Protein AF-0000000075730569 (afdb_homodimer)

pLDDT: mean 84.13, std 22.0, range [24.95, 98.69]

Secondary structure (DSSP, 8-state):
-B-TTS-B-EEEETTEEEE-S-BSS--TTS--HHHHHHHSGGGTT--PPPHHHHT-HHHHTTTGGG-TTHHHHHHHHHT-B-GGGGG--HHHHHHHHHHHHHHHHHHHHHHTTSHHHHHHHHHHHHHTTT-B--BGGGTTPBPEEE-S-SSTTS-B-EEE-TTT--EEEPPSSS--BGGGTTTTHHHHHHHHSGGG--GGG-----SGGGT------SS------------------S----------/-B-TTS-B-EEEETTEEEE-S-BSS--TTS--HHHHHHHSGGGTT--PPPHHHHT-HHHHTTTGGG-TTHHHHHHHHHT-B-GGGGG--HHHHHHHHHHHHHHHHHHHHHHTTSHHHHHHHHHHHHHTTT-B--BGGGTTPBPEEE-S-SSTTS-B-EEE-TTT--EEEPPSSS--BGGGTTTTHHHHHHHHSGGG--GGG-----SGGGS------SS------------------S----------

InterPro domains:
  IPR000704 Casein kinase II, regulatory subunit [PF01214] (33-213)
  IPR000704 Casein kinase II, regulatory subunit [PR00472] (32-48)
  IPR000704 Casein kinase II, regulatory subunit [PR00472] (49-63)
  IPR000704 Casein kinase II, regulatory subunit [PR00472] (104-125)
  IPR000704 Casein kinase II, regulatory subunit [PR00472] (129-150)
  IPR000704 Casein kinase II, regulatory subunit [PR00472] (151-172)
  IPR000704 Casein kinase II, regulatory subunit [PR00472] (177-194)
  IPR000704 Casein kinase II, regulatory subunit [PS01101] (133-164)
  IPR000704 Casein kinase II, regulatory subunit [PTHR11740] (31-220)
  IPR000704 Casein kinase II, regulatory subunit [SM01085] (32-213)
  IPR016149 Casein kinase II, regulatory subunit, N-terminal [G3DSA:1.10.1820.10] (28-129)
  IPR035991 Casein kinase II subunit beta-like [SSF57798] (32-219)

Foldseek 3Di:
DAPVVRHFPWDDDPQATFGQAADQADDPVGPQPQVSQCPDPLNVQFDGDDLVQLPDVVLCPPVQVVDDCSVQLNCSNSRGGDRCSHPDDPVNVVVSPVVNVVSLLLSRQVRCLDPVNLVRNVVVQVVLVQFFDPDVQLLGQRWDWAAPALDWPPDWIWTAGLACGDIHDGDVVPTHTRNSNYHCNVVSSCVVVVVSRNNVVGDDDDCVLQVQPVPPPPDDPDDRPNPDRDDDPDDCSPVPPPPPDPDD/DAPVVRHFPWDDDPQATFGQAADQADDPVGPQPQVSQCPDPLNVQFDGDDLVQLPDVVLCPPVQVVDDCSVQLNCSNSRGHDRVSVPDDPVNVVVSPVVNVVSLLLSRQVRCLDPVNLVRNVVVQVVLVQFFDPDVQLLGQRWDWAAPALDWPPDWIWTAGLACGDIHDGDVVPTHTRNSNYHCNVVSSCVVVVVSRNNVVGDDDDCCLQVQPVPPPPDDPDDRPNPDRDDDPRDCSPVPPPPPDPDD

Organism: Trichomonas vaginalis (strain ATCC PRA-98 / G3) (NCBI:txid412133)

Solvent-accessible surface area (backbone atoms only — not comparable to full-atom values): 28308 Å² total; per-residue (Å²): 113,40,37,101,86,65,42,72,38,65,46,79,54,98,91,38,50,40,66,54,37,52,29,78,61,58,54,80,88,23,60,55,44,53,60,50,52,47,66,34,78,89,30,63,86,56,74,86,73,56,58,73,57,68,71,30,66,78,71,39,62,88,52,51,84,79,44,89,52,40,69,61,12,50,19,51,56,58,28,36,32,53,76,68,31,67,74,51,49,73,68,54,51,50,51,32,49,57,49,27,54,53,49,48,30,48,46,40,24,54,42,42,68,35,71,69,34,35,54,58,47,47,56,43,41,74,70,36,75,74,33,54,39,55,41,50,74,51,68,59,37,49,26,34,64,28,6,52,31,70,49,77,80,71,45,60,34,28,28,34,28,46,33,77,53,38,49,26,65,48,68,71,82,65,72,47,56,4,20,34,34,15,60,56,32,52,57,54,46,36,67,75,43,50,87,65,51,41,41,87,72,48,60,78,64,63,57,55,62,54,39,59,67,73,73,77,59,92,82,78,88,76,73,82,71,81,61,74,70,54,68,52,79,67,76,82,60,79,81,58,75,64,75,69,65,78,79,130,106,43,37,100,86,65,42,73,38,65,46,79,54,98,90,37,53,40,66,54,33,51,29,77,62,58,53,81,88,23,58,55,45,54,60,51,52,48,67,34,77,88,28,63,85,55,76,84,72,56,59,73,57,68,70,31,66,76,72,39,61,86,54,51,85,77,44,92,51,41,69,61,12,50,20,49,55,59,30,36,33,54,76,68,31,66,75,52,47,72,67,54,51,52,52,31,47,56,50,28,53,54,50,48,30,48,44,42,23,54,42,41,67,35,71,70,34,35,54,57,48,47,55,44,42,74,70,36,77,74,32,53,39,55,41,50,73,49,68,61,36,50,26,34,63,27,6,53,30,72,49,77,79,73,45,60,36,28,29,32,27,47,34,75,52,38,49,26,65,48,67,72,83,64,72,46,56,4,19,36,34,15,58,56,32,51,57,53,46,35,68,74,42,49,85,64,50,41,43,86,72,49,58,77,65,65,58,57,62,55,43,60,68,75,73,77,60,92,83,77,86,76,72,81,71,79,62,76,71,56,68,52,78,66,75,83,61,80,82,58,73,66,75,69,68,79,79,129

Structure (mmCIF, N/CA/C/O backbone):
data_AF-0000000075730569-model_v1
#
loop_
_entity.id
_entity.type
_entity.pdbx_description
1 polymer 'Casein kinase II subunit beta'
#
loop_
_atom_site.group_PDB
_atom_site.id
_atom_site.type_symbol
_atom_site.label_atom_id
_atom_site.label_alt_id
_atom_site.label_comp_id
_atom_site.label_asym_id
_atom_site.label_entity_id
_atom_site.label_seq_id
_atom_site.pdbx_PDB_ins_code
_atom_site.Cartn_x
_atom_site.Cartn_y
_atom_site.Cartn_z
_atom_site.occupancy
_atom_site.B_iso_or_equiv
_atom_site.auth_seq_id
_atom_site.auth_comp_id
_atom_site.auth_asym_id
_atom_site.auth_atom_id
_atom_site.pdbx_PDB_model_num
ATOM 1 N N . MET A 1 1 ? 17.031 32.469 33.375 1 39.81 1 MET A N 1
ATOM 2 C CA . MET A 1 1 ? 16.203 31.516 34.094 1 39.81 1 MET A CA 1
ATOM 3 C C . MET A 1 1 ? 16.766 30.109 34.031 1 39.81 1 MET A C 1
ATOM 5 O O . MET A 1 1 ? 16.453 29.359 33.094 1 39.81 1 MET A O 1
ATOM 9 N N . THR A 1 2 ? 17.859 29.922 34.375 1 52.69 2 THR A N 1
ATOM 10 C CA . THR A 1 2 ? 18.75 28.75 34.406 1 52.69 2 THR A CA 1
ATOM 11 C C . THR A 1 2 ? 18.375 27.828 35.562 1 52.69 2 THR A C 1
ATOM 13 O O . THR A 1 2 ? 17.719 28.25 36.531 1 52.69 2 THR A O 1
ATOM 16 N N . ASN A 1 3 ? 18.391 26.641 35.281 1 60.38 3 ASN A N 1
ATOM 17 C CA . ASN A 1 3 ? 18.266 25.672 36.375 1 60.38 3 ASN A CA 1
ATOM 18 C C . ASN A 1 3 ? 19.172 26.031 37.531 1 60.38 3 ASN A C 1
ATOM 20 O O . ASN A 1 3 ? 19.984 26.953 37.438 1 60.38 3 ASN A O 1
ATOM 24 N N . LYS A 1 4 ? 18.922 25.328 38.75 1 57.84 4 LYS A N 1
ATOM 25 C CA . LYS A 1 4 ? 19.703 25.547 39.969 1 57.84 4 LYS A CA 1
ATOM 26 C C . LYS A 1 4 ? 21.188 25.656 39.656 1 57.84 4 LYS A C 1
ATOM 28 O O . LYS A 1 4 ? 21.922 26.391 40.344 1 57.84 4 LYS A O 1
ATOM 33 N N . ASP A 1 5 ? 21.609 24.969 38.594 1 54.19 5 ASP A N 1
ATOM 34 C CA . ASP A 1 5 ? 23.047 24.891 38.312 1 54.19 5 ASP A CA 1
ATOM 35 C C . ASP A 1 5 ? 23.453 25.906 37.25 1 54.19 5 ASP A C 1
ATOM 37 O O . ASP A 1 5 ? 24.578 25.891 36.781 1 54.19 5 ASP A O 1
ATOM 41 N N . GLY A 1 6 ? 22.5 26.906 36.844 1 63.5 6 GLY A N 1
ATOM 42 C CA . GLY A 1 6 ? 22.844 27.953 35.906 1 63.5 6 GLY A CA 1
ATOM 43 C C . GLY A 1 6 ? 22.531 27.562 34.469 1 63.5 6 GLY A C 1
ATOM 44 O O . GLY A 1 6 ? 22.672 28.391 33.562 1 63.5 6 GLY A O 1
ATOM 45 N N . ALA A 1 7 ? 22.141 26.312 34.281 1 69.25 7 ALA A N 1
ATOM 46 C CA . ALA A 1 7 ? 21.906 25.812 32.938 1 69.25 7 ALA A CA 1
ATOM 47 C C . ALA A 1 7 ? 20.484 26.125 32.469 1 69.25 7 ALA A C 1
ATOM 49 O O . ALA A 1 7 ? 19.562 26.203 33.281 1 69.25 7 ALA A O 1
ATOM 50 N N . PRO A 1 8 ? 20.406 26.422 31.203 1 78 8 PRO A N 1
ATOM 51 C CA . PRO A 1 8 ? 19.062 26.688 30.672 1 78 8 PRO A CA 1
ATOM 52 C C . PRO A 1 8 ? 18.078 25.562 30.984 1 78 8 PRO A C 1
ATOM 54 O O . PRO A 1 8 ? 18.469 24.391 31 1 78 8 PRO A O 1
ATOM 57 N N . ARG A 1 9 ? 16.875 25.906 31.406 1 88.5 9 ARG A N 1
ATOM 58 C CA . ARG A 1 9 ? 15.805 24.969 31.703 1 88.5 9 ARG A CA 1
ATOM 59 C C . ARG A 1 9 ? 15.305 24.297 30.422 1 88.5 9 ARG A C 1
ATOM 61 O O . ARG A 1 9 ? 14.445 24.844 29.719 1 88.5 9 ARG A O 1
ATOM 68 N N . ILE A 1 10 ? 15.922 23.172 30.094 1 92.75 10 ILE A N 1
ATOM 69 C CA . ILE A 1 10 ? 15.555 22.422 28.891 1 92.75 10 ILE A CA 1
ATOM 70 C C . ILE A 1 10 ? 14.711 21.219 29.281 1 92.75 10 ILE A C 1
ATOM 72 O O . ILE A 1 10 ? 15.086 20.453 30.172 1 92.75 10 ILE A O 1
ATOM 76 N N . ILE A 1 11 ? 13.594 21.109 28.734 1 94 11 ILE A N 1
ATOM 77 C CA . ILE A 1 11 ? 12.68 20 28.969 1 94 11 ILE A CA 1
ATOM 78 C C . ILE A 1 11 ? 12.664 19.078 27.75 1 94 11 ILE A C 1
ATOM 80 O O . ILE A 1 11 ? 12.414 19.516 26.625 1 94 11 ILE A O 1
ATOM 84 N N . GLU A 1 12 ? 13 17.812 27.938 1 94.5 12 GLU A N 1
ATOM 85 C CA . GLU A 1 12 ? 12.922 16.828 26.859 1 94.5 12 GLU A CA 1
ATOM 86 C C . GLU A 1 12 ? 11.555 16.156 26.828 1 94.5 12 GLU A C 1
ATOM 88 O O . GLU A 1 12 ? 11.133 15.555 27.812 1 94.5 12 GLU A O 1
ATOM 93 N N . TYR A 1 13 ? 10.906 16.328 25.719 1 94.94 13 TYR A N 1
ATOM 94 C CA . TYR A 1 13 ? 9.562 15.758 25.594 1 94.94 13 TYR A CA 1
ATOM 95 C C . TYR A 1 13 ? 9.242 15.43 24.141 1 94.94 13 TYR A C 1
ATOM 97 O O . TYR A 1 13 ? 9.398 16.281 23.25 1 94.94 13 TYR A O 1
ATOM 105 N N . ASP A 1 14 ? 8.828 14.141 23.828 1 93.56 14 ASP A N 1
ATOM 106 C CA . ASP A 1 14 ? 8.359 13.703 22.516 1 93.56 14 ASP A CA 1
ATOM 107 C C . ASP A 1 14 ? 9.375 14.031 21.438 1 93.56 14 ASP A C 1
ATOM 109 O O . ASP A 1 14 ? 9.008 14.523 20.359 1 93.56 14 ASP A O 1
ATOM 113 N N . GLY A 1 15 ? 10.648 13.906 21.766 1 92.62 15 GLY A N 1
ATOM 114 C CA . GLY A 1 15 ? 11.711 14.102 20.781 1 92.62 15 GLY A CA 1
ATOM 115 C C . GLY A 1 15 ? 12.164 15.547 20.688 1 92.62 15 GLY A C 1
ATOM 116 O O . GLY A 1 15 ? 13 15.883 19.844 1 92.62 15 GLY A O 1
ATOM 117 N N . PHE A 1 16 ? 11.578 16.375 21.578 1 95.81 16 PHE A N 1
ATOM 118 C CA . PHE A 1 16 ? 11.914 17.797 21.547 1 95.81 16 PHE A CA 1
ATOM 119 C C . PHE A 1 16 ? 12.766 18.172 22.766 1 95.81 16 PHE A C 1
ATOM 121 O O . PHE A 1 16 ? 12.648 17.562 23.828 1 95.81 16 PHE A O 1
ATOM 128 N N . ARG A 1 17 ? 13.586 19.125 22.5 1 95.38 17 ARG A N 1
ATOM 129 C CA . ARG A 1 17 ? 14.227 19.891 23.562 1 95.38 17 ARG A CA 1
ATOM 130 C C . ARG A 1 17 ? 13.617 21.281 23.688 1 95.38 17 ARG A C 1
ATOM 132 O O . ARG A 1 17 ? 13.875 22.156 22.859 1 95.38 17 ARG A O 1
ATOM 139 N N . LEU A 1 18 ? 12.828 21.469 24.734 1 96.12 18 LEU A N 1
ATOM 140 C CA . LEU A 1 18 ? 12.047 22.688 24.906 1 96.12 18 LEU A CA 1
ATOM 141 C C . LEU A 1 18 ? 12.68 23.594 25.953 1 96.12 18 LEU A C 1
ATOM 143 O O . LEU A 1 18 ? 12.992 23.156 27.062 1 96.12 18 LEU A O 1
ATOM 147 N N . PHE A 1 19 ? 12.859 24.828 25.578 1 95.19 19 PHE A N 1
ATOM 148 C CA . PHE A 1 19 ? 13.352 25.797 26.547 1 95.19 19 PHE A CA 1
ATOM 149 C C . PHE A 1 19 ? 12.211 26.328 27.406 1 95.19 19 PHE A C 1
ATOM 151 O O . PHE A 1 19 ? 11.195 26.797 26.875 1 95.19 19 PHE A O 1
ATOM 158 N N . GLY A 1 20 ? 12.297 26.281 28.688 1 93.5 20 GLY A N 1
ATOM 159 C CA . GLY A 1 20 ? 11.211 26.625 29.594 1 93.5 20 GLY A CA 1
ATOM 160 C C . GLY A 1 20 ? 11.352 28.016 30.203 1 93.5 20 GLY A C 1
ATOM 161 O O . GLY A 1 20 ? 10.898 28.25 31.328 1 93.5 20 GLY A O 1
ATOM 162 N N . GLY A 1 21 ? 12.008 28.938 29.531 1 93.19 21 GLY A N 1
ATOM 163 C CA . GLY A 1 21 ? 12.18 30.297 30.031 1 93.19 21 GLY A CA 1
ATOM 164 C C . GLY A 1 21 ? 11.875 31.359 28.984 1 93.19 21 GLY A C 1
ATOM 165 O O . GLY A 1 21 ? 11.578 31.031 27.828 1 93.19 21 GLY A O 1
ATOM 166 N N . PRO A 1 22 ? 11.812 32.594 29.438 1 93.75 22 PRO A N 1
ATOM 167 C CA . PRO A 1 22 ? 11.625 33.656 28.453 1 93.75 22 PRO A CA 1
ATOM 168 C C . PRO A 1 22 ? 12.805 33.812 27.5 1 93.75 22 PRO A C 1
ATOM 170 O O . PRO A 1 22 ? 13.938 33.5 27.859 1 93.75 22 PRO A O 1
ATOM 173 N N . CYS A 1 23 ? 12.461 34.156 26.266 1 92.62 23 CYS A N 1
ATOM 174 C CA . CYS A 1 23 ? 13.531 34.344 25.297 1 92.62 23 CYS A CA 1
ATOM 175 C C . CYS A 1 23 ? 13.031 35.125 24.078 1 92.62 23 CYS A C 1
ATOM 177 O O . CYS A 1 23 ? 11.844 35.094 23.766 1 92.62 23 CYS A O 1
ATOM 179 N N . VAL A 1 24 ? 13.93 35.812 23.438 1 89.5 24 VAL A N 1
ATOM 180 C CA . VAL A 1 24 ? 13.695 36.406 22.125 1 89.5 24 VAL A CA 1
ATOM 181 C C . VAL A 1 24 ? 14.086 35.406 21.047 1 89.5 24 VAL A C 1
ATOM 183 O O . VAL A 1 24 ? 13.383 35.25 20.047 1 89.5 24 VAL A O 1
ATOM 186 N N . LYS A 1 25 ? 15.141 34.719 21.359 1 87.75 25 LYS A N 1
ATOM 187 C CA . LYS A 1 25 ? 15.609 33.562 20.641 1 87.75 25 LYS A CA 1
ATOM 188 C C . LYS A 1 25 ? 16.094 32.469 21.594 1 87.75 25 LYS A C 1
ATOM 190 O O . LYS A 1 25 ? 16.922 32.719 22.469 1 87.75 25 LYS A O 1
ATOM 195 N N . CYS A 1 26 ? 15.547 31.359 21.422 1 86.44 26 CYS A N 1
ATOM 196 C CA . CYS A 1 26 ? 15.867 30.297 22.375 1 86.44 26 CYS A CA 1
ATOM 197 C C . CYS A 1 26 ? 17.359 29.953 22.312 1 86.44 26 CYS A C 1
ATOM 199 O O . CYS A 1 26 ? 18 30.125 21.281 1 86.44 26 CYS A O 1
ATOM 201 N N . PRO A 1 27 ? 17.859 29.531 23.422 1 87.56 27 PRO A N 1
ATOM 202 C CA . PRO A 1 27 ? 19.281 29.156 23.453 1 87.56 27 PRO A CA 1
ATOM 203 C C . PRO A 1 27 ? 19.594 28 22.5 1 87.56 27 PRO A C 1
ATOM 205 O O . PRO A 1 27 ? 18.719 27.203 22.172 1 87.56 27 PRO A O 1
ATOM 208 N N . PRO A 1 28 ? 20.812 27.969 22.078 1 85 28 PRO A N 1
ATOM 209 C CA . PRO A 1 28 ? 21.219 26.938 21.109 1 85 28 PRO A CA 1
ATOM 210 C C . PRO A 1 28 ? 20.984 25.516 21.641 1 85 28 PRO A C 1
ATOM 212 O O . PRO A 1 28 ? 20.844 24.578 20.844 1 85 28 PRO A O 1
ATOM 215 N N . SER A 1 29 ? 20.984 25.469 23 1 85.31 29 SER A N 1
ATOM 216 C CA . SER A 1 29 ? 20.75 24.156 23.578 1 85.31 29 SER A CA 1
ATOM 217 C C . SER A 1 29 ? 19.375 23.625 23.219 1 85.31 29 SER A C 1
ATOM 219 O O . SER A 1 29 ? 19.125 22.422 23.25 1 85.31 29 SER A O 1
ATOM 221 N N . ALA A 1 30 ? 18.609 24.641 22.953 1 85.12 30 ALA A N 1
ATOM 222 C CA . ALA A 1 30 ? 17.281 24.281 22.453 1 85.12 30 ALA A CA 1
ATOM 223 C C . ALA A 1 30 ? 17.172 24.5 20.953 1 85.12 30 ALA A C 1
ATOM 225 O O . ALA A 1 30 ? 17.312 25.625 20.469 1 85.12 30 ALA A O 1
ATOM 226 N N . ASP A 1 31 ? 17.297 23.578 20.047 1 91.25 31 ASP A N 1
ATOM 227 C CA . ASP A 1 31 ? 17.062 23.734 18.609 1 91.25 31 ASP A CA 1
ATOM 228 C C . ASP A 1 31 ? 15.727 24.438 18.344 1 91.25 31 ASP A C 1
ATOM 230 O O . ASP A 1 31 ? 14.82 24.391 19.188 1 91.25 31 ASP A O 1
ATOM 234 N N . PRO A 1 32 ? 15.672 25.312 17.328 1 95.81 32 PRO A N 1
ATOM 235 C CA . PRO A 1 32 ? 14.391 25.938 16.984 1 95.81 32 PRO A CA 1
ATOM 236 C C . PRO A 1 32 ? 13.25 24.938 16.875 1 95.81 32 PRO A C 1
ATOM 238 O O . PRO A 1 32 ? 13.445 23.828 16.375 1 95.81 32 PRO A O 1
ATOM 241 N N . TRP A 1 33 ? 12.148 25.312 17.391 1 97.62 33 TRP A N 1
ATOM 242 C CA . TRP A 1 33 ? 11.016 24.391 17.5 1 97.62 33 TRP A CA 1
ATOM 243 C C . TRP A 1 33 ? 10.625 23.828 16.141 1 97.62 33 TRP A C 1
ATOM 245 O O . TRP A 1 33 ? 10.453 22.625 15.984 1 97.62 33 TRP A O 1
ATOM 255 N N . ILE A 1 34 ? 10.5 24.688 15.102 1 98.25 34 ILE A N 1
ATOM 256 C CA . ILE A 1 34 ? 10.07 24.266 13.773 1 98.25 34 ILE A CA 1
ATOM 257 C C . ILE A 1 34 ? 11.094 23.297 13.195 1 98.25 34 ILE A C 1
ATOM 259 O O . ILE A 1 34 ? 10.727 22.312 12.547 1 98.25 34 ILE A O 1
ATOM 263 N N . PHE A 1 35 ? 12.344 23.625 13.438 1 97 35 PHE A N 1
ATOM 264 C CA . PHE A 1 35 ? 13.406 22.734 12.984 1 97 35 PHE A CA 1
ATOM 265 C C . PHE A 1 35 ? 13.266 21.359 13.609 1 97 35 PHE A C 1
ATOM 267 O O . PHE A 1 35 ? 13.359 20.344 12.906 1 97 35 PHE A O 1
ATOM 274 N N . GLN A 1 36 ? 13.047 21.312 14.867 1 97.38 36 GLN A N 1
ATOM 275 C CA . GLN A 1 36 ? 12.859 20.031 15.539 1 97.38 36 GLN A CA 1
ATOM 276 C C . GLN A 1 36 ? 11.625 19.297 15.016 1 97.38 36 GLN A C 1
ATOM 278 O O . GLN A 1 36 ? 11.68 18.094 14.742 1 97.38 36 GLN A O 1
ATOM 283 N N . PHE A 1 37 ? 10.57 20.016 14.867 1 98 37 PHE A N 1
ATOM 284 C CA . PHE A 1 37 ? 9.32 19.438 14.391 1 98 37 PHE A CA 1
ATOM 285 C C . PHE A 1 37 ? 9.508 18.781 13.023 1 98 37 PHE A C 1
ATOM 287 O O . PHE A 1 37 ? 9.117 17.641 12.82 1 98 37 PHE A O 1
ATOM 294 N N . CYS A 1 38 ? 10.141 19.453 12.109 1 97.44 38 CYS A N 1
ATOM 295 C CA . CYS A 1 38 ? 10.25 19.016 10.719 1 97.44 38 CYS A CA 1
ATOM 296 C C . CYS A 1 38 ? 11.297 17.922 10.578 1 97.44 38 CYS A C 1
ATOM 298 O O . CYS A 1 38 ? 11.336 17.234 9.562 1 97.44 38 CYS A O 1
ATOM 300 N N . ASN A 1 39 ? 12.125 17.75 11.578 1 95.81 39 ASN A N 1
ATOM 301 C CA . ASN A 1 39 ? 13.188 16.75 11.477 1 95.81 39 ASN A CA 1
ATOM 302 C C . ASN A 1 39 ? 12.805 15.453 12.18 1 95.81 39 ASN A C 1
ATOM 304 O O . ASN A 1 39 ? 13.586 14.492 12.188 1 95.81 39 ASN A O 1
ATOM 308 N N . LEU A 1 40 ? 11.641 15.43 12.766 1 95.56 40 LEU A N 1
ATOM 309 C CA . LEU A 1 40 ? 11.125 14.164 13.273 1 95.56 40 LEU A CA 1
ATOM 310 C C . LEU A 1 40 ? 10.734 13.242 12.125 1 95.56 40 LEU A C 1
ATOM 312 O O . LEU A 1 40 ? 10.109 13.68 11.156 1 95.56 40 LEU A O 1
ATOM 316 N N . PRO A 1 41 ? 11.023 12 12.234 1 94.44 41 PRO A N 1
ATOM 317 C CA . PRO A 1 41 ? 10.695 11.07 11.148 1 94.44 41 PRO A CA 1
ATOM 318 C C . PRO A 1 41 ? 9.203 11.023 10.844 1 94.44 41 PRO A C 1
ATOM 320 O O . PRO A 1 41 ? 8.805 10.914 9.68 1 94.44 41 PRO A O 1
ATOM 323 N N . GLN A 1 42 ? 8.406 11.109 11.859 1 94.25 42 GLN A N 1
ATOM 324 C CA . GLN A 1 42 ? 6.961 11.023 11.68 1 94.25 42 GLN A CA 1
ATOM 325 C C . GLN A 1 42 ? 6.41 12.281 11.016 1 94.25 42 GLN A C 1
ATOM 327 O O . GLN A 1 42 ? 5.25 12.312 10.602 1 94.25 42 GLN A O 1
ATOM 332 N N . ASN A 1 43 ? 7.285 13.336 10.945 1 96.69 43 ASN A N 1
ATOM 333 C CA . ASN A 1 43 ? 6.84 14.602 10.375 1 96.69 43 ASN A CA 1
ATOM 334 C C . ASN A 1 43 ? 7.488 14.867 9.023 1 96.69 43 ASN A C 1
ATOM 336 O O . ASN A 1 43 ? 7.645 16.031 8.617 1 96.69 43 ASN A O 1
ATOM 340 N N . ARG A 1 44 ? 7.793 13.812 8.336 1 96.25 44 ARG A N 1
ATOM 341 C CA . ARG A 1 44 ? 8.555 13.93 7.094 1 96.25 44 ARG A CA 1
ATOM 342 C C . ARG A 1 44 ? 7.719 14.578 5.996 1 96.25 44 ARG A C 1
ATOM 344 O O . ARG A 1 44 ? 8.266 15.086 5.012 1 96.25 44 ARG A O 1
ATOM 351 N N . TRP A 1 45 ? 6.402 14.633 6.172 1 97.88 45 TRP A N 1
ATOM 352 C CA . TRP A 1 45 ? 5.531 15.172 5.133 1 97.88 45 TRP A CA 1
ATOM 353 C C . TRP A 1 45 ? 5.375 16.672 5.281 1 97.88 45 TRP A C 1
ATOM 355 O O . TRP A 1 45 ? 4.91 17.359 4.363 1 97.88 45 TRP A O 1
ATOM 365 N N . TYR A 1 46 ? 5.746 17.219 6.406 1 98.38 46 TYR A N 1
ATOM 366 C CA . TYR A 1 46 ? 5.531 18.625 6.695 1 98.38 46 TYR A CA 1
ATOM 367 C C . TYR A 1 46 ? 6.668 19.469 6.137 1 98.38 46 TYR A C 1
ATOM 369 O O . TYR A 1 46 ? 7.773 18.969 5.918 1 98.38 46 TYR A O 1
ATOM 377 N N . VAL A 1 47 ? 6.352 20.672 5.902 1 98.62 47 VAL A N 1
ATOM 378 C CA . VAL A 1 47 ? 7.367 21.641 5.512 1 98.62 47 VAL A CA 1
ATOM 379 C C . VAL A 1 47 ? 7.43 22.766 6.547 1 98.62 47 VAL A C 1
ATOM 381 O O . VAL A 1 47 ? 6.473 22.984 7.297 1 98.62 47 VAL A O 1
ATOM 384 N N . ALA A 1 48 ? 8.523 23.422 6.512 1 98.62 48 ALA A N 1
ATOM 385 C CA . ALA A 1 48 ? 8.742 24.5 7.477 1 98.62 48 ALA A CA 1
ATOM 386 C C . ALA A 1 48 ? 7.992 25.75 7.066 1 98.62 48 ALA A C 1
ATOM 388 O O . ALA A 1 48 ? 7.988 26.125 5.891 1 98.62 48 ALA A O 1
ATOM 389 N N . ILE A 1 49 ? 7.352 26.328 8 1 98.62 49 ILE A N 1
ATOM 390 C CA . ILE A 1 49 ? 6.656 27.594 7.797 1 98.62 49 ILE A CA 1
ATOM 391 C C . ILE A 1 49 ? 7.562 28.75 8.203 1 98.62 49 ILE A C 1
ATOM 393 O O . ILE A 1 49 ? 8.281 28.656 9.203 1 98.62 49 ILE A O 1
ATOM 397 N N . ASP A 1 50 ? 7.48 29.812 7.477 1 98 50 ASP A N 1
ATOM 398 C CA . ASP A 1 50 ? 8.227 31.016 7.863 1 98 50 ASP A CA 1
ATOM 399 C C . ASP A 1 50 ? 7.719 31.578 9.188 1 98 50 ASP A C 1
ATOM 401 O O . ASP A 1 50 ? 6.508 31.719 9.383 1 98 50 ASP A O 1
ATOM 405 N N . ILE A 1 51 ? 8.617 31.969 10.039 1 96.94 51 ILE A N 1
ATOM 406 C CA . ILE A 1 51 ? 8.273 32.438 11.375 1 96.94 51 ILE A CA 1
ATOM 407 C C . ILE A 1 51 ? 7.398 33.688 11.273 1 96.94 51 ILE A C 1
ATOM 409 O O . ILE A 1 51 ? 6.426 33.844 12.016 1 96.94 51 ILE A O 1
ATOM 413 N N . ASP A 1 52 ? 7.742 34.562 10.297 1 96.88 52 ASP A N 1
ATOM 414 C CA . ASP A 1 52 ? 6.969 35.781 10.125 1 96.88 52 ASP A CA 1
ATOM 415 C C . ASP A 1 52 ? 5.527 35.469 9.719 1 96.88 52 ASP A C 1
ATOM 417 O O . ASP A 1 52 ? 4.598 36.188 10.125 1 96.88 52 ASP A O 1
ATOM 421 N N . TRP A 1 53 ? 5.398 34.469 8.992 1 97.88 53 TRP A N 1
ATOM 422 C CA . TRP A 1 53 ? 4.078 34.062 8.523 1 97.88 53 TRP A CA 1
ATOM 423 C C . TRP A 1 53 ? 3.262 33.469 9.656 1 97.88 53 TRP A C 1
ATOM 425 O O . TRP A 1 53 ? 2.074 33.75 9.805 1 97.88 53 TRP A O 1
ATOM 435 N N . VAL A 1 54 ? 3.883 32.688 10.5 1 97.12 54 VAL A N 1
ATOM 436 C CA . VAL A 1 54 ? 3.232 31.984 11.602 1 97.12 54 VAL A CA 1
ATOM 437 C C . VAL A 1 54 ? 2.74 33 12.633 1 97.12 54 VAL A C 1
ATOM 439 O O . VAL A 1 54 ? 1.698 32.812 13.258 1 97.12 54 VAL A O 1
ATOM 442 N N . THR A 1 55 ? 3.461 34.062 12.805 1 96.44 55 THR A N 1
ATOM 443 C CA . THR A 1 55 ? 3.174 35 13.867 1 96.44 55 THR A CA 1
ATOM 444 C C . THR A 1 55 ? 2.193 36.094 13.391 1 96.44 55 THR A C 1
ATOM 446 O O . THR A 1 55 ? 1.724 36.906 14.188 1 96.44 55 THR A O 1
ATOM 449 N N . ASP A 1 56 ? 1.87 36.062 12.102 1 96.5 56 ASP A N 1
ATOM 450 C CA . ASP A 1 56 ? 0.893 37 11.562 1 96.5 56 ASP A CA 1
ATOM 451 C C . ASP A 1 56 ? -0.523 36.625 12 1 96.5 56 ASP A C 1
ATOM 453 O O . ASP A 1 56 ? -1.008 35.531 11.688 1 96.5 56 ASP A O 1
ATOM 457 N N . TRP A 1 57 ? -1.19 37.594 12.641 1 93.5 57 TRP A N 1
ATOM 458 C CA . TRP A 1 57 ? -2.52 37.344 13.195 1 93.5 57 TRP A CA 1
ATOM 459 C C . TRP A 1 57 ? -3.512 37 12.094 1 93.5 57 TRP A C 1
ATOM 461 O O . TRP A 1 57 ? -4.445 36.219 12.328 1 93.5 57 TRP A O 1
ATOM 471 N N . PHE A 1 58 ? -3.318 37.531 10.93 1 94.44 58 PHE A N 1
ATOM 472 C CA . PHE A 1 58 ? -4.219 37.25 9.812 1 94.44 58 PHE A CA 1
ATOM 473 C C . PHE A 1 58 ? -4.246 35.75 9.484 1 94.44 58 PHE A C 1
ATOM 475 O O . PHE A 1 58 ? -5.316 35.188 9.25 1 94.44 58 PHE A O 1
ATOM 482 N N . ASN A 1 59 ? -3.066 35.188 9.523 1 95.31 59 ASN A N 1
ATOM 483 C CA . ASN A 1 59 ? -2.951 33.781 9.156 1 95.31 59 ASN A CA 1
ATOM 484 C C . ASN A 1 59 ? -3.465 32.844 10.258 1 95.31 59 ASN A C 1
ATOM 486 O O . ASN A 1 59 ? -3.701 31.656 10.031 1 95.31 59 ASN A O 1
ATOM 490 N N . GLN A 1 60 ? -3.693 33.406 11.453 1 96.06 60 GLN A N 1
ATOM 491 C CA . GLN A 1 60 ? -4.102 32.625 12.625 1 96.06 60 GLN A CA 1
ATOM 492 C C . GLN A 1 60 ? -5.617 32.656 12.797 1 96.06 60 GLN A C 1
ATOM 494 O O . GLN A 1 60 ? -6.16 31.938 13.641 1 96.06 60 GLN A O 1
ATOM 499 N N . TYR A 1 61 ? -6.215 33.406 11.984 1 92.38 61 TYR A N 1
ATOM 500 C CA . TYR A 1 61 ? -7.648 33.625 12.133 1 92.38 61 TYR A CA 1
ATOM 501 C C . TYR A 1 61 ? -8.406 32.312 12.102 1 92.38 61 TYR A C 1
ATOM 503 O O . TYR A 1 61 ? -8.109 31.422 11.281 1 92.38 61 TYR A O 1
ATOM 511 N N . GLY A 1 62 ? -9.352 32.156 13.062 1 93.5 62 GLY A N 1
ATOM 512 C CA . GLY A 1 62 ? -10.195 30.969 13.102 1 93.5 62 GLY A CA 1
ATOM 513 C C . GLY A 1 62 ? -9.57 29.812 13.859 1 93.5 62 GLY A C 1
ATOM 514 O O . GLY A 1 62 ? -10.25 28.844 14.195 1 93.5 62 GLY A O 1
ATOM 515 N N . ILE A 1 63 ? -8.234 29.812 14.125 1 95.75 63 ILE A N 1
ATOM 516 C CA . ILE A 1 63 ? -7.539 28.734 14.82 1 95.75 63 ILE A CA 1
ATOM 517 C C . ILE A 1 63 ? -7.426 29.078 16.312 1 95.75 63 ILE A C 1
ATOM 519 O O . ILE A 1 63 ? -7.527 28.188 17.156 1 95.75 63 ILE A O 1
ATOM 523 N N . ARG A 1 64 ? -7.34 30.344 16.562 1 93.06 64 ARG A N 1
ATOM 524 C CA . ARG A 1 64 ? -7.086 30.828 17.906 1 93.06 64 ARG A CA 1
ATOM 525 C C . ARG A 1 64 ? -8.156 30.328 18.875 1 93.06 64 ARG A C 1
ATOM 527 O O . ARG A 1 64 ? -7.844 29.891 19.984 1 93.06 64 ARG A O 1
ATOM 534 N N . GLU A 1 65 ? -9.383 30.312 18.422 1 92.31 65 GLU A N 1
ATOM 535 C CA . GLU A 1 65 ? -10.516 30 19.281 1 92.31 65 GLU A CA 1
ATOM 536 C C . GLU A 1 65 ? -10.57 28.5 19.609 1 92.31 65 GLU A C 1
ATOM 538 O O . GLU A 1 65 ? -11.25 28.094 20.547 1 92.31 65 GLU A O 1
ATOM 543 N N . LEU A 1 66 ? -9.789 27.734 18.953 1 94.69 66 LEU A N 1
ATOM 544 C CA . LEU A 1 66 ? -9.859 26.281 19.094 1 94.69 66 LEU A CA 1
ATOM 545 C C . LEU A 1 66 ? -8.961 25.812 20.234 1 94.69 66 LEU A C 1
ATOM 547 O O . LEU A 1 66 ? -9.07 24.656 20.672 1 94.69 66 LEU A O 1
ATOM 551 N N . PHE A 1 67 ? -8.125 26.75 20.812 1 96.06 67 PHE A N 1
ATOM 552 C CA . PHE A 1 67 ? -7.125 26.281 21.766 1 96.06 67 PHE A CA 1
ATOM 553 C C . PHE A 1 67 ? -7.051 27.219 22.969 1 96.06 67 PHE A C 1
ATOM 555 O O . PHE A 1 67 ? -7.203 28.438 22.828 1 96.06 67 PHE A O 1
ATOM 562 N N . GLU A 1 68 ? -6.695 26.594 24.047 1 94.31 68 GLU A N 1
ATOM 563 C CA . GLU A 1 68 ? -6.633 27.344 25.297 1 94.31 68 GLU A CA 1
ATOM 564 C C . GLU A 1 68 ? -5.32 28.109 25.422 1 94.31 68 GLU A C 1
ATOM 566 O O . GLU A 1 68 ? -5.312 29.281 25.828 1 94.31 68 GLU A O 1
ATOM 571 N N . ASN A 1 69 ? -4.23 27.562 25.062 1 95.19 69 ASN A N 1
ATOM 572 C CA . AS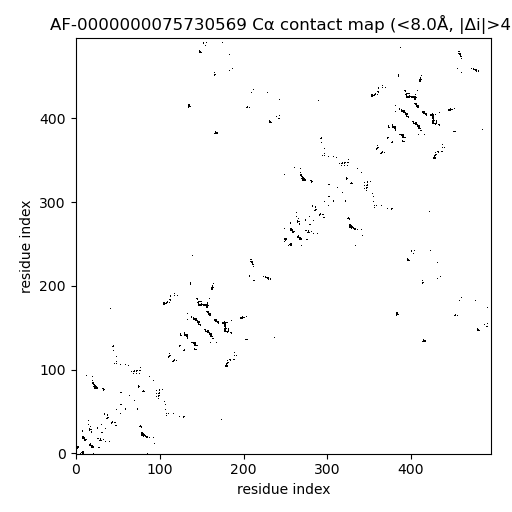N A 1 69 ? -2.904 28.156 25.188 1 95.19 69 ASN A CA 1
ATOM 573 C C . ASN A 1 69 ? -2.352 28.578 23.828 1 95.19 69 ASN A C 1
ATOM 575 O O . ASN A 1 69 ? -1.185 28.328 23.516 1 95.19 69 ASN A O 1
ATOM 579 N N . PHE A 1 70 ? -3.242 29.188 23.062 1 97.75 70 PHE A N 1
ATOM 580 C CA . PHE A 1 70 ? -2.883 29.5 21.688 1 97.75 70 PHE A CA 1
ATOM 581 C C . PHE A 1 70 ? -1.669 30.422 21.641 1 97.75 70 PHE A C 1
ATOM 583 O O . PHE A 1 70 ? -0.697 30.141 20.938 1 97.75 70 PHE A O 1
ATOM 590 N N . ASP A 1 71 ? -1.693 31.516 22.422 1 97.19 71 ASP A N 1
ATOM 591 C CA . ASP A 1 71 ? -0.623 32.5 22.359 1 97.19 71 ASP A CA 1
ATOM 592 C C . ASP A 1 71 ? 0.711 31.906 22.781 1 97.19 71 ASP A C 1
ATOM 594 O O . ASP A 1 71 ? 1.735 32.125 22.141 1 97.19 71 ASP A O 1
ATOM 598 N N . GLU A 1 72 ? 0.656 31.125 23.844 1 97.69 72 GLU A N 1
ATOM 599 C CA . GLU A 1 72 ? 1.873 30.484 24.328 1 97.69 72 GLU A CA 1
ATOM 600 C C . GLU A 1 72 ? 2.398 29.469 23.328 1 97.69 72 GLU A C 1
ATOM 602 O O . GLU A 1 72 ? 3.609 29.297 23.188 1 97.69 72 GLU A O 1
ATOM 607 N N . ALA A 1 73 ? 1.474 28.828 22.656 1 98.31 73 ALA A N 1
ATOM 608 C CA . ALA A 1 73 ? 1.872 27.859 21.625 1 98.31 73 ALA A CA 1
ATOM 609 C C . ALA A 1 73 ? 2.566 28.562 20.469 1 98.31 73 ALA A C 1
ATOM 611 O O . ALA A 1 73 ? 3.576 28.078 19.953 1 98.31 73 ALA A O 1
ATOM 612 N N . ILE A 1 74 ? 2.025 29.672 20.047 1 98.44 74 ILE A N 1
ATOM 613 C CA . ILE A 1 74 ? 2.639 30.453 18.984 1 98.44 74 ILE A CA 1
ATOM 614 C C . ILE A 1 74 ? 4.016 30.938 19.422 1 98.44 74 ILE A C 1
ATOM 616 O O . ILE A 1 74 ? 4.965 30.938 18.641 1 98.44 74 ILE A O 1
ATOM 620 N N . GLU A 1 75 ? 4.141 31.344 20.672 1 97.88 75 GLU A N 1
ATOM 621 C CA . GLU A 1 75 ? 5.43 31.75 21.219 1 97.88 75 GLU A CA 1
ATOM 622 C C . GLU A 1 75 ? 6.445 30.609 21.156 1 97.88 75 GLU A C 1
ATOM 624 O O . GLU A 1 75 ? 7.609 30.828 20.812 1 97.88 75 GLU A O 1
ATOM 629 N N . LEU A 1 76 ? 5.992 29.469 21.484 1 97.81 76 LEU A N 1
ATOM 630 C CA . LEU A 1 76 ? 6.867 28.312 21.438 1 97.81 76 LEU A CA 1
ATOM 631 C C . LEU A 1 76 ? 7.297 28.016 20 1 97.81 76 LEU A C 1
ATOM 633 O O . LEU A 1 76 ? 8.484 27.828 19.734 1 97.81 76 LEU A O 1
ATOM 637 N N . ILE A 1 77 ? 6.324 28.016 19.031 1 98.19 77 ILE A N 1
ATOM 638 C CA . ILE A 1 77 ? 6.582 27.719 17.625 1 98.19 77 ILE A CA 1
ATOM 639 C C . ILE A 1 77 ? 7.578 28.719 17.062 1 98.19 77 ILE A C 1
ATOM 641 O O . ILE A 1 77 ? 8.445 28.344 16.266 1 98.19 77 ILE A O 1
ATOM 645 N N . SER A 1 78 ? 7.469 29.938 17.5 1 97.44 78 SER A N 1
ATOM 646 C CA . SER A 1 78 ? 8.281 31.016 16.938 1 97.44 78 SER A CA 1
ATOM 647 C C . SER A 1 78 ? 9.57 31.219 17.734 1 97.44 78 SER A C 1
ATOM 649 O O . SER A 1 78 ? 10.398 32.062 17.375 1 97.44 78 SER A O 1
ATOM 651 N N . ASP A 1 79 ? 9.734 30.453 18.781 1 96.12 79 ASP A N 1
ATOM 652 C CA . ASP A 1 79 ? 10.898 30.578 19.656 1 96.12 79 ASP A CA 1
ATOM 653 C C . ASP A 1 79 ? 10.992 31.969 20.266 1 96.12 79 ASP A C 1
ATOM 655 O O . ASP A 1 79 ? 12.07 32.562 20.297 1 96.12 79 ASP A O 1
ATOM 659 N N . GLN A 1 80 ? 9.906 32.531 20.562 1 96 80 GLN A N 1
ATOM 660 C CA . GLN A 1 80 ? 9.797 33.812 21.234 1 96 80 GLN A CA 1
ATOM 661 C C . GLN A 1 80 ? 8.898 33.719 22.469 1 96 80 GLN A C 1
ATOM 663 O O . GLN A 1 80 ? 7.688 33.906 22.375 1 96 80 GLN A O 1
ATOM 668 N N . HIS A 1 81 ? 9.555 33.531 23.578 1 96.06 81 HIS A N 1
ATOM 669 C CA . HIS A 1 81 ? 8.828 33.312 24.828 1 96.06 81 HIS A CA 1
ATOM 670 C C . HIS A 1 81 ? 8.688 34.594 25.625 1 96.06 81 HIS A C 1
ATOM 672 O O . HIS A 1 81 ? 9.672 35.281 25.875 1 96.06 81 HIS A O 1
ATOM 678 N N . SER A 1 82 ? 7.516 34.844 26.031 1 95.56 82 SER A N 1
ATOM 679 C CA . SER A 1 82 ? 7.277 36.031 26.859 1 95.56 82 SER A CA 1
ATOM 680 C C . SER A 1 82 ? 7.762 35.812 28.297 1 95.56 82 SER A C 1
ATOM 682 O O . SER A 1 82 ? 8.188 34.719 28.641 1 95.56 82 SER A O 1
ATOM 684 N N . GLU A 1 83 ? 7.648 36.812 29.141 1 94.75 83 GLU A N 1
ATOM 685 C CA . GLU A 1 83 ? 8.102 36.781 30.516 1 94.75 83 GLU A CA 1
ATOM 686 C C . GLU A 1 83 ? 7.266 35.781 31.344 1 94.75 83 GLU A C 1
ATOM 688 O O . GLU A 1 83 ? 7.727 35.281 32.375 1 94.75 83 GLU A O 1
ATOM 693 N N . LYS A 1 84 ? 6.137 35.438 30.875 1 94.44 84 LYS A N 1
ATOM 694 C CA . LYS A 1 84 ? 5.246 34.531 31.578 1 94.44 84 LYS A CA 1
ATOM 695 C C . LYS A 1 84 ? 5.875 33.156 31.703 1 94.44 84 LYS A C 1
ATOM 697 O O . LYS A 1 84 ? 5.523 32.375 32.594 1 94.44 84 LYS A O 1
ATOM 702 N N . TRP A 1 85 ? 6.809 32.812 30.859 1 95.25 85 TRP A N 1
ATOM 703 C CA . TRP A 1 85 ? 7.383 31.469 30.797 1 95.25 85 TRP A CA 1
ATOM 704 C C . TRP A 1 85 ? 8.242 31.172 32.031 1 95.25 85 TRP A C 1
ATOM 706 O O . TRP A 1 85 ? 8.531 30.016 32.312 1 95.25 85 TRP A O 1
ATOM 716 N N . LYS A 1 86 ? 8.625 32.25 32.719 1 92.12 86 LYS A N 1
ATOM 717 C CA . LYS A 1 86 ? 9.406 32.094 33.969 1 92.12 86 LYS A CA 1
ATOM 718 C C . LYS A 1 86 ? 8.641 31.281 35 1 92.12 86 LYS A C 1
ATOM 720 O O . LYS A 1 86 ? 9.25 30.531 35.781 1 92.12 86 LYS A O 1
ATOM 725 N N . ASP A 1 87 ? 7.363 31.375 34.938 1 93.69 87 ASP A N 1
ATOM 726 C CA . ASP A 1 87 ? 6.531 30.781 35.969 1 93.69 87 ASP A CA 1
ATOM 727 C C . ASP A 1 87 ? 5.895 29.484 35.5 1 93.69 87 ASP A C 1
ATOM 729 O O . ASP A 1 87 ? 5.172 28.828 36.25 1 93.69 87 ASP A O 1
ATOM 733 N N . PHE A 1 88 ? 6.129 29.094 34.25 1 95 88 PHE A N 1
ATOM 734 C CA . PHE A 1 88 ? 5.477 27.891 33.75 1 95 88 PHE A CA 1
ATOM 735 C C . PHE A 1 88 ? 6.109 26.641 34.312 1 95 88 PHE A C 1
ATOM 737 O O . PHE A 1 88 ? 7.336 26.547 34.438 1 95 88 PHE A O 1
ATOM 744 N N . THR A 1 89 ? 5.301 25.766 34.719 1 95.38 89 THR A N 1
ATOM 745 C CA . THR A 1 89 ? 5.766 24.453 35.156 1 95.38 89 THR A CA 1
ATOM 746 C C . THR A 1 89 ? 6.098 23.562 33.969 1 95.38 89 THR A C 1
ATOM 748 O O . THR A 1 89 ? 5.73 23.891 32.844 1 95.38 89 THR A O 1
ATOM 751 N N . GLU A 1 90 ? 6.812 22.5 34.25 1 95.25 90 GLU A N 1
ATOM 752 C CA . GLU A 1 90 ? 7.125 21.547 33.188 1 95.25 90 GLU A CA 1
ATOM 753 C C . GLU A 1 90 ? 5.855 20.984 32.531 1 95.25 90 GLU A C 1
ATOM 755 O O . GLU A 1 90 ? 5.785 20.844 31.328 1 95.25 90 GLU A O 1
ATOM 760 N N . ASP A 1 91 ? 4.871 20.734 33.344 1 95.94 91 ASP A N 1
ATOM 761 C CA . ASP A 1 91 ? 3.615 20.172 32.844 1 95.94 91 ASP A CA 1
ATOM 762 C C . ASP A 1 91 ? 2.898 21.172 31.938 1 95.94 91 ASP A C 1
ATOM 764 O O . ASP A 1 91 ? 2.328 20.781 30.922 1 95.94 91 ASP A O 1
ATOM 768 N N . LYS A 1 92 ? 2.932 22.359 32.344 1 95.94 92 LYS A N 1
ATOM 769 C CA . LYS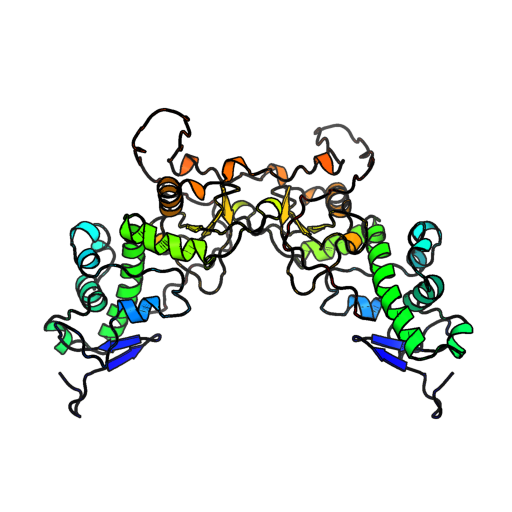 A 1 92 ? 2.305 23.391 31.516 1 95.94 92 LYS A CA 1
ATOM 770 C C . LYS A 1 92 ? 3.006 23.516 30.172 1 95.94 92 LYS A C 1
ATOM 772 O O . LYS A 1 92 ? 2.352 23.625 29.141 1 95.94 92 LYS A O 1
ATOM 777 N N . ILE A 1 93 ? 4.301 23.438 30.203 1 96.56 93 ILE A N 1
ATOM 778 C CA . ILE A 1 93 ? 5.09 23.547 28.969 1 96.56 93 ILE A CA 1
ATOM 779 C C . ILE A 1 93 ? 4.781 22.375 28.047 1 96.56 93 ILE A C 1
ATOM 781 O O . ILE A 1 93 ? 4.652 22.547 26.844 1 96.56 93 ILE A O 1
ATOM 785 N N . LYS A 1 94 ? 4.633 21.25 28.625 1 96.81 94 LYS A N 1
ATOM 786 C CA . LYS A 1 94 ? 4.277 20.062 27.859 1 96.81 94 LYS A CA 1
ATOM 787 C C . LYS A 1 94 ? 2.898 20.219 27.219 1 96.81 94 LYS A C 1
ATOM 789 O O . LYS A 1 94 ? 2.701 19.844 26.062 1 96.81 94 LYS A O 1
ATOM 794 N N . GLN A 1 95 ? 2.029 20.75 27.984 1 96.94 95 GLN A N 1
ATOM 795 C CA . GLN A 1 95 ? 0.691 20.984 27.453 1 96.94 95 GLN A CA 1
ATOM 796 C C . GLN A 1 95 ? 0.728 21.969 26.297 1 96.94 95 GLN A C 1
ATOM 798 O O . GLN A 1 95 ? 0.056 21.781 25.281 1 96.94 95 GLN A O 1
ATOM 803 N N . ILE A 1 96 ? 1.484 23.016 26.484 1 97.56 96 ILE A N 1
ATOM 804 C CA . ILE A 1 96 ? 1.646 24.031 25.438 1 97.56 96 ILE A CA 1
ATOM 805 C C . ILE A 1 96 ? 2.24 23.375 24.188 1 97.56 96 ILE A C 1
ATOM 807 O O . ILE A 1 96 ? 1.813 23.672 23.062 1 97.56 96 ILE A O 1
ATOM 811 N N . HIS A 1 97 ? 3.18 22.469 24.406 1 97.75 97 HIS A N 1
ATOM 812 C CA . HIS A 1 97 ? 3.832 21.781 23.297 1 97.75 97 HIS A CA 1
ATOM 813 C C . HIS A 1 97 ? 2.838 20.938 22.5 1 97.75 97 HIS A C 1
ATOM 815 O O . HIS A 1 97 ? 2.844 20.969 21.266 1 97.75 97 HIS A O 1
ATOM 821 N N . VAL A 1 98 ? 2.002 20.266 23.188 1 96.88 98 VAL A N 1
ATOM 822 C CA . VAL A 1 98 ? 0.993 19.438 22.531 1 96.88 98 VAL A CA 1
ATOM 823 C C . VAL A 1 98 ? 0.084 20.312 21.672 1 96.88 98 VAL A C 1
ATOM 825 O O . VAL A 1 98 ? -0.197 19.984 20.516 1 96.88 98 VAL A O 1
ATOM 828 N N . GLN A 1 99 ? -0.306 21.406 22.188 1 97.44 99 GLN A N 1
ATOM 829 C CA . GLN A 1 99 ? -1.154 22.328 21.438 1 97.44 99 GLN A CA 1
ATOM 830 C C . GLN A 1 99 ? -0.39 22.938 20.266 1 97.44 99 GLN A C 1
ATOM 832 O O . GLN A 1 99 ? -0.948 23.125 19.188 1 97.44 99 GLN A O 1
ATOM 837 N N . ALA A 1 100 ? 0.865 23.234 20.531 1 98.31 100 ALA A N 1
ATOM 838 C CA . ALA A 1 100 ? 1.694 23.812 19.484 1 98.31 100 ALA A CA 1
ATOM 839 C C . ALA A 1 100 ? 1.754 22.906 18.25 1 98.31 100 ALA A C 1
ATOM 841 O O . ALA A 1 100 ? 1.699 23.375 17.109 1 98.31 100 ALA A O 1
ATOM 842 N N . THR A 1 101 ? 1.807 21.656 18.516 1 97.56 101 THR A N 1
ATOM 843 C CA . THR A 1 101 ? 1.879 20.703 17.422 1 97.56 101 THR A CA 1
ATOM 844 C C . THR A 1 101 ? 0.595 20.734 16.594 1 97.56 101 THR A C 1
ATOM 846 O O . THR A 1 101 ? 0.643 20.719 15.359 1 97.56 101 THR A O 1
ATOM 849 N N . ARG A 1 102 ? -0.472 20.828 17.234 1 97.38 102 ARG A N 1
ATOM 850 C CA . ARG A 1 102 ? -1.76 20.859 16.547 1 97.38 102 ARG A CA 1
ATOM 851 C C . ARG A 1 102 ? -1.95 22.188 15.805 1 97.38 102 ARG A C 1
ATOM 853 O O . ARG A 1 102 ? -2.408 22.203 14.664 1 97.38 102 ARG A O 1
ATOM 860 N N . ILE A 1 103 ? -1.575 23.172 16.438 1 98.06 103 ILE A N 1
ATOM 861 C CA . ILE A 1 103 ? -1.684 24.5 15.836 1 98.06 103 ILE A CA 1
ATOM 862 C C . ILE A 1 103 ? -0.794 24.562 14.594 1 98.06 103 ILE A C 1
ATOM 864 O O . ILE A 1 103 ? -1.216 25.062 13.547 1 98.06 103 ILE A O 1
ATOM 868 N N . TYR A 1 104 ? 0.397 24.047 14.781 1 98.5 104 TYR A N 1
ATOM 869 C CA . TYR A 1 104 ? 1.308 24.047 13.641 1 98.5 104 TYR A CA 1
ATOM 870 C C . TYR A 1 104 ? 0.702 23.297 12.461 1 98.5 104 TYR A C 1
ATOM 872 O O . TYR A 1 104 ? 0.814 23.75 11.312 1 98.5 104 TYR A O 1
ATOM 880 N N . GLY A 1 105 ? 0.07 22.219 12.719 1 98.19 105 GLY A N 1
ATOM 881 C CA . GLY A 1 105 ? -0.608 21.469 11.68 1 98.19 105 GLY A CA 1
ATOM 882 C C . GLY A 1 105 ? -1.644 22.281 10.93 1 98.19 105 GLY A C 1
ATOM 883 O O . GLY A 1 105 ? -1.674 22.266 9.695 1 98.19 105 GLY A O 1
ATOM 884 N N . LEU A 1 106 ? -2.42 22.938 11.672 1 98 106 LEU A N 1
ATOM 885 C CA . LEU A 1 106 ? -3.48 23.719 11.062 1 98 106 LEU A CA 1
ATOM 886 C C . LEU A 1 106 ? -2.9 24.891 10.258 1 98 106 LEU A C 1
ATOM 888 O O . LEU A 1 106 ? -3.381 25.188 9.164 1 98 106 LEU A O 1
ATOM 892 N N . LEU A 1 107 ? -1.899 25.453 10.773 1 98.25 107 LEU A N 1
ATOM 893 C CA . LEU A 1 107 ? -1.236 26.531 10.047 1 98.25 107 LEU A CA 1
ATOM 894 C C . LEU A 1 107 ? -0.54 26 8.797 1 98.25 107 LEU A C 1
ATOM 896 O O . LEU A 1 107 ? -0.507 26.672 7.766 1 98.25 107 LEU A O 1
ATOM 900 N N . HIS A 1 108 ? -0.012 24.844 8.992 1 98.5 108 HIS A N 1
ATOM 901 C CA . HIS A 1 108 ? 0.657 24.188 7.867 1 98.5 108 HIS A CA 1
ATOM 902 C C . HIS A 1 108 ? -0.291 24.016 6.688 1 98.5 108 HIS A C 1
ATOM 904 O O . HIS A 1 108 ? 0.089 24.266 5.539 1 98.5 108 HIS A O 1
ATOM 910 N N . ALA A 1 109 ? -1.478 23.625 6.934 1 97.94 109 ALA A N 1
ATOM 911 C CA . ALA A 1 109 ? -2.488 23.438 5.898 1 97.94 109 ALA A CA 1
ATOM 912 C C . ALA A 1 109 ? -2.699 24.703 5.09 1 97.94 109 ALA A C 1
ATOM 914 O O . ALA A 1 109 ? -2.926 24.656 3.879 1 97.94 109 ALA A O 1
ATOM 915 N N . ARG A 1 110 ? -2.629 25.75 5.734 1 97.38 110 ARG A N 1
ATOM 916 C CA . ARG A 1 110 ? -2.781 27.031 5.062 1 97.38 110 ARG A CA 1
ATOM 917 C C . ARG A 1 110 ? -1.505 27.422 4.324 1 97.38 110 ARG A C 1
ATOM 919 O O . ARG A 1 110 ? -1.559 27.922 3.201 1 97.38 110 ARG A O 1
ATOM 926 N N . TRP A 1 111 ? -0.438 27.188 4.961 1 98.25 111 TRP A N 1
ATOM 927 C CA . TRP A 1 111 ? 0.862 27.578 4.43 1 98.25 111 TRP A CA 1
ATOM 928 C C . TRP A 1 111 ? 1.126 26.922 3.084 1 98.25 111 TRP A C 1
ATOM 930 O O . TRP A 1 111 ? 1.629 27.562 2.158 1 98.25 111 TRP A O 1
ATOM 940 N N . ILE A 1 112 ? 0.751 25.688 2.906 1 98.19 112 ILE A N 1
ATOM 941 C CA . ILE A 1 112 ? 1.099 24.922 1.712 1 98.19 112 ILE A CA 1
ATOM 942 C C . ILE A 1 112 ? 0.185 25.328 0.557 1 98.19 112 ILE A C 1
ATOM 944 O O . ILE A 1 112 ? 0.308 24.812 -0.553 1 98.19 112 ILE A O 1
ATOM 948 N N . THR A 1 113 ? -0.676 26.234 0.774 1 96 113 THR A N 1
ATOM 949 C CA . THR A 1 113 ? -1.473 26.812 -0.306 1 96 113 THR A CA 1
ATOM 950 C C . THR A 1 113 ? -0.877 28.141 -0.772 1 96 113 THR A C 1
ATOM 952 O O . THR A 1 113 ? -1.324 28.719 -1.769 1 96 113 THR A O 1
ATOM 955 N N . GLN A 1 114 ? 0.131 28.609 -0.024 1 96.56 114 GLN A N 1
ATOM 956 C CA . GLN A 1 114 ? 0.889 29.797 -0.426 1 96.56 114 GLN A CA 1
ATOM 957 C C . GLN A 1 114 ? 2 29.422 -1.405 1 96.56 114 GLN A C 1
ATOM 959 O O . GLN A 1 114 ? 2.467 28.281 -1.425 1 96.56 114 GLN A O 1
ATOM 964 N N . PRO A 1 115 ? 2.379 30.406 -2.195 1 96.56 115 PRO A N 1
ATOM 965 C CA . PRO A 1 115 ? 3.387 30.109 -3.217 1 96.56 115 PRO A CA 1
ATOM 966 C C . PRO A 1 115 ? 4.641 29.453 -2.635 1 96.56 115 PRO A C 1
ATOM 968 O O . PRO A 1 115 ? 5.09 28.422 -3.137 1 96.56 115 PRO A O 1
ATOM 971 N N . LYS A 1 116 ? 5.176 30.016 -1.612 1 97.94 116 LYS A N 1
ATOM 972 C CA . LYS A 1 116 ? 6.387 29.469 -1.018 1 97.94 116 LYS A CA 1
ATOM 973 C C . LYS A 1 116 ? 6.137 28.062 -0.478 1 97.94 116 LYS A C 1
ATOM 975 O O . LYS A 1 116 ? 6.984 27.172 -0.617 1 97.94 116 LYS A O 1
ATOM 980 N N . GLY A 1 117 ? 5.047 27.859 0.212 1 98.31 117 GLY A N 1
ATOM 981 C CA . GLY A 1 117 ? 4.66 26.547 0.694 1 98.31 117 GLY A CA 1
ATOM 982 C C . GLY A 1 117 ? 4.48 25.531 -0.42 1 98.31 117 GLY A C 1
ATOM 983 O O . GLY A 1 117 ? 4.922 24.375 -0.301 1 98.31 117 GLY A O 1
ATOM 984 N N . LEU A 1 118 ? 3.887 25.938 -1.482 1 97.81 118 LEU A N 1
ATOM 985 C CA . LEU A 1 118 ? 3.684 25.078 -2.646 1 97.81 118 LEU A CA 1
ATOM 986 C C . LEU A 1 118 ? 5.02 24.641 -3.229 1 97.81 118 LEU A C 1
ATOM 988 O O . LEU A 1 118 ? 5.184 23.469 -3.59 1 97.81 118 LEU A O 1
ATOM 992 N N . TYR A 1 119 ? 5.914 25.578 -3.303 1 98.25 119 TYR A N 1
ATOM 993 C CA . TYR A 1 119 ? 7.223 25.25 -3.854 1 98.25 119 TYR A CA 1
ATOM 994 C C . TYR A 1 119 ? 7.953 24.234 -2.969 1 98.25 119 TYR A C 1
ATOM 996 O O . TYR A 1 119 ? 8.594 23.312 -3.467 1 98.25 119 TYR A O 1
ATOM 1004 N N . SER A 1 120 ? 7.867 24.453 -1.696 1 98.38 120 SER A N 1
ATOM 1005 C CA . SER A 1 120 ? 8.469 23.5 -0.774 1 98.38 120 SER A CA 1
ATOM 1006 C C . SER A 1 120 ? 7.84 22.125 -0.92 1 98.38 120 SER A C 1
ATOM 1008 O O . SER A 1 120 ? 8.539 21.109 -0.883 1 98.38 120 SER A O 1
ATOM 1010 N N . MET A 1 121 ? 6.574 22.047 -1.15 1 98.69 121 MET A N 1
ATOM 1011 C CA . MET A 1 121 ? 5.859 20.781 -1.304 1 98.69 121 MET A CA 1
ATOM 1012 C C . MET A 1 121 ? 6.188 20.141 -2.641 1 98.69 121 MET A C 1
ATOM 1014 O O . MET A 1 121 ? 6.172 18.906 -2.758 1 98.69 121 MET A O 1
ATOM 1018 N N . LYS A 1 122 ? 6.473 20.969 -3.607 1 98.69 122 LYS A N 1
ATOM 1019 C CA . LYS A 1 122 ? 6.891 20.453 -4.906 1 98.69 122 LYS A CA 1
ATOM 1020 C C . LYS A 1 122 ? 8.133 19.578 -4.773 1 98.69 122 LYS A C 1
ATOM 1022 O O . LYS A 1 122 ? 8.203 18.484 -5.352 1 98.69 122 LYS A O 1
ATOM 1027 N N . LYS A 1 123 ? 9.039 20.062 -4.016 1 98.31 123 LYS A N 1
ATOM 1028 C CA . LYS A 1 123 ? 10.258 19.297 -3.787 1 98.31 123 LYS A CA 1
ATOM 1029 C C . LYS A 1 123 ? 9.953 17.953 -3.146 1 98.31 123 LYS A C 1
ATOM 1031 O O . LYS A 1 123 ? 10.508 16.922 -3.549 1 98.31 123 LYS A O 1
ATOM 1036 N N . LYS A 1 124 ? 9.102 17.953 -2.193 1 98.38 124 LYS A N 1
ATOM 1037 C CA . LYS A 1 124 ? 8.703 16.719 -1.529 1 98.38 124 LYS A CA 1
ATOM 1038 C C . LYS A 1 124 ? 7.965 15.789 -2.492 1 98.38 124 LYS A C 1
ATOM 1040 O O . LYS A 1 124 ? 8.219 14.578 -2.518 1 98.38 124 LYS A O 1
ATOM 1045 N N . TYR A 1 125 ? 7.121 16.344 -3.266 1 98.56 125 TYR A N 1
ATOM 1046 C CA . TYR A 1 125 ? 6.383 15.578 -4.254 1 98.56 125 TYR A CA 1
ATOM 1047 C C . TYR A 1 125 ? 7.328 14.883 -5.223 1 98.56 125 TYR A C 1
ATOM 1049 O O . TYR A 1 125 ? 7.18 13.688 -5.5 1 98.56 125 TYR A O 1
ATOM 1057 N N . GLU A 1 126 ? 8.266 15.602 -5.68 1 98.44 126 GLU A N 1
ATOM 1058 C CA . GLU A 1 126 ? 9.211 15.086 -6.66 1 98.44 126 GLU A CA 1
ATOM 1059 C C . GLU A 1 126 ? 10.078 13.984 -6.059 1 98.44 126 GLU A C 1
ATOM 1061 O O . GLU A 1 126 ? 10.508 13.07 -6.766 1 98.44 126 GLU A O 1
ATOM 1066 N N . SER A 1 127 ? 10.336 14.086 -4.812 1 97.81 127 SER A N 1
ATOM 1067 C CA . SER A 1 127 ? 11.148 13.078 -4.141 1 97.81 127 SER A CA 1
ATOM 1068 C C . SER A 1 127 ? 10.367 11.789 -3.938 1 97.81 127 SER A C 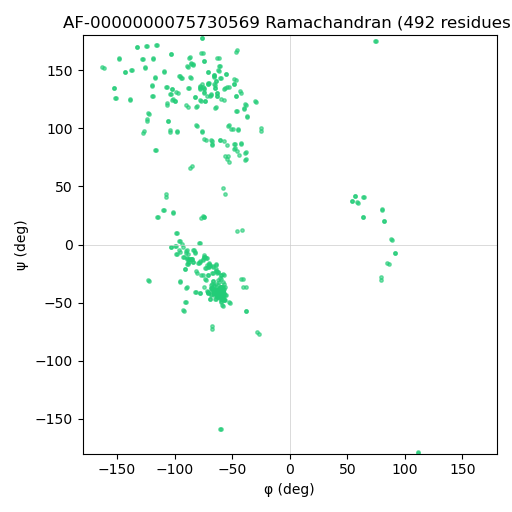1
ATOM 1070 O O . SER A 1 127 ? 10.945 10.742 -3.639 1 97.81 127 SER A O 1
ATOM 1072 N N . GLY A 1 128 ? 9.039 11.836 -3.984 1 98 128 GLY A N 1
ATOM 1073 C CA . GLY A 1 128 ? 8.195 10.664 -3.809 1 98 128 GLY A CA 1
ATOM 1074 C C . GLY A 1 128 ? 7.977 10.305 -2.352 1 98 128 GLY A C 1
ATOM 1075 O O . GLY A 1 128 ? 7.617 9.164 -2.037 1 98 128 GLY A O 1
ATOM 1076 N N . VAL A 1 129 ? 8.18 11.227 -1.511 1 97.44 129 VAL A N 1
ATOM 1077 C CA . VAL A 1 129 ? 8.172 10.945 -0.079 1 97.44 129 VAL A CA 1
ATOM 1078 C C . VAL A 1 129 ? 6.762 10.555 0.363 1 97.44 129 VAL A C 1
ATOM 1080 O O . VAL A 1 129 ? 6.594 9.812 1.334 1 97.44 129 VAL A O 1
ATOM 1083 N N . PHE A 1 130 ? 5.711 10.969 -0.347 1 97.88 130 PHE A N 1
ATOM 1084 C CA . PHE A 1 130 ? 4.336 10.688 0.055 1 97.88 130 PHE A CA 1
ATOM 1085 C C . PHE A 1 130 ? 3.902 9.312 -0.418 1 97.88 130 PHE A C 1
ATOM 1087 O O . PHE A 1 130 ? 2.865 8.797 0.013 1 97.88 130 PHE A O 1
ATOM 1094 N N . GLY A 1 131 ? 4.684 8.766 -1.347 1 97.25 131 GLY A N 1
ATOM 1095 C CA . GLY A 1 131 ? 4.34 7.469 -1.904 1 97.25 131 GLY A CA 1
ATOM 1096 C C . GLY A 1 131 ? 3.916 7.535 -3.359 1 97.25 131 GLY A C 1
ATOM 1097 O O . GLY A 1 131 ? 3.92 8.609 -3.961 1 97.25 131 GLY A O 1
ATOM 1098 N N . GLN A 1 132 ? 3.588 6.312 -3.83 1 97.81 132 GLN A N 1
ATOM 1099 C CA . GLN A 1 132 ? 3.184 6.184 -5.227 1 97.81 132 GLN A CA 1
ATOM 1100 C C . GLN A 1 132 ? 1.823 5.504 -5.344 1 97.81 132 GLN A C 1
ATOM 1102 O O . GLN A 1 132 ? 1.444 4.707 -4.484 1 97.81 132 GLN A O 1
ATOM 1107 N N . CYS A 1 133 ? 1.159 5.844 -6.391 1 97.69 133 CYS A N 1
ATOM 1108 C CA . CYS A 1 133 ? -0.164 5.27 -6.609 1 97.69 133 CYS A CA 1
ATOM 1109 C C . CYS A 1 133 ? -0.081 3.758 -6.785 1 97.69 133 CYS A C 1
ATOM 1111 O O . CYS A 1 133 ? 0.712 3.264 -7.586 1 97.69 133 CYS A O 1
ATOM 1113 N N . PRO A 1 134 ? -0.901 3.053 -6.059 1 96.19 134 PRO A N 1
ATOM 1114 C CA . PRO A 1 134 ? -0.85 1.591 -6.121 1 96.19 134 PRO A CA 1
ATOM 1115 C C . PRO A 1 134 ? -1.56 1.028 -7.352 1 96.19 134 PRO A C 1
ATOM 1117 O O . PRO A 1 134 ? -1.434 -0.162 -7.648 1 96.19 134 PRO A O 1
ATOM 1120 N N . ARG A 1 135 ? -2.338 1.799 -7.977 1 94.56 135 ARG A N 1
ATOM 1121 C CA . ARG A 1 135 ? -2.998 1.351 -9.195 1 94.56 135 ARG A CA 1
ATOM 1122 C C . ARG A 1 135 ? -1.98 1.035 -10.289 1 94.56 135 ARG A C 1
ATOM 1124 O O . ARG A 1 135 ? -1.149 1.879 -10.633 1 94.56 135 ARG A O 1
ATOM 1131 N N . VAL A 1 136 ? -2.059 -0.12 -10.859 1 93.81 136 VAL A N 1
ATOM 1132 C CA . VAL A 1 136 ? -1.061 -0.597 -11.805 1 93.81 136 VAL A CA 1
ATOM 1133 C C . VAL A 1 136 ? -0.967 0.37 -12.984 1 93.81 136 VAL A C 1
ATOM 1135 O O . VAL A 1 136 ? 0.132 0.733 -13.414 1 93.81 136 VAL A O 1
ATOM 1138 N N . LEU A 1 137 ? -2.057 0.88 -13.422 1 91.81 137 LEU A N 1
ATOM 1139 C CA . LEU A 1 137 ? -2.088 1.653 -14.664 1 91.81 137 LEU A CA 1
ATOM 1140 C C . LEU A 1 137 ? -1.684 3.102 -14.406 1 91.81 137 LEU A C 1
ATOM 1142 O O . LEU A 1 137 ? -1.564 3.891 -15.344 1 91.81 137 LEU A O 1
ATOM 1146 N N . CYS A 1 138 ? -1.466 3.477 -13.148 1 94.81 138 CYS A N 1
ATOM 1147 C CA . CYS A 1 138 ? -0.921 4.793 -12.844 1 94.81 138 CYS A CA 1
ATOM 1148 C C . CYS A 1 138 ? 0.602 4.781 -12.906 1 94.81 138 CYS A C 1
ATOM 1150 O O . CYS A 1 138 ? 1.238 5.832 -12.82 1 94.81 138 CYS A O 1
ATOM 1152 N N . ASN A 1 139 ? 1.131 3.578 -12.961 1 91.69 139 ASN A N 1
ATOM 1153 C CA . ASN A 1 139 ? 2.541 3.361 -13.266 1 91.69 139 ASN A CA 1
ATOM 1154 C C . ASN A 1 139 ? 3.445 4.109 -12.289 1 91.69 139 ASN A C 1
ATOM 1156 O O . ASN A 1 139 ? 4.352 4.836 -12.711 1 91.69 139 ASN A O 1
ATOM 1160 N N . GLY A 1 140 ? 3.131 4.105 -11.07 1 94.75 140 GLY A N 1
ATOM 1161 C CA . GLY A 1 140 ? 4.02 4.609 -10.039 1 94.75 140 GLY A CA 1
ATOM 1162 C C . GLY A 1 140 ? 4 6.121 -9.914 1 94.75 140 GLY A C 1
ATOM 1163 O O . GLY A 1 140 ? 5.012 6.734 -9.562 1 94.75 140 GLY A O 1
ATOM 1164 N N . THR A 1 141 ? 2.898 6.738 -10.219 1 97.25 141 THR A N 1
ATOM 1165 C CA . THR A 1 1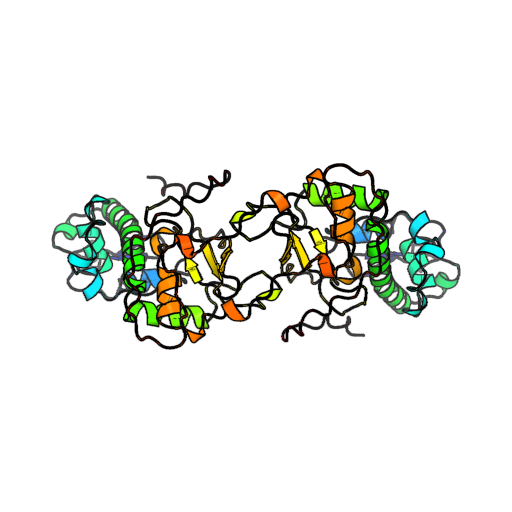41 ? 2.742 8.18 -10.07 1 97.25 141 THR A CA 1
ATOM 1166 C C . THR A 1 141 ? 2.826 8.586 -8.602 1 97.25 141 THR A C 1
ATOM 1168 O O . THR A 1 141 ? 2.23 7.938 -7.738 1 97.25 141 THR A O 1
ATOM 1171 N N . ASN A 1 142 ? 3.609 9.664 -8.367 1 98.38 142 ASN A N 1
ATOM 1172 C CA . ASN A 1 142 ? 3.711 10.164 -7 1 98.38 142 ASN A CA 1
ATOM 1173 C C . ASN A 1 142 ? 2.379 10.719 -6.504 1 98.38 142 ASN A C 1
ATOM 1175 O O . ASN A 1 142 ? 1.628 11.32 -7.273 1 98.38 142 ASN A O 1
ATOM 1179 N N . LEU A 1 143 ? 2.131 10.547 -5.242 1 98.5 143 LEU A N 1
ATOM 1180 C CA . LEU A 1 143 ? 0.854 10.945 -4.66 1 98.5 143 LEU A CA 1
ATOM 1181 C C . LEU A 1 143 ? 0.998 12.25 -3.881 1 98.5 143 LEU A C 1
ATOM 1183 O O . LEU A 1 143 ? 2.113 12.68 -3.578 1 98.5 143 LEU A O 1
ATOM 1187 N N . LEU A 1 144 ? -0.107 12.852 -3.615 1 98.12 144 LEU A N 1
ATOM 1188 C CA . LEU A 1 144 ? -0.199 14.078 -2.824 1 98.12 144 LEU A CA 1
ATOM 1189 C C . LEU A 1 144 ? -1.055 13.852 -1.581 1 98.12 144 LEU A C 1
ATOM 1191 O O . LEU A 1 144 ? -2.121 13.242 -1.658 1 98.12 144 LEU A O 1
ATOM 1195 N N . PRO A 1 145 ? -0.557 14.383 -0.455 1 97.94 145 PRO A N 1
ATOM 1196 C CA . PRO A 1 145 ? -1.412 14.289 0.731 1 97.94 145 PRO A CA 1
ATOM 1197 C C . PRO A 1 145 ? -2.631 15.203 0.652 1 97.94 145 PRO A C 1
ATOM 1199 O O . PRO A 1 145 ? -2.559 16.281 0.059 1 97.94 145 PRO A O 1
ATOM 1202 N N . MET A 1 146 ? -3.738 14.703 1.298 1 95.31 146 MET A N 1
ATOM 1203 C CA . MET A 1 146 ? -4.988 15.453 1.228 1 95.31 146 MET A CA 1
ATOM 1204 C C . MET A 1 146 ? -5.852 15.188 2.455 1 95.31 146 MET A C 1
ATOM 1206 O O . MET A 1 146 ? -5.926 14.055 2.936 1 95.31 146 MET A O 1
ATOM 1210 N N . GLY A 1 147 ? -6.34 16.281 2.943 1 94.06 147 GLY A N 1
ATOM 1211 C CA . GLY A 1 147 ? -7.418 16.125 3.908 1 94.06 147 GLY A CA 1
ATOM 1212 C C . GLY A 1 147 ? -8.797 16.25 3.285 1 94.06 147 GLY A C 1
ATOM 1213 O O . GLY A 1 147 ? -9 17.016 2.35 1 94.06 147 GLY A O 1
ATOM 1214 N N . THR A 1 148 ? -9.703 15.5 3.781 1 87.56 148 THR A N 1
ATOM 1215 C CA . THR A 1 148 ? -11.062 15.578 3.256 1 87.56 148 THR A CA 1
ATOM 1216 C C . THR A 1 148 ? -11.859 16.656 3.984 1 87.56 148 THR A C 1
ATOM 1218 O O . THR A 1 148 ? -12.961 17.016 3.559 1 87.56 148 THR A O 1
ATOM 1221 N N . SER A 1 149 ? -11.297 17.141 5.098 1 87.88 149 SER A N 1
ATOM 1222 C CA . SER A 1 149 ? -11.883 18.219 5.879 1 87.88 149 SER A CA 1
ATOM 1223 C C . SER A 1 149 ? -10.805 19.062 6.551 1 87.88 149 SER A C 1
ATOM 1225 O O . SER A 1 149 ? -9.664 18.625 6.684 1 87.88 149 SER A O 1
ATOM 1227 N N . SER A 1 150 ? -11.227 20.25 6.91 1 89.69 150 SER A N 1
ATOM 1228 C CA . SER A 1 150 ? -10.312 21.141 7.633 1 89.69 150 SER A CA 1
ATOM 1229 C C . SER A 1 150 ? -10.523 21.047 9.141 1 89.69 150 SER A C 1
ATOM 1231 O O . SER A 1 150 ? -9.875 21.75 9.906 1 89.69 150 SER A O 1
ATOM 1233 N N . THR A 1 151 ? -11.398 20.172 9.469 1 91.25 151 THR A N 1
ATOM 1234 C CA . THR A 1 151 ? -11.727 20.016 10.883 1 91.25 151 THR A CA 1
ATOM 1235 C C . THR A 1 151 ? -10.797 19 11.547 1 91.25 151 THR A C 1
ATOM 1237 O O . THR A 1 151 ? -10.602 17.906 11.031 1 91.25 151 THR A O 1
ATOM 1240 N N . LEU A 1 152 ? -10.336 19.406 12.711 1 93.38 152 LEU A N 1
ATOM 1241 C CA . LEU A 1 152 ? -9.406 18.547 13.438 1 93.38 152 LEU A CA 1
ATOM 1242 C C . LEU A 1 152 ? -10.07 17.234 13.844 1 93.38 152 LEU A C 1
ATOM 1244 O O . LEU A 1 152 ? -11.242 17.219 14.227 1 93.38 152 LEU A O 1
ATOM 1248 N N . ARG A 1 153 ? -9.289 16.188 13.734 1 92.5 153 ARG A N 1
ATOM 1249 C CA . ARG A 1 153 ? -9.609 14.867 14.273 1 92.5 153 ARG A CA 1
ATOM 1250 C C . ARG A 1 153 ? -10.844 14.281 13.602 1 92.5 153 ARG A C 1
ATOM 1252 O O . ARG A 1 153 ? -11.578 13.508 14.219 1 92.5 153 ARG A O 1
ATOM 1259 N N . LYS A 1 154 ? -11.141 14.688 12.469 1 91.19 154 LYS A N 1
ATOM 1260 C CA . LYS A 1 154 ? -12.281 14.141 11.742 1 91.19 154 LYS A CA 1
ATOM 1261 C C . LYS A 1 154 ? -11.867 12.953 10.875 1 91.19 154 LYS A C 1
ATOM 1263 O O . LYS A 1 154 ? -12.5 11.898 10.922 1 91.19 154 LYS A O 1
ATOM 1268 N N . HIS A 1 155 ? -10.789 13.172 10.094 1 92 155 HIS A N 1
ATOM 1269 C CA . HIS A 1 155 ? -10.289 12.133 9.195 1 92 155 HIS A CA 1
ATOM 1270 C C . HIS A 1 155 ? -8.766 12.148 9.125 1 92 155 HIS A C 1
ATOM 1272 O O . HIS A 1 155 ? -8.148 13.211 9.227 1 92 155 HIS A O 1
ATOM 1278 N N . ALA A 1 156 ? -8.32 10.93 8.922 1 95.94 156 ALA A N 1
ATOM 1279 C CA . ALA A 1 156 ? -6.883 10.836 8.672 1 95.94 156 ALA A CA 1
ATOM 1280 C C . ALA A 1 156 ? -6.539 11.312 7.262 1 95.94 156 ALA A C 1
ATOM 1282 O O . ALA A 1 156 ? -7.406 11.352 6.387 1 95.94 156 ALA A O 1
ATOM 1283 N N . VAL A 1 157 ? -5.375 11.656 7.137 1 97.31 157 VAL A N 1
ATOM 1284 C CA . VAL A 1 157 ? -4.879 12.117 5.844 1 97.31 157 VAL A CA 1
ATOM 1285 C C . VAL A 1 157 ? -5.039 11.016 4.801 1 97.31 157 VAL A C 1
ATOM 1287 O O . VAL A 1 157 ? -4.922 9.828 5.117 1 97.31 157 VAL A O 1
ATOM 1290 N N . LYS A 1 158 ? -5.367 11.383 3.588 1 96.62 158 LYS A N 1
ATOM 1291 C CA . LYS A 1 158 ? -5.426 10.508 2.418 1 96.62 158 LYS A CA 1
ATOM 1292 C C . LYS A 1 158 ? -4.387 10.922 1.377 1 96.62 158 LYS A C 1
ATOM 1294 O O . LYS A 1 158 ? -3.701 11.93 1.542 1 96.62 158 LYS A O 1
ATOM 1299 N N . LEU A 1 159 ? -4.277 10.094 0.404 1 97.5 159 LEU A N 1
ATOM 1300 C CA . LEU A 1 159 ? -3.334 10.359 -0.676 1 97.5 159 LEU A CA 1
ATOM 1301 C C . LEU A 1 159 ? -4.059 10.484 -2.014 1 97.5 159 LEU A C 1
ATOM 1303 O O . LEU A 1 159 ? -4.848 9.609 -2.377 1 97.5 159 LEU A O 1
ATOM 1307 N N . PHE A 1 160 ? -3.807 11.539 -2.695 1 96.44 160 PHE A N 1
ATOM 1308 C CA . PHE A 1 160 ? -4.438 11.852 -3.973 1 96.44 160 PHE A CA 1
ATOM 1309 C C . PHE A 1 160 ? -3.49 11.555 -5.129 1 96.44 160 PHE A C 1
ATOM 1311 O O . PHE A 1 160 ? -2.314 11.922 -5.086 1 96.44 160 PHE A O 1
ATOM 1318 N N . CYS A 1 161 ? -4.012 10.883 -6.164 1 96.19 161 CYS A N 1
ATOM 1319 C CA . CYS A 1 161 ? -3.219 10.617 -7.363 1 96.19 161 CYS A CA 1
ATOM 1320 C C . CYS A 1 161 ? -3.553 11.609 -8.469 1 96.19 161 CYS A C 1
ATOM 1322 O O . CYS A 1 161 ? -4.695 11.68 -8.922 1 96.19 161 CYS A O 1
ATOM 1324 N N . PRO A 1 162 ? -2.623 12.297 -8.961 1 94.88 162 PRO A N 1
ATOM 1325 C CA . PRO A 1 162 ? -2.875 13.289 -10.016 1 94.88 162 PRO A CA 1
ATOM 1326 C C . PRO A 1 162 ? -3.139 12.648 -11.375 1 94.88 162 PRO A C 1
ATOM 1328 O O . PRO A 1 162 ? -3.557 13.336 -12.312 1 94.88 162 PRO A O 1
ATOM 1331 N N . LYS A 1 163 ? -2.902 11.367 -11.461 1 94.38 163 LYS A N 1
ATOM 1332 C CA . LYS A 1 163 ? -3.111 10.688 -12.742 1 94.38 163 LYS A CA 1
ATOM 1333 C C . LYS A 1 163 ? -4.52 10.109 -12.828 1 94.38 163 LYS A C 1
ATOM 1335 O O . LYS A 1 163 ? -5.277 10.438 -13.742 1 94.38 163 LYS A O 1
ATOM 1340 N N . CYS A 1 164 ? -4.844 9.281 -11.875 1 92.12 164 CYS A N 1
ATOM 1341 C CA . CYS A 1 164 ? -6.168 8.672 -11.938 1 92.12 164 CYS A CA 1
ATOM 1342 C C . CYS A 1 164 ? -7.199 9.531 -11.219 1 92.12 164 CYS A C 1
ATOM 1344 O O . CYS A 1 164 ? -8.398 9.242 -11.266 1 92.12 164 CYS A O 1
ATOM 1346 N N . CYS A 1 165 ? -6.789 10.523 -10.453 1 91.31 165 CYS A N 1
ATOM 1347 C CA . CYS A 1 165 ? -7.641 11.492 -9.766 1 91.31 165 CYS A CA 1
ATOM 1348 C C . CYS A 1 165 ? -8.516 10.805 -8.719 1 91.31 165 CYS A C 1
ATOM 1350 O O . CYS A 1 165 ? -9.703 11.094 -8.609 1 91.31 165 CYS A O 1
ATOM 1352 N N . ASP A 1 166 ? -7.934 9.938 -8.078 1 92.44 166 ASP A N 1
ATOM 1353 C CA . ASP A 1 166 ? -8.609 9.234 -6.984 1 92.44 166 ASP A CA 1
ATOM 1354 C C . ASP A 1 166 ? -7.816 9.344 -5.688 1 92.44 166 ASP A C 1
ATOM 1356 O O . ASP A 1 166 ? -6.711 9.891 -5.676 1 92.44 166 ASP A O 1
ATOM 1360 N N . ILE A 1 167 ? -8.469 8.883 -4.574 1 94.44 167 ILE A N 1
ATOM 1361 C CA . ILE A 1 167 ? -7.84 9.023 -3.266 1 94.44 167 ILE A CA 1
ATOM 1362 C C . ILE A 1 167 ? -7.582 7.637 -2.67 1 94.44 167 ILE A C 1
ATOM 1364 O O . ILE A 1 167 ? -8.406 6.73 -2.811 1 94.44 167 ILE A O 1
ATOM 1368 N N . TYR A 1 168 ? -6.484 7.543 -1.982 1 96.44 168 TYR A N 1
ATOM 1369 C CA . TYR A 1 168 ? -6.016 6.277 -1.433 1 96.44 168 TYR A CA 1
ATOM 1370 C C . TYR A 1 168 ? -5.703 6.41 0.053 1 96.44 168 TYR A C 1
ATOM 1372 O O . TYR A 1 168 ? -5.469 7.512 0.548 1 96.44 168 TYR A O 1
ATOM 1380 N N . LYS A 1 169 ? -5.691 5.301 0.675 1 95.44 169 LYS A N 1
ATOM 1381 C CA . LYS A 1 169 ? -5.359 5.266 2.096 1 95.44 169 LYS A CA 1
ATOM 1382 C C . LYS A 1 169 ? -3.881 5.562 2.324 1 95.44 169 LYS A C 1
ATOM 1384 O O . LYS A 1 169 ? -3.025 5.094 1.572 1 95.44 169 LYS A O 1
ATOM 1389 N N . ALA A 1 170 ? -3.676 6.355 3.332 1 95.5 170 ALA A N 1
ATOM 1390 C CA . ALA A 1 170 ? -2.305 6.617 3.768 1 95.5 170 ALA A CA 1
ATOM 1391 C C . ALA A 1 170 ? -1.833 5.562 4.762 1 95.5 170 ALA A C 1
ATOM 1393 O O . ALA A 1 170 ? -2.646 4.84 5.344 1 95.5 170 ALA A O 1
ATOM 1394 N N . PRO A 1 171 ? -0.528 5.52 4.871 1 91.69 171 PRO A N 1
ATOM 1395 C CA . PRO A 1 171 ? -0.024 4.605 5.895 1 91.69 171 PRO A CA 1
ATOM 1396 C C . PRO A 1 171 ? -0.612 4.883 7.277 1 91.69 171 PRO A C 1
ATOM 1398 O O . PRO A 1 171 ? -0.82 6.039 7.645 1 91.69 171 PRO A O 1
ATOM 1401 N N . LYS A 1 172 ? -0.775 3.816 7.992 1 87.12 172 LYS A N 1
ATOM 1402 C CA . LYS A 1 172 ? -1.427 3.924 9.297 1 87.12 172 LYS A CA 1
ATOM 1403 C C . LYS A 1 172 ? -0.446 4.402 10.359 1 87.12 172 LYS A C 1
ATOM 1405 O O . LYS A 1 172 ? -0.855 4.953 11.383 1 87.12 172 LYS A O 1
ATOM 1410 N N . THR A 1 173 ? 0.816 4.164 10.109 1 85.94 173 THR A N 1
ATOM 1411 C CA . THR A 1 173 ? 1.822 4.57 11.086 1 85.94 173 THR A CA 1
ATOM 1412 C C . THR A 1 173 ? 2.863 5.484 10.438 1 85.94 173 THR A C 1
ATOM 1414 O O . THR A 1 173 ? 3.662 5.035 9.617 1 85.94 173 THR A O 1
ATOM 1417 N N . PRO A 1 174 ? 2.795 6.734 10.797 1 87.5 174 PRO A N 1
ATOM 1418 C CA . PRO A 1 174 ? 1.927 7.391 11.781 1 87.5 174 PRO A CA 1
ATOM 1419 C C . PRO A 1 174 ? 0.599 7.848 11.18 1 87.5 174 PRO A C 1
ATOM 1421 O O . PRO A 1 174 ? 0.526 8.141 9.984 1 87.5 174 PRO A O 1
ATOM 1424 N N . THR A 1 175 ? -0.325 7.891 12.039 1 92.38 175 THR A N 1
ATOM 1425 C CA . THR A 1 175 ? -1.594 8.461 11.602 1 92.38 175 THR A CA 1
ATOM 1426 C C . THR A 1 175 ? -1.541 9.984 11.625 1 92.38 175 THR A C 1
ATOM 1428 O O . THR A 1 175 ? -1.305 10.586 12.672 1 92.38 175 THR A O 1
ATOM 1431 N N . ILE A 1 176 ? -1.702 10.578 10.578 1 96.56 176 ILE A N 1
ATOM 1432 C CA . ILE A 1 176 ? -1.639 12.031 10.438 1 96.56 176 ILE A CA 1
ATOM 1433 C C . ILE A 1 176 ? -3.043 12.594 10.227 1 96.56 176 ILE A C 1
ATOM 1435 O O . ILE A 1 176 ? -3.842 12.023 9.477 1 96.56 176 ILE A O 1
ATOM 1439 N N . ASP A 1 177 ? -3.35 13.656 10.906 1 96.81 177 ASP A N 1
ATOM 1440 C CA . ASP A 1 177 ? -4.641 14.312 10.734 1 96.81 177 ASP A CA 1
ATOM 1441 C C . ASP A 1 177 ? -4.75 14.961 9.359 1 96.81 177 ASP A C 1
ATOM 1443 O O . ASP A 1 177 ? -3.875 15.742 8.969 1 96.81 177 ASP A O 1
ATOM 1447 N N . GLY A 1 178 ? -5.832 14.656 8.68 1 96.88 178 GLY A N 1
ATOM 1448 C CA . GLY A 1 178 ? -6.035 15.219 7.355 1 96.88 178 GLY A CA 1
ATOM 1449 C C . GLY A 1 178 ? -6.152 16.734 7.359 1 96.88 178 GLY A C 1
ATOM 1450 O O . GLY A 1 178 ? -5.824 17.391 6.371 1 96.88 178 GLY A O 1
ATOM 1451 N N . ALA A 1 179 ? -6.539 17.297 8.492 1 96.75 179 ALA A N 1
ATOM 1452 C CA . ALA A 1 179 ? -6.727 18.734 8.625 1 96.75 179 ALA A CA 1
ATOM 1453 C C . ALA A 1 179 ? -5.41 19.484 8.438 1 96.75 179 ALA A C 1
ATOM 1455 O O . ALA A 1 179 ? -5.398 20.688 8.18 1 96.75 179 ALA A O 1
ATOM 1456 N N . TYR A 1 180 ? -4.309 18.812 8.539 1 98.06 180 TYR A N 1
ATOM 1457 C CA . TYR A 1 180 ? -2.998 19.438 8.461 1 98.06 180 TYR A CA 1
ATOM 1458 C C . TYR A 1 180 ? -2.588 19.656 7.012 1 98.06 180 TYR A C 1
ATOM 1460 O O . TYR A 1 180 ? -1.593 20.344 6.734 1 98.06 180 TYR A O 1
ATOM 1468 N N . PHE A 1 181 ? -3.35 19.141 6.078 1 97.44 181 PHE A N 1
ATOM 1469 C CA . PHE A 1 181 ? -3.098 19.328 4.656 1 97.44 181 PHE A CA 1
ATOM 1470 C C . PHE A 1 181 ? -4.305 19.969 3.971 1 97.44 181 PHE A C 1
ATOM 1472 O O . PHE A 1 181 ? -4.156 20.719 3.006 1 97.44 181 PHE A O 1
ATOM 1479 N N . GLY A 1 182 ? -5.449 19.625 4.539 1 93.5 182 GLY A N 1
ATOM 1480 C CA . GLY A 1 182 ? -6.668 20.234 4.027 1 93.5 182 GLY A CA 1
ATOM 1481 C C . GLY A 1 182 ? -7.109 19.656 2.697 1 93.5 182 GLY A C 1
ATOM 1482 O O . GLY A 1 182 ? -6.379 18.891 2.076 1 93.5 182 GLY A O 1
ATOM 1483 N N . PRO A 1 183 ? -8.219 20.047 2.193 1 91.56 183 PRO A N 1
ATOM 1484 C CA . PRO A 1 183 ? -8.789 19.5 0.957 1 91.56 183 PRO A CA 1
ATOM 1485 C C . PRO A 1 183 ? -8.32 20.25 -0.287 1 91.56 183 PRO A C 1
ATOM 1487 O O . PRO A 1 183 ? -8.375 19.719 -1.396 1 91.56 183 PRO A O 1
ATOM 1490 N N . ALA A 1 184 ? -7.793 21.406 -0.14 1 90.44 184 ALA A N 1
ATOM 1491 C CA . ALA A 1 184 ? -7.539 22.266 -1.289 1 90.44 184 ALA A CA 1
ATOM 1492 C C . ALA A 1 184 ? -6.141 22.031 -1.853 1 90.44 184 ALA A C 1
ATOM 1494 O O . ALA A 1 184 ? -5.887 22.281 -3.033 1 90.44 184 ALA A O 1
ATOM 1495 N N . PHE A 1 185 ? -5.324 21.5 -1.058 1 95.06 185 PHE A N 1
ATOM 1496 C CA . PHE A 1 185 ? -3.898 21.5 -1.356 1 95.06 185 PHE A CA 1
ATOM 1497 C C . PHE A 1 185 ? -3.623 20.812 -2.688 1 95.06 185 PHE A C 1
ATOM 1499 O O . PHE A 1 185 ? -2.992 21.391 -3.574 1 95.06 185 PHE A O 1
ATOM 1506 N N . PRO A 1 186 ? -4.094 19.594 -2.9 1 94.88 186 PRO A N 1
ATOM 1507 C CA . PRO A 1 186 ? -3.746 18.922 -4.156 1 94.88 186 PRO A CA 1
ATOM 1508 C C . PRO A 1 186 ? -4.207 19.703 -5.387 1 94.88 186 PRO A C 1
ATOM 1510 O O . PRO A 1 186 ? -3.475 19.797 -6.379 1 94.88 186 PRO A O 1
ATOM 1513 N N . HIS A 1 187 ? -5.27 20.266 -5.266 1 90.38 187 HIS A N 1
ATOM 1514 C CA . HIS A 1 187 ? -5.82 21.016 -6.395 1 90.38 187 HIS A CA 1
ATOM 1515 C C . HIS A 1 187 ? -5 22.266 -6.672 1 90.38 187 HIS A C 1
ATOM 1517 O O . HIS A 1 187 ? -4.656 22.547 -7.824 1 90.38 187 HIS A O 1
ATOM 1523 N N . LEU A 1 188 ? -4.715 22.969 -5.68 1 93.19 188 LEU A N 1
ATOM 1524 C CA . LEU A 1 188 ? -3.908 24.172 -5.836 1 93.19 188 LEU A CA 1
ATOM 1525 C C . LEU A 1 188 ? -2.506 23.828 -6.324 1 93.19 188 LEU A C 1
ATOM 1527 O O . LEU A 1 188 ? -1.936 24.547 -7.148 1 93.19 188 LEU A O 1
ATOM 1531 N N . PHE A 1 189 ? -2.074 22.766 -5.797 1 96.12 189 PHE A N 1
ATOM 1532 C CA . PHE A 1 189 ? -0.763 22.281 -6.211 1 96.12 189 PHE A CA 1
ATOM 1533 C C . PHE A 1 189 ? -0.729 22.016 -7.711 1 96.12 189 PHE A C 1
ATOM 1535 O O . PHE A 1 189 ? 0.183 22.469 -8.406 1 96.12 189 PHE A O 1
ATOM 1542 N N . LEU A 1 190 ? -1.736 21.375 -8.25 1 94.44 190 LEU A N 1
ATOM 1543 C CA . LEU A 1 190 ? -1.772 20.984 -9.656 1 94.44 190 LEU A CA 1
ATOM 1544 C C . LEU A 1 190 ? -2.094 22.188 -10.547 1 94.44 190 LEU A C 1
ATOM 1546 O O . LEU A 1 190 ? -1.716 22.219 -11.719 1 94.44 190 LEU A O 1
ATOM 1550 N N . CYS A 1 191 ? -2.748 23.094 -9.992 1 92.5 191 CYS A N 1
ATOM 1551 C CA . CYS A 1 191 ? -2.967 24.344 -10.727 1 92.5 191 CYS A CA 1
ATOM 1552 C C . CYS A 1 191 ? -1.663 25.109 -10.891 1 92.5 191 CYS A C 1
ATOM 1554 O O . CYS A 1 191 ? -1.421 25.703 -11.945 1 92.5 191 CYS A O 1
ATOM 1556 N N . GLU A 1 192 ? -0.936 25.141 -9.828 1 94.12 192 GLU A N 1
ATOM 1557 C CA . GLU A 1 192 ? 0.336 25.859 -9.852 1 94.12 192 GLU A CA 1
ATOM 1558 C C . GLU A 1 192 ? 1.368 25.109 -10.703 1 94.12 192 GLU A C 1
ATOM 1560 O O . GLU A 1 192 ? 2.115 25.734 -11.461 1 94.12 192 GLU A O 1
ATOM 1565 N N . PHE A 1 193 ? 1.387 23.828 -10.57 1 96.69 193 PHE A N 1
ATOM 1566 C CA . PHE A 1 193 ? 2.328 23 -11.312 1 96.69 193 PHE A CA 1
ATOM 1567 C C . PHE A 1 193 ? 1.59 22.062 -12.266 1 96.69 193 PHE A C 1
ATOM 1569 O O . PHE A 1 193 ? 1.549 20.844 -12.047 1 96.69 193 PHE A O 1
ATOM 1576 N N . VAL A 1 194 ? 1.191 22.469 -13.359 1 93.19 194 VAL A N 1
ATOM 1577 C CA . VAL A 1 194 ? 0.241 21.844 -14.273 1 93.19 194 VAL A CA 1
ATOM 1578 C C . VAL A 1 194 ? 0.869 20.609 -14.914 1 93.19 194 VAL A C 1
ATOM 1580 O O . VAL A 1 194 ? 0.166 19.656 -15.258 1 93.19 194 VAL A O 1
ATOM 1583 N N . HIS A 1 195 ? 2.145 20.578 -15.016 1 94.88 195 HIS A N 1
ATOM 1584 C CA . HIS A 1 195 ? 2.807 19.469 -15.695 1 94.88 195 HIS A CA 1
ATOM 1585 C C . HIS A 1 195 ? 2.686 18.172 -14.891 1 94.88 195 HIS A C 1
ATOM 1587 O O . HIS A 1 195 ? 2.92 17.094 -15.422 1 94.88 195 HIS A O 1
ATOM 1593 N N . PHE A 1 196 ? 2.348 18.312 -13.602 1 95.25 196 PHE A N 1
ATOM 1594 C CA . PHE A 1 196 ? 2.172 17.125 -12.781 1 95.25 196 PHE A CA 1
ATOM 1595 C C . PHE A 1 196 ? 0.765 16.562 -12.938 1 95.25 196 PHE A C 1
ATOM 1597 O O . PHE A 1 196 ? 0.483 15.445 -12.484 1 95.25 196 PHE A O 1
ATOM 1604 N N . ASP A 1 197 ? -0.081 17.297 -13.523 1 92.5 197 ASP A N 1
ATOM 1605 C CA . ASP A 1 197 ? -1.423 16.797 -13.82 1 92.5 197 ASP A CA 1
ATOM 1606 C C . ASP A 1 197 ? -1.427 15.93 -15.078 1 92.5 197 ASP A C 1
ATOM 1608 O O . ASP A 1 197 ? -1.489 16.453 -16.188 1 92.5 197 ASP A O 1
ATOM 1612 N N . THR A 1 198 ? -1.466 14.648 -14.922 1 91.81 198 THR A N 1
ATOM 1613 C CA . THR A 1 198 ? -1.415 13.719 -16.047 1 91.81 198 THR A CA 1
ATOM 1614 C C . THR A 1 198 ? -2.723 12.938 -16.156 1 91.81 198 THR A C 1
ATOM 1616 O O . THR A 1 198 ? -2.736 11.805 -16.641 1 91.81 198 THR A O 1
ATOM 1619 N N . SER A 1 199 ? -3.727 13.445 -15.672 1 89.75 199 SER A N 1
ATOM 1620 C CA . SER A 1 199 ? -5.027 12.781 -15.656 1 89.75 199 SER A CA 1
ATOM 1621 C C . SER A 1 199 ? -5.5 12.461 -17.062 1 89.75 199 SER A C 1
ATOM 1623 O O . SER A 1 199 ? -6.254 11.5 -17.266 1 89.75 199 SER A O 1
ATOM 1625 N N . ASP A 1 200 ? -5.055 13.211 -18.031 1 88.81 200 ASP A N 1
ATOM 1626 C CA . ASP A 1 200 ? -5.457 13 -19.422 1 88.81 200 ASP A CA 1
ATOM 1627 C C . ASP A 1 200 ? -4.859 11.711 -19.984 1 88.81 200 ASP A C 1
ATOM 1629 O O . ASP A 1 200 ? -5.375 11.148 -20.953 1 88.81 200 ASP A O 1
ATOM 1633 N N . GLU A 1 201 ? -3.859 11.25 -19.359 1 88.69 201 GLU A N 1
ATOM 1634 C CA . GLU A 1 201 ? -3.156 10.062 -19.844 1 88.69 201 GLU A CA 1
ATOM 1635 C C . GLU A 1 201 ? -3.713 8.797 -19.203 1 88.69 201 GLU A C 1
ATOM 1637 O O . GLU A 1 201 ? -3.381 7.684 -19.625 1 88.69 201 GLU A O 1
ATOM 1642 N N . PHE A 1 202 ? -4.488 8.984 -18.25 1 88.19 202 PHE A N 1
ATOM 1643 C CA . PHE A 1 202 ? -4.93 7.832 -17.484 1 88.19 202 PHE A CA 1
ATOM 1644 C C . PHE A 1 202 ? -5.953 7.02 -18.266 1 88.19 202 PHE A C 1
ATOM 1646 O O . PHE A 1 202 ? -6.895 7.574 -18.828 1 88.19 202 PHE A O 1
ATOM 1653 N N . LYS A 1 203 ? -5.738 5.648 -18.328 1 83.06 203 LYS A N 1
ATOM 1654 C CA . LYS A 1 203 ? -6.68 4.684 -18.891 1 83.06 203 LYS A CA 1
ATOM 1655 C C . LYS A 1 203 ? -7.051 3.615 -17.859 1 83.06 203 LYS A C 1
ATOM 1657 O O . LYS A 1 203 ? -6.195 2.85 -17.422 1 83.06 203 LYS A O 1
ATOM 1662 N N . PRO A 1 204 ? -8.273 3.668 -17.484 1 80.12 204 PRO A N 1
ATOM 1663 C CA . PRO A 1 204 ? -8.672 2.666 -16.484 1 80.12 204 PRO A CA 1
ATOM 1664 C C . PRO A 1 204 ? -8.555 1.237 -17.016 1 80.12 204 PRO A C 1
ATOM 1666 O O . PRO A 1 204 ? -8.469 1.025 -18.219 1 80.12 204 PRO A O 1
ATOM 1669 N N . PHE A 1 205 ? -8.508 0.404 -16.125 1 82.44 205 PHE A N 1
ATOM 1670 C CA . PHE A 1 205 ? -8.445 -1.018 -16.438 1 82.44 205 PHE A CA 1
ATOM 1671 C C . PHE A 1 205 ? -9.719 -1.472 -17.141 1 82.44 205 PHE A C 1
ATOM 1673 O O . PHE A 1 205 ? -10.82 -1.119 -16.719 1 82.44 205 PHE A O 1
ATOM 1680 N N . ASP A 1 206 ? -9.625 -1.923 -18.312 1 71.88 206 ASP A N 1
ATOM 1681 C CA . ASP A 1 206 ? -10.758 -2.461 -19.062 1 71.88 206 ASP A CA 1
ATOM 1682 C C . ASP A 1 206 ? -10.797 -3.986 -18.969 1 71.88 206 ASP A C 1
ATOM 1684 O O . ASP A 1 206 ? -9.945 -4.664 -19.547 1 71.88 206 ASP A O 1
ATOM 1688 N N . GLN A 1 207 ? -11.656 -4.375 -18 1 60.75 207 GLN A N 1
ATOM 1689 C CA . GLN A 1 207 ? -11.812 -5.809 -17.766 1 60.75 207 GLN A CA 1
ATOM 1690 C C . GLN A 1 207 ? -12.203 -6.531 -19.047 1 60.75 207 GLN A C 1
ATOM 1692 O O . GLN A 1 207 ? -11.93 -7.723 -19.203 1 60.75 207 GLN A O 1
ATOM 1697 N N . LYS A 1 208 ? -13.359 -5.742 -19.906 1 52.97 208 LYS A N 1
ATOM 1698 C CA . LYS A 1 208 ? -13.859 -6.422 -21.094 1 52.97 208 LYS A CA 1
ATOM 1699 C C . LYS A 1 208 ? -12.734 -7.105 -21.859 1 52.97 208 LYS A C 1
ATOM 1701 O O . LYS A 1 208 ? -12.953 -8.117 -22.531 1 52.97 208 LYS A O 1
ATOM 1706 N N . VAL A 1 209 ? -11.773 -6.398 -21.781 1 44.16 209 VAL A N 1
ATOM 1707 C CA . VAL A 1 209 ? -10.727 -7.031 -22.562 1 44.16 209 VAL A CA 1
ATOM 1708 C C . VAL A 1 209 ? -10.461 -8.438 -22.031 1 44.16 209 VAL A C 1
ATOM 1710 O O . VAL A 1 209 ? -9.984 -9.305 -22.766 1 44.16 209 VAL A O 1
ATOM 1713 N N . PHE A 1 210 ? -10.641 -8.555 -20.703 1 43.31 210 PHE A N 1
ATOM 1714 C CA . PHE A 1 210 ? -10.375 -9.93 -20.312 1 43.31 210 PHE A CA 1
ATOM 1715 C C . PHE A 1 210 ? -11.523 -10.844 -20.734 1 43.31 210 PHE A C 1
ATOM 1717 O O . PHE A 1 210 ? -11.539 -12.023 -20.375 1 43.31 210 PHE A O 1
ATOM 1724 N N . GLY A 1 211 ? -12.297 -10.445 -21.734 1 43.38 211 GLY A N 1
ATOM 1725 C CA . GLY A 1 211 ? -13.242 -11.312 -22.406 1 43.38 211 GLY A CA 1
ATOM 1726 C C . GLY A 1 211 ? -14.539 -11.508 -21.641 1 43.38 211 GLY A C 1
ATOM 1727 O O . GLY A 1 211 ? -15.461 -12.172 -22.125 1 43.38 211 GLY A O 1
ATOM 1728 N N . PHE A 1 212 ? -14.594 -11.43 -20.359 1 38.69 212 PHE A N 1
ATOM 1729 C CA . PHE A 1 212 ? -15.875 -11.781 -19.75 1 38.69 212 PHE A CA 1
ATOM 1730 C C . PHE A 1 212 ? -16.812 -10.578 -19.703 1 38.69 212 PHE A C 1
ATOM 1732 O O . PHE A 1 212 ? -16.531 -9.594 -19.016 1 38.69 212 PHE A O 1
ATOM 1739 N N . ARG A 1 213 ? -17.25 -10.055 -20.781 1 40.59 213 ARG A N 1
ATOM 1740 C CA . ARG A 1 213 ? -18.406 -9.188 -20.562 1 40.59 213 ARG A CA 1
ATOM 1741 C C . ARG A 1 213 ? -19.453 -9.883 -19.688 1 40.59 213 ARG A C 1
ATOM 1743 O O . ARG A 1 213 ? -20.062 -10.867 -20.125 1 40.59 213 ARG A O 1
ATOM 1750 N N . VAL A 1 214 ? -19.312 -9.875 -18.344 1 36.62 214 VAL A N 1
ATOM 1751 C CA . VAL A 1 214 ? -20.484 -10.336 -17.609 1 36.62 214 VAL A CA 1
ATOM 1752 C C . VAL A 1 214 ? -21.703 -9.508 -18 1 36.62 214 VAL A C 1
ATOM 1754 O O . VAL A 1 214 ? -21.75 -8.297 -17.766 1 36.62 214 VAL A O 1
ATOM 1757 N N . HIS A 1 215 ? -22.25 -9.734 -19.109 1 33.22 215 HIS A N 1
ATOM 1758 C CA . HIS A 1 215 ? -23.609 -9.211 -19.281 1 33.22 215 HIS A CA 1
ATOM 1759 C C . HIS A 1 215 ? -24.453 -9.469 -18.047 1 33.22 215 HIS A C 1
ATOM 1761 O O . HIS A 1 215 ? -24.844 -10.609 -17.781 1 33.22 215 HIS A O 1
ATOM 1767 N N . MET A 1 216 ? -24.266 -8.727 -17.047 1 33.03 216 MET A N 1
ATOM 1768 C CA . MET A 1 216 ? -25.281 -8.727 -15.984 1 33.03 216 MET A CA 1
ATOM 1769 C C . MET A 1 216 ? -26.641 -8.336 -16.531 1 33.03 216 MET A C 1
ATOM 1771 O O . MET A 1 216 ? -26.938 -7.152 -16.703 1 33.03 216 MET A O 1
ATOM 1775 N N . THR A 1 217 ? -27.188 -8.891 -17.656 1 30.77 217 THR A N 1
ATOM 1776 C CA . THR A 1 217 ? -28.641 -8.711 -17.719 1 30.77 217 THR A CA 1
ATOM 1777 C C . THR A 1 217 ? -29.312 -9.297 -16.484 1 30.77 217 THR A C 1
ATOM 1779 O O . THR A 1 217 ? -28.969 -10.398 -16.047 1 30.77 217 THR A O 1
ATOM 1782 N N . PRO A 1 218 ? -30.172 -8.531 -15.633 1 32.22 218 PRO A N 1
ATOM 1783 C CA . PRO A 1 218 ? -31.031 -9.078 -14.578 1 32.22 218 PRO A CA 1
ATOM 1784 C C . PRO A 1 218 ? -31.438 -10.523 -14.844 1 32.22 218 PRO A C 1
ATOM 1786 O O . PRO A 1 218 ? -31.469 -11.344 -13.922 1 32.22 218 PRO A O 1
ATOM 1789 N N . GLN A 1 219 ? -32.469 -10.805 -15.812 1 29.67 219 GLN A N 1
ATOM 1790 C CA . GLN A 1 219 ? -33.344 -11.969 -15.93 1 29.67 219 GLN A CA 1
ATOM 1791 C C . GLN A 1 219 ? -32.531 -13.211 -16.312 1 29.67 219 GLN A C 1
ATOM 1793 O O . GLN A 1 219 ? -32.875 -14.328 -15.922 1 29.67 219 GLN A O 1
ATOM 1798 N N . SER A 1 220 ? -31.969 -13.422 -17.641 1 29.62 220 SER A N 1
ATOM 1799 C CA . SER A 1 220 ? -31.797 -14.742 -18.234 1 29.62 220 SER A CA 1
ATOM 1800 C C . SER A 1 220 ? -30.578 -15.453 -17.656 1 29.62 220 SER A C 1
ATOM 1802 O O . SER A 1 220 ? -29.578 -14.812 -17.312 1 29.62 220 SER A O 1
ATOM 1804 N N . LYS A 1 221 ? -30.562 -16.828 -17.266 1 33.25 221 LYS A N 1
ATOM 1805 C CA . LYS A 1 221 ? -29.812 -18.016 -16.891 1 33.25 221 LYS A CA 1
ATOM 1806 C C . LYS A 1 221 ? -28.562 -18.188 -17.766 1 33.25 221 LYS A C 1
ATOM 1808 O O . LYS A 1 221 ? -28.047 -19.297 -17.906 1 33.25 221 LYS A O 1
ATOM 1813 N N . TYR A 1 222 ? -28.031 -17.234 -18.609 1 28.48 222 TYR A N 1
ATOM 1814 C CA . TYR A 1 222 ? -27.141 -17.609 -19.703 1 28.48 222 TYR A CA 1
ATOM 1815 C C . TYR A 1 222 ? -25.75 -17.922 -19.172 1 28.48 222 TYR A C 1
ATOM 1817 O O . TYR A 1 222 ? -25.281 -17.312 -18.203 1 28.48 222 TYR A O 1
ATOM 1825 N N . ARG A 1 223 ? -25.125 -19.141 -19.406 1 34.91 223 ARG A N 1
ATOM 1826 C CA . ARG A 1 223 ? -23.844 -19.812 -19.219 1 34.91 223 ARG A CA 1
ATOM 1827 C C . ARG A 1 223 ? -22.703 -18.969 -19.766 1 34.91 223 ARG A C 1
ATOM 1829 O O . ARG A 1 223 ? -22.719 -18.578 -20.938 1 34.91 223 ARG A O 1
ATOM 1836 N N . PRO A 1 224 ? -21.984 -18.25 -18.938 1 36.78 224 PRO A N 1
ATOM 1837 C CA . PRO A 1 224 ? -20.891 -17.438 -19.469 1 36.78 224 PRO A CA 1
ATOM 1838 C C . PRO A 1 224 ? -20.031 -18.188 -20.5 1 36.78 224 PRO A C 1
ATOM 1840 O O . PRO A 1 224 ? -19.75 -19.375 -20.312 1 36.78 224 PRO A O 1
ATOM 1843 N N . HIS A 1 225 ? -20.266 -17.984 -21.703 1 34.62 225 HIS A N 1
ATOM 1844 C CA . HIS A 1 225 ? -19.344 -18.484 -22.703 1 34.62 225 HIS A CA 1
ATOM 1845 C C . HIS A 1 225 ? -17.953 -17.875 -22.531 1 34.62 225 HIS A C 1
ATOM 1847 O O . HIS A 1 225 ? -17.812 -16.656 -22.5 1 34.62 225 HIS A O 1
ATOM 1853 N N . ILE A 1 226 ? -17.078 -18.422 -21.797 1 38.72 226 ILE A N 1
ATOM 1854 C CA . ILE A 1 226 ? -15.672 -18.078 -21.609 1 38.72 226 ILE A CA 1
ATOM 1855 C C . ILE A 1 226 ? -14.961 -18.047 -22.953 1 38.72 226 ILE A C 1
ATOM 1857 O O . ILE A 1 226 ? -14.781 -19.094 -23.594 1 38.72 226 ILE A O 1
ATOM 1861 N N . SER A 1 227 ? -15.172 -17.078 -23.75 1 38.28 227 SER A N 1
ATOM 1862 C CA . SER A 1 227 ? -14.328 -17.031 -24.938 1 38.28 227 SER A CA 1
ATOM 1863 C C . SER A 1 227 ? -12.859 -16.906 -24.578 1 38.28 227 SER A C 1
ATOM 1865 O O . SER A 1 227 ? -12.508 -16.828 -23.391 1 38.28 227 SER A O 1
ATOM 1867 N N . ASN A 1 228 ? -11.828 -16.359 -25.594 1 40.97 228 ASN A N 1
ATOM 1868 C CA . ASN A 1 228 ? -10.375 -16.391 -25.672 1 40.97 228 ASN A CA 1
ATOM 1869 C C . ASN A 1 228 ? -9.742 -15.445 -24.656 1 40.97 228 ASN A C 1
ATOM 1871 O O . ASN A 1 228 ? -9.93 -14.227 -24.75 1 40.97 228 ASN A O 1
ATOM 1875 N N . ILE A 1 229 ? -9.477 -15.906 -23.531 1 46.88 229 ILE A N 1
ATOM 1876 C CA . ILE A 1 229 ? -8.672 -15.156 -22.578 1 46.88 229 ILE A CA 1
ATOM 1877 C C . ILE A 1 229 ? -7.422 -14.609 -23.266 1 46.88 229 ILE A C 1
ATOM 1879 O O . ILE A 1 229 ? -6.551 -15.375 -23.688 1 46.88 229 ILE A O 1
ATOM 1883 N N . GLN A 1 230 ? -7.5 -13.414 -23.906 1 46.5 230 GLN A N 1
ATOM 1884 C CA . GLN A 1 230 ? -6.324 -12.805 -24.516 1 46.5 230 GLN A CA 1
ATOM 1885 C C . GLN A 1 230 ? -5.359 -12.289 -23.453 1 46.5 230 GLN A C 1
ATOM 1887 O O . GLN A 1 230 ? -5.781 -11.766 -22.422 1 46.5 230 GLN A O 1
ATOM 1892 N N . ASP A 1 231 ? -4.059 -12.68 -23.531 1 51.56 231 ASP A N 1
ATOM 1893 C CA . ASP A 1 231 ? -2.943 -12.141 -22.75 1 51.56 231 ASP A CA 1
ATOM 1894 C C . ASP A 1 231 ? -2.967 -10.617 -22.75 1 51.56 231 ASP A C 1
ATOM 1896 O O . ASP A 1 231 ? -3.158 -9.992 -23.797 1 51.56 231 ASP A O 1
ATOM 1900 N N . PHE A 1 232 ? -3.162 -10.016 -21.656 1 49.47 232 PHE A N 1
ATOM 1901 C CA . PHE A 1 232 ? -3.094 -8.562 -21.516 1 49.47 232 PHE A CA 1
ATOM 1902 C C . PHE A 1 232 ? -1.645 -8.086 -21.5 1 49.47 232 PHE A C 1
ATOM 1904 O O . PHE A 1 232 ? -0.867 -8.484 -20.625 1 49.47 232 PHE A O 1
ATOM 1911 N N . ASP A 1 233 ? -1.136 -7.625 -22.641 1 49.5 233 ASP A N 1
ATOM 1912 C CA . ASP A 1 233 ? 0.161 -6.957 -22.594 1 49.5 233 ASP A CA 1
ATOM 1913 C C . ASP A 1 233 ? 0.072 -5.629 -21.844 1 49.5 233 ASP A C 1
ATOM 1915 O O . ASP A 1 233 ? -0.635 -4.715 -22.281 1 49.5 233 ASP A O 1
ATOM 1919 N N . LEU A 1 234 ? 0.203 -5.637 -20.531 1 51.06 234 LEU A N 1
ATOM 1920 C CA . LEU A 1 234 ? 0.343 -4.371 -19.828 1 51.06 234 LEU A CA 1
ATOM 1921 C C . LEU A 1 234 ? 1.367 -3.475 -20.5 1 51.06 234 LEU A C 1
ATOM 1923 O O . LEU A 1 234 ? 2.346 -3.963 -21.078 1 51.06 234 LEU A O 1
ATOM 1927 N N . PRO A 1 235 ? 1.005 -2.264 -20.797 1 43.03 235 PRO A N 1
ATOM 1928 C CA . PRO A 1 235 ? 2.076 -1.412 -21.312 1 43.03 235 PRO A CA 1
ATOM 1929 C C . PRO A 1 235 ? 3.385 -1.571 -20.547 1 43.03 235 PRO A C 1
ATOM 1931 O O . PRO A 1 235 ? 3.369 -1.896 -19.359 1 43.03 235 PRO A O 1
ATOM 1934 N N . GLN A 1 236 ? 4.555 -1.773 -21.188 1 42.78 236 GLN A N 1
ATOM 1935 C CA . GLN A 1 236 ? 5.902 -1.993 -20.672 1 42.78 236 GLN A CA 1
ATOM 1936 C C . GLN A 1 236 ? 6.168 -1.142 -19.438 1 42.78 236 GLN A C 1
ATOM 1938 O O . GLN A 1 236 ? 6.184 0.089 -19.516 1 42.78 236 GLN A O 1
ATOM 1943 N N . ILE A 1 237 ? 5.68 -1.398 -18.406 1 41.81 237 ILE A N 1
ATOM 1944 C CA . ILE A 1 237 ? 6.168 -0.747 -17.203 1 41.81 237 ILE A CA 1
ATOM 1945 C C . ILE A 1 237 ? 7.68 -0.938 -17.094 1 41.81 237 ILE A C 1
ATOM 1947 O O . ILE A 1 237 ? 8.172 -2.066 -17.141 1 41.81 237 ILE A O 1
ATOM 1951 N N . GLU A 1 238 ? 8.523 0.024 -17.406 1 36.09 238 GLU A N 1
ATOM 1952 C CA . GLU A 1 238 ? 9.984 -0.035 -17.344 1 36.09 238 GLU A CA 1
ATOM 1953 C C . GLU A 1 238 ? 10.445 -0.837 -16.125 1 36.09 238 GLU A C 1
ATOM 1955 O O . GLU A 1 238 ? 11.484 -1.5 -16.172 1 36.09 238 GLU A O 1
ATOM 1960 N N . ASP A 1 239 ? 10.031 -0.428 -15.008 1 37.72 239 ASP A N 1
ATOM 1961 C CA . ASP A 1 239 ? 10.883 -0.876 -13.914 1 37.72 239 ASP A CA 1
ATOM 1962 C C . ASP A 1 239 ? 10.617 -2.342 -13.578 1 37.72 239 ASP A C 1
ATOM 1964 O O . ASP A 1 239 ? 10.078 -2.652 -12.508 1 37.72 239 ASP A O 1
ATOM 1968 N N . GLU A 1 240 ? 10.102 -3.07 -14.492 1 37.84 240 GLU A N 1
ATOM 1969 C CA . GLU A 1 240 ? 9.781 -4.449 -14.133 1 37.84 240 GLU A CA 1
ATOM 1970 C C . GLU A 1 240 ? 11.016 -5.184 -13.617 1 37.84 240 GLU A C 1
ATOM 1972 O O . G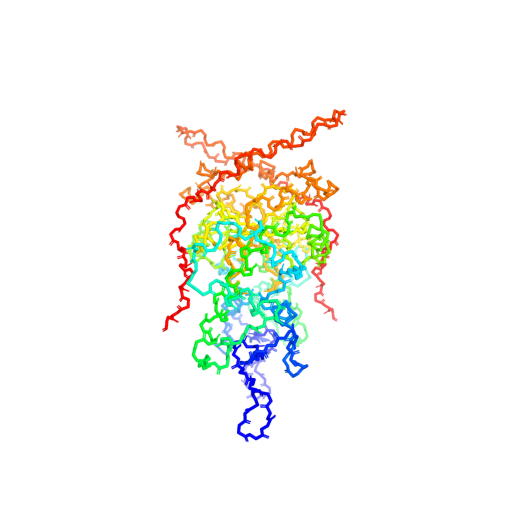LU A 1 240 ? 12.008 -5.332 -14.336 1 37.84 240 GLU A O 1
ATOM 1977 N N . SER A 1 241 ? 11.289 -5.16 -12.43 1 37.66 241 SER A N 1
ATOM 1978 C CA . SER A 1 241 ? 12.242 -6.141 -11.914 1 37.66 241 SER A CA 1
ATOM 1979 C C . SER A 1 241 ? 11.977 -7.523 -12.5 1 37.66 241 SER A C 1
ATOM 1981 O O . SER A 1 241 ? 10.875 -8.055 -12.375 1 37.66 241 SER A O 1
ATOM 1983 N N . GLN A 1 242 ? 12.547 -7.828 -13.656 1 35.25 242 GLN A N 1
ATOM 1984 C CA . GLN A 1 242 ? 12.68 -9.195 -14.148 1 35.25 242 GLN A CA 1
ATOM 1985 C C . GLN A 1 242 ? 12.68 -10.195 -12.992 1 35.25 242 GLN A C 1
ATOM 1987 O O . GLN A 1 242 ? 13.422 -10.023 -12.023 1 35.25 242 GLN A O 1
ATOM 1992 N N . VAL A 1 243 ? 11.617 -10.812 -12.734 1 41.66 243 VAL A N 1
ATOM 1993 C CA . VAL A 1 243 ? 11.758 -12 -11.898 1 41.66 243 VAL A CA 1
ATOM 1994 C C . VAL A 1 243 ? 13.031 -12.758 -12.289 1 41.66 243 VAL A C 1
ATOM 1996 O O . VAL A 1 243 ? 13.164 -13.219 -13.422 1 41.66 243 VAL A O 1
ATOM 1999 N N . GLN A 1 244 ? 14.297 -12.289 -11.812 1 34.88 244 GLN A N 1
ATOM 2000 C CA . GLN A 1 244 ? 15.555 -12.969 -12.117 1 34.88 244 GLN A CA 1
ATOM 2001 C C . GLN A 1 244 ? 15.383 -14.484 -12.07 1 34.88 244 GLN A C 1
ATOM 2003 O O . GLN A 1 244 ? 14.836 -15.023 -11.109 1 34.88 244 GLN A O 1
ATOM 2008 N N . PRO A 1 245 ? 15.562 -15.227 -13.133 1 34.22 245 PRO A N 1
ATOM 2009 C CA . PRO A 1 245 ? 15.703 -16.688 -13.062 1 34.22 245 PRO A CA 1
ATOM 2010 C C . PRO A 1 245 ? 16.516 -17.141 -11.852 1 34.22 245 PRO A C 1
ATOM 2012 O O . PRO A 1 245 ? 17.375 -16.406 -11.367 1 34.22 245 PRO A O 1
ATOM 2015 N N . PRO A 1 246 ? 15.961 -17.969 -10.938 1 29.58 246 PRO A N 1
ATOM 2016 C CA . PRO A 1 246 ? 17.016 -18.438 -10.023 1 29.58 246 PRO A CA 1
ATOM 2017 C C . PRO A 1 246 ? 18.344 -18.688 -10.719 1 29.58 246 PRO A C 1
ATOM 2019 O O . PRO A 1 246 ? 18.375 -19.047 -11.898 1 29.58 246 PRO A O 1
ATOM 2022 N N . GLN A 1 247 ? 19.391 -17.828 -10.438 1 25.69 247 GLN A N 1
ATOM 2023 C CA . GLN A 1 247 ? 20.719 -18.188 -10.883 1 25.69 247 GLN A CA 1
ATOM 2024 C C . GLN A 1 247 ? 20.906 -19.703 -10.93 1 25.69 247 GLN A C 1
ATOM 2026 O O . GLN A 1 247 ? 20.578 -20.391 -9.969 1 25.69 247 GLN A O 1
ATOM 2031 N N . ASP A 1 248 ? 21.281 -20.281 -12.086 1 25.16 248 ASP A N 1
ATOM 2032 C CA . ASP A 1 248 ? 21.938 -21.578 -12.172 1 25.16 248 ASP A CA 1
ATOM 2033 C C . ASP A 1 248 ? 23.078 -21.688 -11.148 1 25.16 248 ASP A C 1
ATOM 2035 O O . ASP A 1 248 ? 23.844 -20.75 -10.977 1 25.16 248 ASP A O 1
ATOM 2039 N N . MET B 1 1 ? 16.219 -46.719 -0.245 1 41.31 1 MET B N 1
ATOM 2040 C CA . MET B 1 1 ? 17.625 -46.375 -0.398 1 41.31 1 MET B CA 1
ATOM 2041 C C . MET B 1 1 ? 18.094 -45.438 0.721 1 41.31 1 MET B C 1
ATOM 2043 O O . MET B 1 1 ? 17.688 -44.281 0.774 1 41.31 1 MET B O 1
ATOM 2047 N N . THR B 1 2 ? 18.375 -46 1.775 1 51.59 2 THR B N 1
ATOM 2048 C CA . THR B 1 2 ? 18.797 -45.406 3.039 1 51.59 2 THR B CA 1
ATOM 2049 C C . THR B 1 2 ? 20.25 -44.938 2.957 1 51.59 2 THR B C 1
ATOM 2051 O O . THR B 1 2 ? 21.016 -45.406 2.113 1 51.59 2 THR B O 1
ATOM 2054 N N . ASN B 1 3 ? 20.469 -43.844 3.43 1 59.66 3 ASN B N 1
ATOM 2055 C CA . ASN B 1 3 ? 21.859 -43.438 3.588 1 59.66 3 ASN B CA 1
ATOM 2056 C C . ASN B 1 3 ? 22.703 -44.531 4.219 1 59.66 3 ASN B C 1
ATOM 2058 O O . ASN B 1 3 ? 22.172 -45.562 4.648 1 59.66 3 ASN B O 1
ATOM 2062 N N . LYS B 1 4 ? 24.109 -44.344 4.121 1 57.22 4 LYS B N 1
ATOM 2063 C CA . LYS B 1 4 ? 25.062 -45.312 4.66 1 57.22 4 LYS B CA 1
ATOM 2064 C C . LYS B 1 4 ? 24.609 -45.844 6.016 1 57.22 4 LYS B C 1
ATOM 2066 O O . LYS B 1 4 ? 24.906 -46.969 6.367 1 57.22 4 LYS B O 1
ATOM 2071 N N . ASP B 1 5 ? 23.875 -44.969 6.719 1 53.84 5 ASP B N 1
ATOM 2072 C CA . ASP B 1 5 ? 23.547 -45.344 8.094 1 53.84 5 ASP B CA 1
ATOM 2073 C C . ASP B 1 5 ? 22.141 -45.938 8.172 1 53.84 5 ASP B C 1
ATOM 2075 O O . ASP B 1 5 ? 21.609 -46.156 9.266 1 53.84 5 ASP B O 1
ATOM 2079 N N . GLY B 1 6 ? 21.453 -46.25 6.973 1 63.09 6 GLY B N 1
ATOM 2080 C CA . GLY B 1 6 ? 20.141 -46.875 6.969 1 63.09 6 GLY B CA 1
ATOM 2081 C C . GLY B 1 6 ? 19 -45.875 6.941 1 63.09 6 GLY B C 1
ATOM 2082 O O . GLY B 1 6 ? 17.828 -46.25 6.852 1 63.09 6 GLY B O 1
ATOM 2083 N N . ALA B 1 7 ? 19.359 -44.594 7.078 1 68.88 7 ALA B N 1
ATOM 2084 C CA . ALA B 1 7 ? 18.328 -43.562 7.16 1 68.88 7 ALA B CA 1
ATOM 2085 C C . ALA B 1 7 ? 17.906 -43.094 5.773 1 68.88 7 ALA B C 1
ATOM 2087 O O . ALA B 1 7 ? 18.703 -43.125 4.832 1 68.88 7 ALA B O 1
ATOM 2088 N N . PRO B 1 8 ? 16.625 -42.812 5.699 1 77.75 8 PRO B N 1
ATOM 2089 C CA . PRO B 1 8 ? 16.156 -42.312 4.41 1 77.75 8 PRO B CA 1
ATOM 2090 C C . PRO B 1 8 ? 16.953 -41.094 3.92 1 77.75 8 PRO B C 1
ATOM 2092 O O . PRO B 1 8 ? 17.391 -40.281 4.727 1 77.75 8 PRO B O 1
ATOM 2095 N N . ARG B 1 9 ? 17.312 -41.094 2.645 1 88.56 9 ARG B N 1
ATOM 2096 C CA . ARG B 1 9 ? 18.031 -40 1.996 1 88.56 9 ARG B CA 1
ATOM 2097 C C . ARG B 1 9 ? 17.156 -38.75 1.897 1 88.56 9 ARG B C 1
ATOM 2099 O O . ARG B 1 9 ? 16.375 -38.594 0.953 1 88.56 9 ARG B O 1
ATOM 2106 N N . ILE B 1 10 ? 17.219 -37.938 2.939 1 92.81 10 ILE B N 1
ATOM 2107 C CA . ILE B 1 10 ? 16.438 -36.688 2.986 1 92.81 10 ILE B CA 1
ATOM 2108 C C . ILE B 1 10 ? 17.344 -35.5 2.652 1 92.81 10 ILE B C 1
ATOM 2110 O O . ILE B 1 10 ? 18.422 -35.375 3.227 1 92.81 10 ILE B O 1
ATOM 2114 N N . ILE B 1 11 ? 16.984 -34.75 1.711 1 94.06 11 ILE B N 1
ATOM 2115 C CA . ILE B 1 11 ? 17.703 -33.562 1.281 1 94.06 11 ILE B CA 1
ATOM 2116 C C . ILE B 1 11 ? 16.938 -32.312 1.727 1 94.06 11 ILE B C 1
ATOM 2118 O O . ILE B 1 11 ? 15.766 -32.156 1.406 1 94.06 11 ILE B O 1
ATOM 2122 N N . GLU B 1 12 ? 17.562 -31.484 2.525 1 94.5 12 GLU B N 1
ATOM 2123 C CA . GLU B 1 12 ? 16.969 -30.203 2.922 1 94.5 12 GLU B CA 1
ATOM 2124 C C . GLU B 1 12 ? 17.312 -29.094 1.936 1 94.5 12 GLU B C 1
ATOM 2126 O O . GLU B 1 12 ? 18.484 -28.812 1.706 1 94.5 12 GLU B O 1
ATOM 2131 N N . TYR B 1 13 ? 16.281 -28.562 1.356 1 94.75 13 TYR B N 1
ATOM 2132 C CA . TYR B 1 13 ? 16.5 -27.516 0.358 1 94.75 13 TYR B CA 1
ATOM 2133 C C . TYR B 1 13 ? 15.328 -26.547 0.307 1 94.75 13 TYR B C 1
ATOM 2135 O O . TYR B 1 13 ? 14.172 -26.969 0.201 1 94.75 13 TYR B O 1
ATOM 2143 N N . ASP B 1 14 ? 15.586 -25.188 0.456 1 93.44 14 ASP B N 1
ATOM 2144 C CA . ASP B 1 14 ? 14.594 -24.125 0.297 1 93.44 14 ASP B CA 1
ATOM 2145 C C . ASP B 1 14 ? 13.383 -24.375 1.189 1 93.44 14 ASP B C 1
ATOM 2147 O O . ASP B 1 14 ? 12.242 -24.234 0.745 1 93.44 14 ASP B O 1
ATOM 2151 N N . GLY B 1 15 ? 13.625 -24.891 2.375 1 92.5 15 GLY B N 1
ATOM 2152 C CA . GLY B 1 15 ? 12.562 -25.094 3.348 1 92.5 15 GLY B CA 1
ATOM 2153 C C . GLY B 1 15 ? 11.867 -26.438 3.211 1 92.5 15 GLY B C 1
ATOM 2154 O O . GLY B 1 15 ? 10.891 -26.703 3.914 1 92.5 15 GLY B O 1
ATOM 2155 N N . PHE B 1 16 ? 12.414 -27.25 2.281 1 95.75 16 PHE B N 1
ATOM 2156 C CA . PHE B 1 16 ? 11.805 -28.547 2.045 1 95.75 16 PHE B CA 1
ATOM 2157 C C . PHE B 1 16 ? 12.695 -29.672 2.576 1 95.75 16 PHE B C 1
ATOM 2159 O O . PHE B 1 16 ? 13.922 -29.531 2.613 1 95.75 16 PHE B O 1
ATOM 2166 N N . ARG B 1 17 ? 12.023 -30.703 2.979 1 95.38 17 ARG B N 1
ATOM 2167 C CA . ARG B 1 17 ? 12.648 -32 3.184 1 95.38 17 ARG B CA 1
ATOM 2168 C C . ARG B 1 17 ? 12.266 -32.969 2.072 1 95.38 17 ARG B C 1
ATOM 2170 O O . ARG B 1 17 ? 11.133 -33.469 2.033 1 95.38 17 ARG B O 1
ATOM 2177 N N . LEU B 1 18 ? 13.219 -33.219 1.194 1 96.19 18 LEU B N 1
ATOM 2178 C CA . LEU B 1 18 ? 12.961 -34 -0.009 1 96.19 18 LEU B CA 1
ATOM 2179 C C . LEU B 1 18 ? 13.5 -35.406 0.136 1 96.19 18 LEU B C 1
ATOM 2181 O O . LEU B 1 18 ? 14.664 -35.594 0.505 1 96.19 18 LEU B O 1
ATOM 2185 N N . PHE B 1 19 ? 12.672 -36.344 -0.155 1 95.12 19 PHE B N 1
ATOM 2186 C CA . PHE B 1 19 ? 13.141 -37.75 -0.162 1 95.12 19 PHE B CA 1
ATOM 2187 C C . PHE B 1 19 ? 13.82 -38.062 -1.484 1 95.12 19 PHE B C 1
ATOM 2189 O O . PHE B 1 19 ? 13.242 -37.875 -2.555 1 95.12 19 PHE B O 1
ATOM 2196 N N . GLY B 1 20 ? 15.008 -38.562 -1.483 1 93.5 20 GLY B N 1
ATOM 2197 C CA . GLY B 1 20 ? 15.797 -38.781 -2.684 1 93.5 20 GLY B CA 1
ATOM 2198 C C . GLY B 1 20 ? 15.805 -40.25 -3.139 1 93.5 20 GLY B C 1
ATOM 2199 O O . GLY B 1 20 ? 16.781 -40.719 -3.729 1 93.5 20 GLY B O 1
ATOM 2200 N N . GLY B 1 21 ? 14.773 -41 -2.838 1 93.25 21 GLY B N 1
ATOM 2201 C CA . GLY B 1 21 ? 14.68 -42.406 -3.248 1 93.25 21 GLY B CA 1
ATOM 2202 C C . GLY B 1 21 ? 13.328 -42.75 -3.854 1 93.25 21 GLY B C 1
ATOM 2203 O O . GLY B 1 21 ? 12.43 -41.906 -3.91 1 93.25 21 GLY B O 1
ATOM 2204 N N . PRO B 1 22 ? 13.273 -43.938 -4.422 1 93.88 22 PRO B N 1
ATOM 2205 C CA . PRO B 1 22 ? 11.977 -44.375 -4.934 1 93.88 22 PRO B CA 1
ATOM 2206 C C . PRO B 1 22 ? 10.945 -44.594 -3.83 1 93.88 22 PRO B C 1
ATOM 2208 O O . PRO B 1 22 ? 11.305 -44.906 -2.695 1 93.88 22 PRO B O 1
ATOM 2211 N N . CYS B 1 23 ? 9.695 -44.25 -4.18 1 92.62 23 CYS B N 1
ATOM 2212 C CA . CYS B 1 23 ? 8.641 -44.438 -3.195 1 92.62 23 CYS B CA 1
ATOM 2213 C C . CYS B 1 23 ? 7.27 -44.438 -3.857 1 92.62 23 CYS B C 1
ATOM 2215 O O . CYS B 1 23 ? 7.09 -43.812 -4.91 1 92.62 23 CYS B O 1
ATOM 2217 N N . VAL B 1 24 ? 6.328 -45.125 -3.252 1 89.56 24 VAL B N 1
ATOM 2218 C CA . VAL B 1 24 ? 4.914 -44.969 -3.588 1 89.56 24 VAL B CA 1
ATOM 2219 C C . VAL B 1 24 ? 4.281 -43.875 -2.746 1 89.56 24 VAL B C 1
ATOM 2221 O O . VAL B 1 24 ? 3.482 -43.094 -3.25 1 89.56 24 VAL B O 1
ATOM 2224 N N . LYS B 1 25 ? 4.75 -43.844 -1.548 1 87.88 25 LYS B N 1
ATOM 2225 C CA . LYS B 1 25 ? 4.5 -42.781 -0.599 1 87.88 25 LYS B CA 1
ATOM 2226 C C . LYS B 1 25 ? 5.766 -42.438 0.187 1 87.88 25 LYS B C 1
ATOM 2228 O O . LYS B 1 25 ? 6.395 -43.312 0.774 1 87.88 25 LYS B O 1
ATOM 2233 N N . CYS B 1 26 ? 6.09 -41.219 0.12 1 86.44 26 CYS B N 1
ATOM 2234 C CA . CYS B 1 26 ? 7.348 -40.812 0.749 1 86.44 26 CYS B CA 1
ATOM 2235 C C . CYS B 1 26 ? 7.309 -41.094 2.25 1 86.44 26 CYS B C 1
ATOM 2237 O O . CYS B 1 26 ? 6.238 -41.062 2.859 1 86.44 26 CYS B O 1
ATOM 2239 N N . PRO B 1 27 ? 8.453 -41.375 2.783 1 87.56 27 PRO B N 1
ATOM 2240 C CA . PRO B 1 27 ? 8.516 -41.625 4.227 1 87.56 27 PRO B CA 1
ATOM 2241 C C . PRO B 1 27 ? 8.062 -40.406 5.047 1 87.56 27 PRO B C 1
ATOM 2243 O O . PRO B 1 27 ? 8.141 -39.281 4.578 1 87.56 27 PRO B O 1
ATOM 2246 N N . PRO B 1 28 ? 7.582 -40.688 6.227 1 85.12 28 PRO B N 1
ATOM 2247 C CA . PRO B 1 28 ? 7.066 -39.625 7.078 1 85.12 28 PRO B CA 1
ATOM 2248 C C . PRO B 1 28 ? 8.109 -38.531 7.367 1 85.12 28 PRO B C 1
ATOM 2250 O O . PRO B 1 28 ? 7.758 -37.406 7.66 1 85.12 28 PRO B O 1
ATOM 2253 N N . SER B 1 29 ? 9.383 -39.031 7.277 1 85.44 29 SER B N 1
ATOM 2254 C CA . SER B 1 29 ? 10.445 -38.062 7.527 1 85.44 29 SER B CA 1
ATOM 2255 C C . SER B 1 29 ? 10.438 -36.969 6.484 1 85.44 29 SER B C 1
ATOM 2257 O O . SER B 1 29 ? 10.945 -35.875 6.73 1 85.44 29 SER B O 1
ATOM 2259 N N . ALA B 1 30 ? 9.859 -37.406 5.418 1 85.25 30 ALA B N 1
ATOM 2260 C CA . ALA B 1 30 ? 9.656 -36.406 4.371 1 85.25 30 ALA B CA 1
ATOM 2261 C C . ALA B 1 30 ? 8.203 -35.938 4.309 1 85.25 30 ALA B C 1
ATOM 2263 O O . ALA B 1 30 ? 7.309 -36.75 4.023 1 85.25 30 ALA B O 1
ATOM 2264 N N . ASP B 1 31 ? 7.719 -34.875 4.859 1 91.19 31 ASP B N 1
ATOM 2265 C CA . ASP B 1 31 ? 6.367 -34.344 4.699 1 91.19 31 ASP B CA 1
ATOM 2266 C C . ASP B 1 31 ? 5.961 -34.312 3.227 1 91.19 31 ASP B C 1
ATOM 2268 O O . ASP B 1 31 ? 6.816 -34.25 2.342 1 91.19 31 ASP B O 1
ATOM 2272 N N . PRO B 1 32 ? 4.688 -34.625 2.922 1 95.81 32 PRO B N 1
ATOM 2273 C CA . PRO B 1 32 ? 4.234 -34.531 1.533 1 95.81 32 PRO B CA 1
ATOM 2274 C C . PRO B 1 32 ? 4.617 -33.219 0.883 1 95.81 32 PRO B C 1
ATOM 2276 O O . PRO B 1 32 ? 4.578 -32.156 1.536 1 95.81 32 PRO B O 1
ATOM 2279 N N . TRP B 1 33 ? 5.043 -33.281 -0.313 1 97.69 33 TRP B N 1
ATOM 2280 C CA . TRP B 1 33 ? 5.598 -32.125 -1.006 1 97.69 33 TRP B CA 1
ATOM 2281 C C . TRP B 1 33 ? 4.598 -30.984 -1.035 1 97.69 33 TRP B C 1
ATOM 2283 O O . TRP B 1 33 ? 4.941 -29.844 -0.715 1 97.69 33 TRP B O 1
ATOM 2293 N N . ILE B 1 34 ? 3.324 -31.25 -1.402 1 98.25 34 ILE B N 1
ATOM 2294 C CA . ILE B 1 34 ? 2.309 -30.219 -1.524 1 98.25 34 ILE B CA 1
ATOM 2295 C C . ILE B 1 34 ? 2.064 -29.562 -0.161 1 98.25 34 ILE B C 1
ATOM 2297 O O . ILE B 1 34 ? 1.881 -28.359 -0.065 1 98.25 34 ILE B O 1
ATOM 2301 N N . PHE B 1 35 ? 2.059 -30.422 0.838 1 97.06 35 PHE B N 1
ATOM 2302 C CA . PHE B 1 35 ? 1.895 -29.922 2.197 1 97.06 35 PHE B CA 1
ATOM 2303 C C . PHE B 1 35 ? 3.016 -28.953 2.557 1 97.06 35 PHE B C 1
ATOM 2305 O O . PHE B 1 35 ? 2.76 -27.859 3.09 1 97.06 35 PHE B O 1
ATOM 2312 N N . GLN B 1 36 ? 4.207 -29.312 2.271 1 97.38 36 GLN B N 1
ATOM 2313 C CA . GLN B 1 36 ? 5.344 -28.438 2.545 1 97.38 36 GLN B CA 1
ATOM 2314 C C . GLN B 1 36 ? 5.246 -27.141 1.743 1 97.38 36 GLN B C 1
ATOM 2316 O O . GLN B 1 36 ? 5.461 -26.062 2.283 1 97.38 36 GLN B O 1
ATOM 2321 N N . PHE B 1 37 ? 4.922 -27.266 0.498 1 98 37 PHE B N 1
ATOM 2322 C CA . PHE B 1 37 ? 4.812 -26.109 -0.387 1 98 37 PHE B CA 1
ATOM 2323 C C . PHE B 1 37 ? 3.793 -25.109 0.149 1 98 37 PHE B C 1
ATOM 2325 O O . PHE B 1 37 ? 4.086 -23.922 0.261 1 98 37 PHE B O 1
ATOM 2332 N N . CYS B 1 38 ? 2.641 -25.562 0.555 1 97.44 38 CYS B N 1
ATOM 2333 C CA . CYS B 1 38 ? 1.528 -24.703 0.939 1 97.44 38 CYS B CA 1
ATOM 2334 C C . CYS B 1 38 ? 1.733 -24.141 2.34 1 97.44 38 CYS B C 1
ATOM 2336 O O . CYS B 1 38 ? 1.068 -23.188 2.729 1 97.44 38 CYS B O 1
ATOM 2338 N N . ASN B 1 39 ? 2.662 -24.703 3.088 1 95.88 39 ASN B N 1
ATOM 2339 C CA . ASN B 1 39 ? 2.865 -24.25 4.457 1 95.88 39 ASN B CA 1
ATOM 2340 C C . ASN B 1 39 ? 4.051 -23.281 4.559 1 95.88 39 ASN B C 1
ATOM 2342 O O . ASN B 1 39 ? 4.359 -22.781 5.641 1 95.88 39 ASN B O 1
ATOM 2346 N N . LEU B 1 40 ? 4.691 -23.047 3.443 1 95.5 40 LEU B N 1
ATOM 2347 C CA . LEU B 1 40 ? 5.691 -21.984 3.426 1 95.5 40 LEU B CA 1
ATOM 2348 C C . LEU B 1 40 ? 5.027 -20.609 3.516 1 95.5 40 LEU B C 1
ATOM 2350 O O . LEU B 1 40 ? 4.023 -20.359 2.85 1 95.5 40 LEU B O 1
ATOM 2354 N N . PRO B 1 41 ? 5.574 -19.734 4.254 1 94.38 41 PRO B N 1
ATOM 2355 C CA . PRO B 1 41 ? 4.977 -18.406 4.402 1 94.38 41 PRO B CA 1
ATOM 2356 C C . PRO B 1 41 ? 4.844 -17.656 3.074 1 94.38 41 PRO B C 1
ATOM 2358 O O . PRO B 1 41 ? 3.852 -16.969 2.85 1 94.38 41 PRO B O 1
ATOM 2361 N N . GLN B 1 42 ? 5.805 -17.828 2.227 1 94.19 42 GLN B N 1
ATOM 2362 C CA . GLN B 1 42 ? 5.797 -17.125 0.948 1 94.19 42 GLN B CA 1
ATOM 2363 C C . GLN B 1 42 ? 4.746 -17.703 0.006 1 94.19 42 GLN B C 1
ATOM 2365 O O . GLN B 1 42 ? 4.449 -17.125 -1.037 1 94.19 42 GLN B O 1
ATOM 2370 N N . ASN B 1 43 ? 4.195 -18.875 0.405 1 96.62 43 ASN B N 1
ATOM 2371 C CA . ASN B 1 43 ? 3.219 -19.547 -0.448 1 96.62 43 ASN B CA 1
ATOM 2372 C C . ASN B 1 43 ? 1.818 -19.5 0.155 1 96.62 43 ASN B C 1
ATOM 2374 O O . ASN B 1 43 ? 0.991 -20.375 -0.11 1 96.62 43 ASN B O 1
ATOM 2378 N N . ARG B 1 44 ? 1.567 -18.469 0.89 1 96.19 44 ARG B N 1
ATOM 2379 C CA . ARG B 1 44 ? 0.322 -18.375 1.646 1 96.19 44 ARG B CA 1
ATOM 2380 C C . ARG B 1 44 ? -0.868 -18.172 0.715 1 96.19 44 ARG B C 1
ATOM 2382 O O . ARG B 1 44 ? -2.014 -18.422 1.098 1 96.19 44 ARG B O 1
ATOM 2389 N N . TRP B 1 45 ? -0.616 -17.766 -0.516 1 97.88 45 TRP B N 1
ATOM 2390 C CA . TRP B 1 45 ? -1.704 -17.469 -1.442 1 97.88 45 TRP B CA 1
ATOM 2391 C C . TRP B 1 45 ? -2.143 -18.719 -2.184 1 97.88 45 TRP B C 1
ATOM 2393 O O . TRP B 1 45 ? -3.209 -18.75 -2.803 1 97.88 45 TRP B O 1
ATOM 2403 N N . TYR B 1 46 ? -1.345 -19.75 -2.146 1 98.38 46 TYR B N 1
ATOM 2404 C CA . TYR B 1 46 ? -1.614 -20.953 -2.92 1 98.38 46 TYR B CA 1
ATOM 2405 C C . TYR B 1 46 ? -2.553 -21.891 -2.162 1 98.38 46 TYR B C 1
ATOM 2407 O O . TYR B 1 46 ? -2.654 -21.812 -0.936 1 98.38 46 TYR B O 1
ATOM 2415 N N . VAL B 1 47 ? -3.205 -22.688 -2.9 1 98.62 47 VAL B N 1
ATOM 2416 C CA . VAL B 1 47 ? -4.027 -23.734 -2.32 1 98.62 47 VAL B CA 1
ATOM 2417 C C . VAL B 1 47 ? -3.514 -25.094 -2.781 1 98.62 47 VAL B C 1
ATOM 2419 O O . VAL B 1 47 ? -2.83 -25.203 -3.803 1 98.62 47 VAL B O 1
ATOM 2422 N N . ALA B 1 48 ? -3.891 -26.062 -2.021 1 98.62 48 ALA B N 1
ATOM 2423 C CA . ALA B 1 48 ? -3.441 -27.422 -2.318 1 98.62 48 ALA B CA 1
ATOM 2424 C C . ALA B 1 48 ? -4.25 -28.031 -3.465 1 98.62 48 ALA B C 1
ATOM 2426 O O . ALA B 1 48 ? -5.473 -27.891 -3.51 1 98.62 48 ALA B O 1
ATOM 2427 N N . ILE B 1 49 ? -3.561 -28.609 -4.355 1 98.56 49 ILE B N 1
ATOM 2428 C CA . ILE B 1 49 ? -4.18 -29.312 -5.469 1 98.56 49 ILE B CA 1
ATOM 2429 C C . ILE B 1 49 ? -4.332 -30.797 -5.117 1 98.56 49 ILE B C 1
ATOM 2431 O O . ILE B 1 49 ? -3.447 -31.391 -4.496 1 98.56 49 ILE B O 1
ATOM 2435 N N . ASP B 1 50 ? -5.402 -31.375 -5.547 1 98 50 ASP B N 1
ATOM 2436 C CA . ASP B 1 50 ? -5.578 -32.812 -5.355 1 98 50 ASP B CA 1
ATOM 2437 C C . ASP B 1 50 ? -4.543 -33.594 -6.152 1 98 50 ASP B C 1
ATOM 2439 O O . ASP B 1 50 ? -4.324 -33.344 -7.332 1 98 50 ASP B O 1
ATOM 2443 N N . ILE B 1 51 ? -4.004 -34.625 -5.551 1 97 51 ILE B N 1
ATOM 2444 C CA . ILE B 1 51 ? -2.936 -35.406 -6.16 1 97 51 ILE B CA 1
ATOM 2445 C C . ILE B 1 51 ? -3.447 -36.062 -7.438 1 97 51 ILE B C 1
ATOM 2447 O O . ILE B 1 51 ? -2.742 -36.094 -8.445 1 97 51 ILE B O 1
ATOM 2451 N N . ASP B 1 52 ? -4.707 -36.562 -7.379 1 96.94 52 ASP B N 1
ATOM 2452 C CA . ASP B 1 52 ? -5.281 -37.188 -8.547 1 96.94 52 ASP B CA 1
ATOM 2453 C C . ASP B 1 52 ? -5.406 -36.219 -9.719 1 96.94 52 ASP B C 1
ATOM 2455 O O . ASP B 1 52 ? -5.223 -36.594 -10.875 1 96.94 52 ASP B O 1
ATOM 2459 N N . TRP B 1 53 ? -5.668 -35.031 -9.383 1 97.88 53 TRP B N 1
ATOM 2460 C CA . TRP B 1 53 ? -5.828 -34.031 -10.406 1 97.88 53 TRP B CA 1
ATOM 2461 C C . TRP B 1 53 ? -4.48 -33.625 -11.008 1 97.88 53 TRP B C 1
ATOM 2463 O O . TRP B 1 53 ? -4.363 -33.5 -12.227 1 97.88 53 TRP B O 1
ATOM 2473 N N . VAL B 1 54 ? -3.467 -33.562 -10.203 1 97.12 54 VAL B N 1
ATOM 2474 C CA . VAL B 1 54 ? -2.129 -33.156 -10.625 1 97.12 54 VAL B CA 1
ATOM 2475 C C . VAL B 1 54 ? -1.539 -34.219 -11.555 1 97.12 54 VAL B C 1
ATOM 2477 O O . VAL B 1 54 ? -0.795 -33.875 -12.484 1 97.12 54 VAL B O 1
ATOM 2480 N N . THR B 1 55 ? -1.85 -35.438 -11.312 1 96.44 55 THR B N 1
ATOM 2481 C CA . THR B 1 55 ? -1.216 -36.531 -12.031 1 96.44 55 THR B CA 1
ATOM 2482 C C . THR B 1 55 ? -1.987 -36.875 -13.305 1 96.44 55 THR B C 1
ATOM 2484 O O . THR B 1 55 ? -1.536 -37.688 -14.125 1 96.44 55 THR B O 1
ATOM 2487 N N . ASP B 1 56 ? -3.123 -36.219 -13.492 1 96.5 56 ASP B N 1
ATOM 2488 C CA . ASP B 1 56 ? -3.904 -36.406 -14.711 1 96.5 56 ASP B CA 1
ATOM 2489 C C . ASP B 1 56 ? -3.244 -35.719 -15.898 1 96.5 56 ASP B C 1
ATOM 2491 O O . ASP B 1 56 ? -3.059 -34.5 -15.898 1 96.5 56 ASP B O 1
ATOM 2495 N N . TRP B 1 57 ? -2.979 -36.531 -16.953 1 93.44 57 TRP B N 1
ATOM 2496 C CA . TRP B 1 57 ? -2.266 -36.031 -18.125 1 93.44 57 TRP B CA 1
ATOM 2497 C C . TRP B 1 57 ? -3.051 -34.906 -18.797 1 93.44 57 TRP B C 1
ATOM 2499 O O . TRP B 1 57 ? -2.463 -34 -19.375 1 93.44 57 TRP B O 1
ATOM 2509 N N . PHE B 1 58 ? -4.344 -34.969 -18.734 1 94.5 58 PHE B N 1
ATOM 2510 C CA . PHE B 1 58 ? -5.184 -33.969 -19.359 1 94.5 58 PHE B CA 1
ATOM 2511 C C . PHE B 1 58 ? -4.902 -32.594 -18.781 1 94.5 58 PHE B C 1
ATOM 2513 O O . PHE B 1 58 ? -4.805 -31.594 -19.516 1 94.5 58 PHE B O 1
ATOM 2520 N N . ASN B 1 59 ? -4.742 -32.562 -17.484 1 95.38 59 ASN B N 1
ATOM 2521 C CA . ASN B 1 59 ? -4.547 -31.297 -16.797 1 95.38 59 ASN B CA 1
ATOM 2522 C C . ASN B 1 59 ? -3.131 -30.75 -17 1 95.38 59 ASN B C 1
ATOM 2524 O O . ASN B 1 59 ? -2.863 -29.578 -16.75 1 95.38 59 ASN B O 1
ATOM 2528 N N . GLN B 1 60 ? -2.223 -31.594 -17.516 1 96 60 GLN B N 1
ATOM 2529 C CA . GLN B 1 60 ? -0.815 -31.25 -17.688 1 96 60 GLN B CA 1
ATOM 2530 C C . GLN B 1 60 ? -0.542 -30.734 -19.109 1 96 60 GLN B C 1
ATOM 2532 O O . GLN B 1 60 ? 0.554 -30.25 -19.391 1 96 60 GLN B O 1
ATOM 2537 N N . TYR B 1 61 ? -1.535 -30.828 -19.875 1 92.38 61 TYR B N 1
ATOM 2538 C CA . TYR B 1 61 ? -1.362 -30.5 -21.281 1 92.38 61 TYR B CA 1
ATOM 2539 C C . TYR B 1 61 ? -0.811 -29.094 -21.453 1 92.38 61 TYR B C 1
ATOM 2541 O O . TYR B 1 61 ? -1.25 -28.156 -20.781 1 92.38 61 TYR B O 1
ATOM 2549 N N . GLY B 1 62 ? 0.202 -28.969 -22.359 1 93.69 62 GLY B N 1
ATOM 2550 C CA . GLY B 1 62 ? 0.771 -27.672 -22.672 1 93.69 62 GLY B CA 1
ATOM 2551 C C . GLY B 1 62 ? 1.862 -27.234 -21.703 1 93.69 62 GLY B C 1
ATOM 2552 O O . GLY B 1 62 ? 2.609 -26.297 -21.984 1 93.69 62 GLY B O 1
ATOM 2553 N N . ILE B 1 63 ? 1.995 -27.859 -20.516 1 95.81 63 ILE B N 1
ATOM 2554 C CA . ILE B 1 63 ? 2.992 -27.516 -19.5 1 95.81 63 ILE B CA 1
ATOM 2555 C C . ILE B 1 63 ? 4.215 -28.406 -19.656 1 95.81 63 ILE B C 1
ATOM 2557 O O . ILE B 1 63 ? 5.352 -27.969 -19.469 1 95.81 63 ILE B O 1
ATOM 2561 N N . ARG B 1 64 ? 3.955 -29.594 -20.094 1 93.25 64 ARG B N 1
ATOM 2562 C CA . ARG B 1 64 ? 4.992 -30.625 -20.156 1 93.25 64 ARG B CA 1
ATOM 2563 C C . ARG B 1 64 ? 6.156 -30.172 -21.031 1 93.25 64 ARG B C 1
ATOM 2565 O O . ARG B 1 64 ? 7.32 -30.359 -20.672 1 93.25 64 ARG B O 1
ATOM 2572 N N . GLU B 1 65 ? 5.844 -29.5 -22.109 1 92.5 65 GLU B N 1
ATOM 2573 C CA . GLU B 1 65 ? 6.844 -29.141 -23.094 1 92.5 65 GLU B CA 1
ATOM 2574 C C . GLU B 1 65 ? 7.727 -28 -22.594 1 92.5 65 GLU B C 1
ATOM 2576 O O . GLU B 1 65 ? 8.805 -27.75 -23.141 1 92.5 65 GLU B O 1
ATOM 2581 N N . LEU B 1 66 ? 7.371 -27.422 -21.531 1 94.75 66 LEU B N 1
ATOM 2582 C CA . LEU B 1 66 ? 8.078 -26.234 -21.047 1 94.75 66 LEU B CA 1
ATOM 2583 C C . LEU B 1 66 ? 9.227 -26.625 -20.125 1 94.75 66 LEU B C 1
ATOM 2585 O O . LEU B 1 66 ? 10.094 -25.797 -19.828 1 94.75 66 LEU B O 1
ATOM 2589 N N . PHE B 1 67 ? 9.32 -27.969 -19.766 1 96.12 67 PHE B N 1
ATOM 2590 C CA . PHE B 1 67 ? 10.289 -28.344 -18.75 1 96.12 67 PHE B CA 1
ATOM 2591 C C . PHE B 1 67 ? 11.023 -29.625 -19.141 1 96.12 67 PHE B C 1
ATOM 2593 O O . PHE B 1 67 ? 10.438 -30.516 -19.734 1 96.12 67 PHE B O 1
ATOM 2600 N N . GLU B 1 68 ? 12.227 -29.656 -18.656 1 94.31 68 GLU B N 1
ATOM 2601 C CA . GLU B 1 68 ? 13.078 -30.797 -18.984 1 94.31 68 GLU B CA 1
ATOM 2602 C C . GLU B 1 68 ? 12.781 -32 -18.094 1 94.31 68 GLU B C 1
ATOM 2604 O O . GLU B 1 68 ? 12.695 -33.125 -18.578 1 94.31 68 GLU B O 1
ATOM 2609 N N . ASN B 1 69 ? 12.562 -31.828 -16.859 1 95.25 69 ASN B N 1
ATOM 2610 C CA . ASN B 1 69 ? 12.336 -32.875 -15.883 1 95.25 69 ASN B CA 1
ATOM 2611 C C . ASN B 1 69 ? 10.883 -32.938 -15.43 1 95.25 69 ASN B C 1
ATOM 2613 O O . ASN B 1 69 ? 10.602 -33.031 -14.234 1 95.25 69 ASN B O 1
ATOM 2617 N N . PHE B 1 70 ? 10.031 -32.781 -16.406 1 97.81 70 PHE B N 1
ATOM 2618 C CA . PHE B 1 70 ? 8.609 -32.625 -16.078 1 97.81 70 PHE B CA 1
ATOM 2619 C C . PHE B 1 70 ? 8.109 -33.844 -15.328 1 97.81 70 PHE B C 1
ATOM 2621 O O . PHE B 1 70 ? 7.492 -33.719 -14.266 1 97.81 70 PHE B O 1
ATOM 2628 N N . ASP B 1 71 ? 8.398 -35.062 -15.828 1 97.25 71 ASP B N 1
ATOM 2629 C CA . ASP B 1 71 ? 7.871 -36.281 -15.227 1 97.25 71 ASP B CA 1
ATOM 2630 C C . ASP B 1 71 ? 8.383 -36.469 -13.805 1 97.25 71 ASP B C 1
ATOM 2632 O O . ASP B 1 71 ? 7.617 -36.781 -12.898 1 97.25 71 ASP B O 1
ATOM 2636 N N . GLU B 1 72 ? 9.648 -36.219 -13.648 1 97.69 72 GLU B N 1
ATOM 2637 C CA . GLU B 1 72 ? 10.242 -36.344 -12.32 1 97.69 72 GLU B CA 1
ATOM 2638 C C . GLU B 1 72 ? 9.672 -35.312 -11.359 1 97.69 72 GLU B C 1
ATOM 2640 O O . GLU B 1 72 ? 9.516 -35.562 -10.164 1 97.69 72 GLU B O 1
ATOM 2645 N N . ALA B 1 73 ? 9.398 -34.125 -11.898 1 98.31 73 ALA B N 1
ATOM 2646 C CA . ALA B 1 73 ? 8.805 -33.094 -11.078 1 98.31 73 ALA B CA 1
ATOM 2647 C C . ALA B 1 73 ?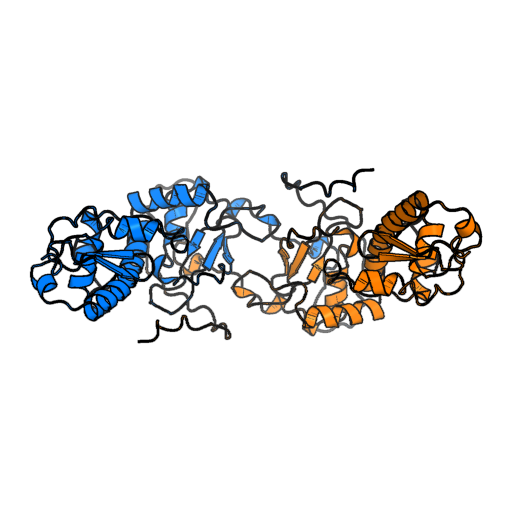 7.402 -33.5 -10.617 1 98.31 73 ALA B C 1
ATOM 2649 O O . ALA B 1 73 ? 7.035 -33.281 -9.453 1 98.31 73 ALA B O 1
ATOM 2650 N N . ILE B 1 74 ? 6.625 -34.062 -11.516 1 98.44 74 ILE B N 1
ATOM 2651 C CA . ILE B 1 74 ? 5.289 -34.531 -11.164 1 98.44 74 ILE B CA 1
ATOM 2652 C C . ILE B 1 74 ? 5.387 -35.625 -10.125 1 98.44 74 ILE B C 1
ATOM 2654 O O . ILE B 1 74 ? 4.586 -35.688 -9.188 1 98.44 74 ILE B O 1
ATOM 2658 N N . GLU B 1 75 ? 6.375 -36.5 -10.266 1 97.88 75 GLU B N 1
ATOM 2659 C CA . GLU B 1 75 ? 6.609 -37.562 -9.289 1 97.88 75 GLU B CA 1
ATOM 2660 C C . GLU B 1 75 ? 6.906 -36.969 -7.906 1 97.88 75 GLU B C 1
ATOM 2662 O O . GLU B 1 75 ? 6.406 -37.469 -6.898 1 97.88 75 GLU B O 1
ATOM 2667 N N . LEU B 1 76 ? 7.691 -35.969 -7.91 1 97.81 76 LEU B N 1
ATOM 2668 C CA . LEU B 1 76 ? 8.023 -35.312 -6.648 1 97.81 76 LEU B CA 1
ATOM 2669 C C . LEU B 1 76 ? 6.793 -34.688 -6.023 1 97.81 76 LEU B C 1
ATOM 2671 O O . LEU B 1 76 ? 6.52 -34.875 -4.836 1 97.81 76 LEU B O 1
ATOM 2675 N N . ILE B 1 77 ? 5.98 -33.938 -6.844 1 98.19 77 ILE B N 1
ATOM 2676 C CA . ILE B 1 77 ? 4.789 -33.25 -6.379 1 98.19 77 ILE B CA 1
ATOM 2677 C C . ILE B 1 77 ? 3.789 -34.25 -5.805 1 98.19 77 ILE B C 1
ATOM 2679 O O . ILE B 1 77 ? 3.127 -33.969 -4.805 1 98.19 77 ILE B O 1
ATOM 2683 N N . SER B 1 78 ? 3.729 -35.406 -6.422 1 97.44 78 SER B N 1
ATOM 2684 C CA . SER B 1 78 ? 2.723 -36.375 -6.051 1 97.44 78 SER B CA 1
ATOM 2685 C C . SER B 1 78 ? 3.266 -37.375 -5.012 1 97.44 78 SER B C 1
ATOM 2687 O O . SER B 1 78 ? 2.549 -38.25 -4.559 1 97.44 78 SER B O 1
ATOM 2689 N N . ASP B 1 79 ? 4.5 -37.188 -4.637 1 96.06 79 ASP B N 1
ATOM 2690 C CA . ASP B 1 79 ? 5.16 -38.094 -3.682 1 96.06 79 ASP B CA 1
ATOM 2691 C C . ASP B 1 79 ? 5.164 -39.531 -4.184 1 96.06 79 ASP B C 1
ATOM 2693 O O . ASP B 1 79 ? 4.883 -40.438 -3.424 1 96.06 79 ASP B O 1
ATOM 2697 N N . GLN B 1 80 ? 5.316 -39.688 -5.43 1 96 80 GLN B N 1
ATOM 2698 C CA . GLN B 1 80 ? 5.457 -40.969 -6.082 1 96 80 GLN B CA 1
ATOM 2699 C C . GLN B 1 80 ? 6.703 -41.031 -6.965 1 96 80 GLN B C 1
ATOM 2701 O O . GLN B 1 80 ? 6.652 -40.625 -8.133 1 96 80 GLN B O 1
ATOM 2706 N N . HIS B 1 81 ? 7.727 -41.594 -6.387 1 96.06 81 HIS B N 1
ATOM 2707 C CA . HIS B 1 81 ? 9.016 -41.594 -7.066 1 96.06 81 HIS B CA 1
ATOM 2708 C C . HIS B 1 81 ? 9.258 -42.938 -7.77 1 96.06 81 HIS B C 1
ATOM 2710 O O . HIS B 1 81 ? 9.141 -44 -7.148 1 96.06 81 HIS B O 1
ATOM 2716 N N . SER B 1 82 ? 9.633 -42.844 -8.977 1 95.62 82 SER B N 1
ATOM 2717 C CA . SER B 1 82 ? 9.953 -44.062 -9.719 1 95.62 82 SER B CA 1
ATOM 2718 C C . SER B 1 82 ? 11.32 -44.625 -9.305 1 95.62 82 SER B C 1
ATOM 2720 O O . SER B 1 82 ? 12.039 -44 -8.523 1 95.62 82 SER B O 1
ATOM 2722 N N . GLU B 1 83 ? 11.719 -45.75 -9.859 1 94.88 83 GLU B N 1
ATOM 2723 C CA . GLU B 1 83 ? 12.969 -46.406 -9.539 1 94.88 83 GLU B CA 1
ATOM 2724 C C . GLU B 1 83 ? 14.172 -45.594 -9.992 1 94.88 83 GLU B C 1
ATOM 2726 O O . GLU B 1 83 ? 15.266 -45.75 -9.453 1 94.88 83 GLU B O 1
ATOM 2731 N N . LYS B 1 84 ? 13.961 -44.688 -10.867 1 94.56 84 LYS B N 1
ATOM 2732 C CA . LYS B 1 84 ? 15.031 -43.844 -11.383 1 94.56 84 LYS B CA 1
ATOM 2733 C C . LYS B 1 84 ? 15.633 -42.969 -10.273 1 94.56 84 LYS B C 1
ATOM 2735 O O . LYS B 1 84 ? 16.781 -42.562 -10.375 1 94.56 84 LYS B O 1
ATOM 2740 N N . TRP B 1 85 ? 14.93 -42.75 -9.219 1 95.25 85 TRP B N 1
ATOM 2741 C CA . TRP B 1 85 ? 15.336 -41.812 -8.172 1 95.25 85 TRP B CA 1
ATOM 2742 C C . TRP B 1 85 ? 16.516 -42.375 -7.371 1 95.25 85 TRP B C 1
ATOM 2744 O O . TRP B 1 85 ? 17.219 -41.656 -6.684 1 95.25 85 TRP B O 1
ATOM 2754 N N . LYS B 1 86 ? 16.719 -43.719 -7.5 1 92.19 86 LYS B N 1
ATOM 2755 C CA . LYS B 1 86 ? 17.844 -44.344 -6.824 1 92.19 86 LYS B CA 1
ATOM 2756 C C . LYS B 1 86 ? 19.172 -43.781 -7.293 1 92.19 86 LYS B C 1
ATOM 2758 O O . LYS B 1 86 ? 20.125 -43.688 -6.516 1 92.19 86 LYS B O 1
ATOM 2763 N N . ASP B 1 87 ? 19.188 -43.344 -8.5 1 93.75 87 ASP B N 1
ATOM 2764 C CA . ASP B 1 87 ? 20.453 -42.938 -9.125 1 93.75 87 ASP B CA 1
ATOM 2765 C C . ASP B 1 87 ? 20.562 -41.406 -9.164 1 93.75 87 ASP B C 1
ATOM 2767 O O . ASP B 1 87 ? 21.578 -40.875 -9.641 1 93.75 87 ASP B O 1
ATOM 2771 N N . PHE B 1 88 ? 19.547 -40.688 -8.695 1 95.06 88 PHE B N 1
ATOM 2772 C CA . PHE B 1 88 ? 19.594 -39.25 -8.789 1 95.06 88 PHE B CA 1
ATOM 2773 C C . PHE B 1 88 ? 20.562 -38.656 -7.762 1 95.06 88 PHE B C 1
ATOM 2775 O O . PHE B 1 88 ? 20.594 -39.125 -6.609 1 95.06 88 PHE B O 1
ATOM 2782 N N . THR B 1 89 ? 21.359 -37.781 -8.195 1 95.31 89 THR B N 1
ATOM 2783 C CA . THR B 1 89 ? 22.219 -37.031 -7.297 1 95.31 89 THR B CA 1
ATOM 2784 C C . THR B 1 89 ? 21.438 -35.969 -6.551 1 95.31 89 THR B C 1
ATOM 2786 O O . THR B 1 89 ? 20.297 -35.625 -6.918 1 95.31 89 THR B O 1
ATOM 2789 N N . GLU B 1 90 ? 22.031 -35.438 -5.504 1 95.25 90 GLU B N 1
ATOM 2790 C CA . GLU B 1 90 ? 21.422 -34.375 -4.758 1 95.25 90 GLU B CA 1
ATOM 2791 C C . GLU B 1 90 ? 21.156 -33.156 -5.656 1 95.25 90 GLU B C 1
ATOM 2793 O O . GLU B 1 90 ? 20.094 -32.531 -5.562 1 95.25 90 GLU B O 1
ATOM 2798 N N . ASP B 1 91 ? 22.078 -32.875 -6.52 1 95.94 91 ASP B N 1
ATOM 2799 C CA . ASP B 1 91 ? 21.938 -31.734 -7.418 1 95.94 91 ASP B CA 1
ATOM 2800 C C . ASP B 1 91 ? 20.781 -31.938 -8.383 1 95.94 91 ASP B C 1
ATOM 2802 O O . ASP B 1 91 ? 20.047 -30.984 -8.672 1 95.94 91 ASP B O 1
ATOM 2806 N N . LYS B 1 92 ? 20.688 -33.094 -8.859 1 96 92 LYS B N 1
ATOM 2807 C CA . LYS B 1 92 ? 19.578 -33.406 -9.758 1 96 92 LYS B CA 1
ATOM 2808 C C . LYS B 1 92 ? 18.234 -33.25 -9.055 1 96 92 LYS B C 1
ATOM 2810 O O . LYS B 1 92 ? 17.281 -32.688 -9.617 1 96 92 LYS B O 1
ATOM 2815 N N . ILE B 1 93 ? 18.172 -33.688 -7.84 1 96.62 93 ILE B N 1
ATOM 2816 C CA . ILE B 1 93 ? 16.938 -33.594 -7.059 1 96.62 93 ILE B CA 1
ATOM 2817 C C . ILE B 1 93 ? 16.578 -32.156 -6.809 1 96.62 93 ILE B C 1
ATOM 2819 O O . ILE B 1 93 ? 15.406 -31.766 -6.895 1 96.62 93 ILE B O 1
ATOM 2823 N N . LYS B 1 94 ? 17.562 -31.375 -6.555 1 96.81 94 LYS B N 1
ATOM 2824 C CA . LYS B 1 94 ? 17.344 -29.938 -6.363 1 96.81 94 LYS B CA 1
ATOM 2825 C C . LYS B 1 94 ? 16.812 -29.281 -7.633 1 96.81 94 LYS B C 1
ATOM 2827 O O . LYS B 1 94 ? 15.906 -28.453 -7.574 1 96.81 94 LYS B O 1
ATOM 2832 N N . GLN B 1 95 ? 17.375 -29.688 -8.703 1 96.94 95 GLN B N 1
ATOM 2833 C CA . GLN B 1 95 ? 16.906 -29.172 -9.984 1 96.94 95 GLN B CA 1
ATOM 2834 C C . GLN B 1 95 ? 15.453 -29.562 -10.242 1 96.94 95 GLN B C 1
ATOM 2836 O O . GLN B 1 95 ? 14.648 -28.734 -10.688 1 96.94 95 GLN B O 1
ATOM 2841 N N . ILE B 1 96 ? 15.164 -30.797 -9.953 1 97.56 96 ILE B N 1
ATOM 2842 C CA . ILE B 1 96 ? 13.797 -31.297 -10.109 1 97.56 96 ILE B CA 1
ATOM 2843 C C . ILE B 1 96 ? 12.859 -30.484 -9.211 1 97.56 96 ILE B C 1
ATOM 2845 O O . ILE B 1 96 ? 11.75 -30.125 -9.617 1 97.56 96 ILE B O 1
ATOM 2849 N N . HIS B 1 97 ? 13.328 -30.172 -8.016 1 97.75 97 HIS B N 1
ATOM 2850 C CA . HIS B 1 97 ? 12.523 -29.422 -7.059 1 97.75 97 HIS B CA 1
ATOM 2851 C C . HIS B 1 97 ? 12.203 -28.031 -7.582 1 97.75 97 HIS B C 1
ATOM 2853 O O . HIS B 1 97 ? 11.062 -27.562 -7.484 1 97.75 97 HIS B O 1
ATOM 2859 N N . VAL B 1 98 ? 13.164 -27.422 -8.148 1 96.88 98 VAL B N 1
ATOM 2860 C CA . VAL B 1 98 ? 12.977 -26.078 -8.695 1 96.88 98 VAL B CA 1
ATOM 2861 C C . VAL B 1 98 ? 11.922 -26.125 -9.805 1 96.88 98 VAL B C 1
ATOM 2863 O O . VAL B 1 98 ? 11.016 -25.281 -9.836 1 96.88 98 VAL B O 1
ATOM 2866 N N . GLN B 1 99 ? 12.008 -27.078 -10.625 1 97.44 99 GLN B N 1
ATOM 2867 C CA . GLN B 1 99 ? 11.023 -27.219 -11.695 1 97.44 99 GLN B CA 1
ATOM 2868 C C . GLN B 1 99 ? 9.648 -27.578 -11.141 1 97.44 99 GLN B C 1
ATOM 2870 O O . GLN B 1 99 ? 8.633 -27.094 -11.641 1 97.44 99 GLN B O 1
ATOM 2875 N N . ALA B 1 100 ? 9.672 -28.406 -10.117 1 98.31 100 ALA B N 1
ATOM 2876 C CA . ALA B 1 100 ? 8.406 -28.797 -9.5 1 98.31 100 ALA B CA 1
ATOM 2877 C C . ALA B 1 100 ? 7.633 -27.594 -8.992 1 98.31 100 ALA B C 1
ATOM 2879 O O . ALA B 1 100 ? 6.41 -27.516 -9.141 1 98.31 100 ALA B O 1
ATOM 2880 N N . THR B 1 101 ? 8.352 -26.672 -8.484 1 97.56 101 THR B N 1
ATOM 2881 C CA . THR B 1 101 ? 7.711 -25.469 -7.961 1 97.56 101 THR B CA 1
ATOM 2882 C C . THR B 1 101 ? 7.047 -24.672 -9.078 1 97.56 101 THR B C 1
ATOM 2884 O O . THR B 1 101 ? 5.918 -24.203 -8.93 1 97.56 101 THR B O 1
ATOM 2887 N N . ARG B 1 102 ? 7.695 -24.594 -10.156 1 97.38 102 ARG B N 1
ATOM 2888 C CA . ARG B 1 102 ? 7.16 -23.859 -11.289 1 97.38 102 ARG B CA 1
ATOM 2889 C C . ARG B 1 102 ? 5.977 -24.594 -11.914 1 97.38 102 ARG B C 1
ATOM 2891 O O . ARG B 1 102 ? 4.961 -23.984 -12.25 1 97.38 102 ARG B O 1
ATOM 2898 N N . ILE B 1 103 ? 6.148 -25.812 -12.008 1 98.06 103 ILE B N 1
ATOM 2899 C CA . ILE B 1 103 ? 5.086 -26.625 -12.57 1 98.06 103 ILE B CA 1
ATOM 2900 C C . ILE B 1 103 ? 3.846 -26.547 -11.68 1 98.06 103 ILE B C 1
ATOM 2902 O O . ILE B 1 103 ? 2.729 -26.406 -12.18 1 98.06 103 ILE B O 1
ATOM 2906 N N . TYR B 1 104 ? 4.121 -26.656 -10.406 1 98.5 104 TYR B N 1
ATOM 2907 C CA . TYR B 1 104 ? 2.998 -26.562 -9.477 1 98.5 104 TYR B CA 1
ATOM 2908 C C . TYR B 1 104 ? 2.256 -25.25 -9.648 1 98.5 104 TYR B C 1
ATOM 2910 O O . TYR B 1 104 ? 1.022 -25.219 -9.625 1 98.5 104 TYR B O 1
ATOM 2918 N N . GLY B 1 105 ? 2.965 -24.203 -9.82 1 98.19 105 GLY B N 1
ATOM 2919 C CA . GLY B 1 105 ? 2.359 -22.906 -10.07 1 98.19 105 GLY B CA 1
ATOM 2920 C C . GLY B 1 105 ? 1.442 -22.891 -11.273 1 98.19 105 GLY B C 1
ATOM 2921 O O . GLY B 1 105 ? 0.319 -22.391 -11.203 1 98.19 105 GLY B O 1
ATOM 2922 N N . LEU B 1 106 ? 1.938 -23.422 -12.305 1 98 106 LEU B N 1
ATOM 2923 C CA . LEU B 1 106 ? 1.161 -23.438 -13.539 1 98 106 LEU B CA 1
ATOM 2924 C C . LEU B 1 106 ? -0.074 -24.328 -13.391 1 98 106 LEU B C 1
ATOM 2926 O O . LEU B 1 106 ? -1.156 -23.969 -13.867 1 98 106 LEU B O 1
ATOM 2930 N N . LEU B 1 107 ? 0.089 -25.375 -12.727 1 98.25 107 LEU B N 1
ATOM 2931 C CA . LEU B 1 107 ? -1.05 -26.25 -12.477 1 98.25 107 LEU B CA 1
ATOM 2932 C C . LEU B 1 107 ? -2.049 -25.594 -11.539 1 98.25 107 LEU B C 1
ATOM 2934 O O . LEU B 1 107 ? -3.26 -25.766 -11.688 1 98.25 107 LEU B O 1
ATOM 2938 N N . HIS B 1 108 ? -1.465 -24.906 -10.617 1 98.5 108 HIS B N 1
ATOM 2939 C CA . HIS B 1 108 ? -2.295 -24.188 -9.656 1 98.5 108 HIS B CA 1
ATOM 2940 C C . HIS B 1 108 ? -3.23 -23.203 -10.367 1 98.5 108 HIS B C 1
ATOM 2942 O O . HIS B 1 108 ? -4.41 -23.109 -10.023 1 98.5 108 HIS B O 1
ATOM 2948 N N . ALA B 1 109 ? -2.752 -22.531 -11.328 1 97.94 109 ALA B N 1
ATOM 2949 C CA . ALA B 1 109 ? -3.541 -21.562 -12.094 1 97.94 109 ALA B CA 1
ATOM 2950 C C . ALA B 1 109 ? -4.762 -22.234 -12.719 1 97.94 109 ALA B C 1
ATOM 2952 O O . ALA B 1 109 ? -5.832 -21.625 -12.812 1 97.94 109 ALA B O 1
ATOM 2953 N N . ARG B 1 110 ? -4.586 -23.375 -13.109 1 97.38 110 ARG B N 1
ATOM 2954 C CA . ARG B 1 110 ? -5.688 -24.141 -13.695 1 97.38 110 ARG B CA 1
ATOM 2955 C C . ARG B 1 110 ? -6.621 -24.672 -12.617 1 97.38 110 ARG B C 1
ATOM 2957 O O . ARG B 1 110 ? -7.844 -24.641 -12.773 1 97.38 110 ARG B O 1
ATOM 2964 N N . TRP B 1 111 ? -6.039 -25.125 -11.594 1 98.25 111 TRP B N 1
ATOM 2965 C CA . TRP B 1 111 ? -6.789 -25.766 -10.516 1 98.25 111 TRP B CA 1
ATOM 2966 C C . TRP B 1 111 ? -7.793 -24.781 -9.906 1 98.25 111 TRP B C 1
ATOM 2968 O O . TRP B 1 111 ? -8.93 -25.156 -9.625 1 98.25 111 TRP B O 1
ATOM 2978 N N . ILE B 1 112 ? -7.445 -23.547 -9.75 1 98.19 112 ILE B N 1
ATOM 2979 C CA . ILE B 1 112 ? -8.273 -22.578 -9.039 1 98.19 112 ILE B CA 1
ATOM 2980 C C . ILE B 1 112 ? -9.414 -22.109 -9.945 1 98.19 112 ILE B C 1
ATOM 2982 O O . ILE B 1 112 ? -10.234 -21.281 -9.539 1 98.19 112 ILE B O 1
ATOM 2986 N N . THR B 1 113 ? -9.492 -22.625 -11.117 1 95.94 113 THR B N 1
ATOM 2987 C CA . THR B 1 113 ? -10.633 -22.375 -11.984 1 95.94 113 THR B CA 1
ATOM 2988 C C . THR B 1 113 ? -11.633 -23.531 -11.914 1 95.94 113 THR B C 1
ATOM 2990 O O . THR B 1 113 ? -12.727 -23.438 -12.469 1 95.94 113 THR B O 1
ATOM 2993 N N . GLN B 1 114 ? -11.211 -24.594 -11.227 1 96.62 114 GLN B N 1
ATOM 2994 C CA . GLN B 1 114 ? -12.102 -25.719 -10.953 1 96.62 114 GLN B CA 1
ATOM 2995 C C . GLN B 1 114 ? -12.953 -25.453 -9.711 1 96.62 114 GLN B C 1
ATOM 2997 O O . GLN B 1 114 ? -12.562 -24.688 -8.836 1 96.62 114 GLN B O 1
ATOM 3002 N N . PRO B 1 115 ? -14.094 -26.109 -9.688 1 96.56 115 PRO B N 1
ATOM 3003 C CA . PRO B 1 115 ? -14.992 -25.859 -8.562 1 96.56 115 PRO B CA 1
ATOM 3004 C C . PRO B 1 115 ? -14.312 -26.016 -7.207 1 96.56 115 PRO B C 1
ATOM 3006 O O . PRO B 1 115 ? -14.406 -25.141 -6.352 1 96.56 115 PRO B O 1
ATOM 3009 N N . LYS B 1 116 ? -13.648 -27.109 -7.016 1 97.94 116 LYS B N 1
ATOM 3010 C CA . LYS B 1 116 ? -12.992 -27.344 -5.734 1 97.94 116 LYS B CA 1
ATOM 3011 C C . LYS B 1 116 ? -11.922 -26.281 -5.461 1 97.94 116 LYS B C 1
ATOM 3013 O O . LYS B 1 116 ? -11.781 -25.828 -4.328 1 97.94 116 LYS B O 1
ATOM 3018 N N . GLY B 1 117 ? -11.125 -25.969 -6.438 1 98.31 117 GLY B N 1
ATOM 3019 C CA . GLY B 1 117 ? -10.133 -24.906 -6.32 1 98.31 117 GLY B CA 1
ATOM 3020 C C . GLY B 1 117 ? -10.742 -23.547 -6 1 98.31 117 GLY B C 1
ATOM 3021 O O . GLY B 1 117 ? -10.227 -22.812 -5.156 1 98.31 117 GLY B O 1
ATOM 3022 N N . LEU B 1 118 ? -11.828 -23.25 -6.621 1 97.81 118 LEU B N 1
ATOM 3023 C CA . LEU B 1 118 ? -12.547 -22 -6.379 1 97.81 118 LEU B CA 1
ATOM 3024 C C . LEU B 1 118 ? -13.016 -21.922 -4.934 1 97.81 118 LEU B C 1
ATOM 3026 O O . LEU B 1 118 ? -12.906 -20.875 -4.297 1 97.81 118 LEU B O 1
ATOM 3030 N N . TYR B 1 119 ? -13.523 -23.016 -4.469 1 98.25 119 TYR B N 1
ATOM 3031 C CA . TYR B 1 119 ? -14.016 -23.031 -3.096 1 98.25 119 TYR B CA 1
ATOM 3032 C C . TYR B 1 119 ? -12.867 -22.828 -2.109 1 98.25 119 TYR B C 1
ATOM 3034 O O . TYR B 1 119 ? -13.016 -22.109 -1.115 1 98.25 119 TYR B O 1
ATOM 3042 N N . SER B 1 120 ? -11.781 -23.469 -2.375 1 98.38 120 SER B N 1
ATOM 3043 C CA . SER B 1 120 ? -10.609 -23.266 -1.522 1 98.38 120 SER B CA 1
ATOM 3044 C C . SER B 1 120 ? -10.156 -21.812 -1.548 1 98.38 120 SER B C 1
ATOM 3046 O O . SER B 1 120 ? -9.781 -21.266 -0.513 1 98.38 120 SER B O 1
ATOM 3048 N N . MET B 1 121 ? -10.227 -21.172 -2.664 1 98.62 121 MET B N 1
ATOM 3049 C CA . MET B 1 121 ? -9.82 -19.781 -2.816 1 98.62 121 MET B CA 1
ATOM 3050 C C . MET B 1 121 ? -10.812 -18.844 -2.148 1 98.62 121 MET B C 1
ATOM 3052 O O . MET B 1 121 ? -10.445 -17.766 -1.678 1 98.62 121 MET B O 1
ATOM 3056 N N . LYS B 1 122 ? -12.055 -19.281 -2.137 1 98.69 122 LYS B N 1
ATOM 3057 C CA . LYS B 1 122 ? -13.078 -18.5 -1.446 1 98.69 122 LYS B CA 1
ATOM 3058 C C . LYS B 1 122 ? -12.719 -18.312 0.025 1 98.69 122 LYS B C 1
ATOM 3060 O O . LYS B 1 122 ? -12.836 -17.203 0.557 1 98.69 122 LYS B O 1
ATOM 3065 N N . LYS B 1 123 ? -12.289 -19.359 0.599 1 98.31 123 LYS B N 1
ATOM 3066 C CA . LYS B 1 123 ? -11.891 -19.281 2 1 98.31 123 LYS B CA 1
ATOM 3067 C C . LYS B 1 123 ? -10.75 -18.281 2.193 1 98.31 123 LYS B C 1
ATOM 3069 O O . LYS B 1 123 ? -10.773 -17.484 3.133 1 98.31 123 LYS B O 1
ATOM 3074 N N . LYS B 1 124 ? -9.797 -18.328 1.332 1 98.38 124 LYS B N 1
ATOM 3075 C CA . LYS B 1 124 ? -8.68 -17.391 1.394 1 98.38 124 LYS B CA 1
ATOM 3076 C C . LYS B 1 124 ? -9.133 -15.961 1.155 1 98.38 124 LYS B C 1
ATOM 3078 O O . LYS B 1 124 ? -8.711 -15.039 1.857 1 98.38 124 LYS B O 1
ATOM 3083 N N . TYR B 1 125 ? -10 -15.797 0.224 1 98.56 125 TYR B N 1
ATOM 3084 C CA . TYR B 1 125 ? -10.539 -14.477 -0.076 1 98.56 125 TYR B CA 1
ATOM 3085 C C . TYR B 1 125 ? -11.242 -13.883 1.143 1 98.56 125 TYR B C 1
ATOM 3087 O O . TYR B 1 125 ? -11.023 -12.727 1.492 1 98.56 125 TYR B O 1
ATOM 3095 N N . GLU B 1 126 ? -12.016 -14.68 1.757 1 98.44 126 GLU B N 1
ATOM 3096 C CA . GLU B 1 126 ? -12.797 -14.227 2.908 1 98.44 126 GLU B CA 1
ATOM 3097 C C . GLU B 1 126 ? -11.891 -13.883 4.086 1 98.44 126 GLU B C 1
ATOM 3099 O O . GLU B 1 126 ? -12.211 -13.008 4.887 1 98.44 126 GLU B O 1
ATOM 3104 N N . SER B 1 127 ? -10.812 -14.562 4.188 1 97.81 127 SER B N 1
ATOM 3105 C CA . SER B 1 127 ? -9.867 -14.289 5.27 1 97.81 127 SER B CA 1
ATOM 3106 C C . SER B 1 127 ? -9.117 -12.984 5.035 1 97.81 127 SER B C 1
ATOM 3108 O O . SER B 1 127 ? -8.484 -12.453 5.949 1 97.81 127 SER B O 1
ATOM 3110 N N . GLY B 1 128 ? -9.062 -12.492 3.799 1 98 128 GLY B N 1
ATOM 3111 C CA . GLY B 1 128 ? -8.375 -11.258 3.461 1 98 128 GLY B CA 1
ATOM 3112 C C . GLY B 1 128 ? -6.883 -11.445 3.279 1 98 128 GLY B C 1
ATOM 3113 O O . GLY B 1 128 ? -6.117 -10.477 3.371 1 98 128 GLY B O 1
ATOM 3114 N N . VAL B 1 129 ? -6.492 -12.617 3.039 1 97.44 129 VAL B N 1
ATOM 3115 C CA . VAL B 1 129 ? -5.066 -12.938 3.027 1 97.44 129 VAL B CA 1
ATOM 3116 C C . VAL B 1 129 ? -4.391 -12.234 1.855 1 97.44 129 VAL B C 1
ATOM 3118 O O . VAL B 1 129 ? -3.197 -11.922 1.916 1 97.44 129 VAL B O 1
ATOM 3121 N N . PHE B 1 130 ? -5.117 -11.898 0.787 1 97.81 130 PHE B N 1
ATOM 3122 C CA . PHE B 1 130 ? -4.523 -11.289 -0.398 1 97.81 130 PHE B CA 1
ATOM 3123 C C . PHE B 1 130 ? -4.387 -9.781 -0.222 1 97.81 130 PHE B C 1
ATOM 3125 O O . PHE B 1 130 ? -3.709 -9.117 -1.01 1 97.81 130 PHE B O 1
ATOM 3132 N N . GLY B 1 131 ? -5.09 -9.273 0.787 1 97.25 131 GLY B N 1
ATOM 3133 C CA . GLY B 1 131 ? -5.066 -7.84 1.022 1 97.25 131 GLY B CA 1
ATOM 3134 C C . GLY B 1 131 ? -6.395 -7.168 0.725 1 97.25 131 GLY B C 1
ATOM 3135 O O . GLY B 1 131 ? -7.363 -7.832 0.356 1 97.25 131 GLY B O 1
ATOM 3136 N N . GLN B 1 132 ? -6.32 -5.828 0.927 1 97.81 132 GLN B N 1
ATOM 3137 C CA . GLN B 1 132 ? -7.516 -5.02 0.716 1 97.81 132 GLN B CA 1
ATOM 3138 C C . GLN B 1 132 ? -7.246 -3.877 -0.256 1 97.81 132 GLN B C 1
ATOM 3140 O O . GLN B 1 132 ? -6.109 -3.404 -0.366 1 97.81 132 GLN B O 1
ATOM 3145 N N . CYS B 1 133 ? -8.281 -3.484 -0.911 1 97.69 133 CYS B N 1
ATOM 3146 C CA . CYS B 1 133 ? -8.148 -2.408 -1.887 1 97.69 133 CYS B CA 1
ATOM 3147 C C . CYS B 1 133 ? -7.727 -1.109 -1.212 1 97.69 133 CYS B C 1
ATOM 3149 O O . CYS B 1 133 ? -8.328 -0.691 -0.224 1 97.69 133 CYS B O 1
ATOM 3151 N N . PRO B 1 134 ? -6.719 -0.49 -1.747 1 96.19 134 PRO B N 1
ATOM 3152 C CA . PRO B 1 134 ? -6.211 0.736 -1.129 1 96.19 134 PRO B CA 1
ATOM 3153 C C . PRO B 1 134 ? -7.059 1.961 -1.46 1 96.19 134 PRO B C 1
ATOM 3155 O O . PRO B 1 134 ? -6.883 3.021 -0.857 1 96.19 134 PRO B O 1
ATOM 3158 N N . ARG B 1 135 ? -7.863 1.859 -2.42 1 94.62 135 ARG B N 1
ATOM 3159 C CA . ARG B 1 135 ? -8.75 2.967 -2.754 1 94.62 135 ARG B CA 1
ATOM 3160 C C . ARG B 1 135 ? -9.719 3.258 -1.607 1 94.62 135 ARG B C 1
ATOM 3162 O O . ARG B 1 135 ? -10.43 2.365 -1.146 1 94.62 135 ARG B O 1
ATOM 3169 N N . VAL B 1 136 ? -9.781 4.48 -1.184 1 93.88 136 VAL B N 1
ATOM 3170 C CA . VAL B 1 136 ? -10.555 4.859 -0.004 1 93.88 136 VAL B CA 1
ATOM 3171 C C . VAL B 1 136 ? -12.016 4.473 -0.196 1 93.88 136 VAL B C 1
ATOM 3173 O O . VAL B 1 136 ? -12.641 3.904 0.705 1 93.88 136 VAL B O 1
ATOM 3176 N N . LEU B 1 137 ? -12.531 4.648 -1.36 1 91.88 137 LEU B N 1
ATOM 3177 C CA . LEU B 1 137 ? -13.961 4.496 -1.587 1 91.88 137 LEU B CA 1
ATOM 3178 C C . LEU B 1 137 ? -14.328 3.029 -1.804 1 91.88 137 LEU B C 1
ATOM 3180 O O . LEU B 1 137 ? -15.5 2.689 -1.93 1 91.88 137 LEU B O 1
ATOM 3184 N N . CYS B 1 138 ? -13.344 2.137 -1.855 1 94.94 138 CYS B N 1
ATOM 3185 C CA . CYS B 1 138 ? -13.617 0.704 -1.898 1 94.94 138 CYS B CA 1
ATOM 3186 C C . CYS B 1 138 ? -13.797 0.141 -0.494 1 94.94 138 CYS B C 1
ATOM 3188 O O . CYS B 1 138 ? -14.18 -1.02 -0.331 1 94.94 138 CYS B O 1
ATOM 3190 N N . ASN B 1 139 ? -13.422 0.975 0.474 1 91.81 139 ASN B N 1
ATOM 3191 C CA . ASN B 1 139 ? -13.742 0.722 1.875 1 91.81 139 ASN B CA 1
ATOM 3192 C C . ASN B 1 139 ? -13.219 -0.634 2.336 1 91.81 139 ASN B C 1
ATOM 3194 O O . ASN B 1 139 ? -13.961 -1.432 2.91 1 91.81 139 ASN B O 1
ATOM 3198 N N . GLY B 1 140 ? -12.07 -0.982 1.952 1 94.88 140 GLY B N 1
ATOM 3199 C CA . GLY B 1 140 ? -11.391 -2.148 2.49 1 94.88 140 GLY B CA 1
ATOM 3200 C C . GLY B 1 140 ? -11.867 -3.453 1.873 1 94.88 140 GLY B C 1
ATOM 3201 O O . GLY B 1 140 ? -11.859 -4.492 2.533 1 94.88 140 GLY B O 1
ATOM 3202 N N . THR B 1 141 ? -12.289 -3.414 0.644 1 97.38 141 THR B N 1
ATOM 3203 C CA . THR B 1 141 ? -12.703 -4.617 -0.072 1 97.38 141 THR B CA 1
ATOM 3204 C C . THR B 1 141 ? -11.516 -5.559 -0.269 1 97.38 141 THR B C 1
ATOM 3206 O O . THR B 1 141 ? -10.422 -5.125 -0.631 1 97.38 141 THR B O 1
ATOM 3209 N N . ASN B 1 142 ? -11.789 -6.855 0.008 1 98.38 142 ASN B N 1
ATOM 3210 C CA . ASN B 1 142 ? -10.734 -7.848 -0.201 1 98.38 142 ASN B CA 1
ATOM 3211 C C . ASN B 1 142 ? -10.383 -7.988 -1.679 1 98.38 142 ASN B C 1
ATOM 3213 O O . ASN B 1 142 ? -11.258 -7.906 -2.541 1 98.38 142 ASN B O 1
ATOM 3217 N N . LEU B 1 143 ? -9.133 -8.242 -1.945 1 98.5 143 LEU B N 1
ATOM 3218 C CA . LEU B 1 143 ? -8.648 -8.312 -3.32 1 98.5 143 LEU B CA 1
ATOM 3219 C C . LEU B 1 143 ? -8.453 -9.758 -3.758 1 98.5 143 LEU B C 1
ATOM 3221 O O . LEU B 1 143 ? -8.438 -10.664 -2.924 1 98.5 143 LEU B O 1
ATOM 3225 N N . LEU B 1 144 ? -8.352 -9.93 -5.023 1 98.12 144 LEU B N 1
ATOM 3226 C CA . LEU B 1 144 ? -8.094 -11.227 -5.648 1 98.12 144 LEU B CA 1
ATOM 3227 C C . LEU B 1 144 ? -6.793 -11.195 -6.445 1 98.12 14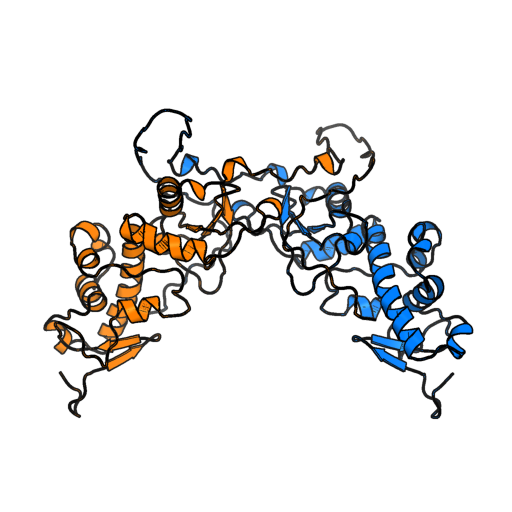4 LEU B C 1
ATOM 3229 O O . LEU B 1 144 ? -6.531 -10.234 -7.176 1 98.12 144 LEU B O 1
ATOM 3233 N N . PRO B 1 145 ? -6.008 -12.273 -6.297 1 97.94 145 PRO B N 1
ATOM 3234 C CA . PRO B 1 145 ? -4.812 -12.328 -7.141 1 97.94 145 PRO B CA 1
ATOM 3235 C C . PRO B 1 145 ? -5.141 -12.586 -8.609 1 97.94 145 PRO B C 1
ATOM 3237 O O . PRO B 1 145 ? -6.113 -13.281 -8.914 1 97.94 145 PRO B O 1
ATOM 3240 N N . MET B 1 146 ? -4.254 -11.984 -9.477 1 95.31 146 MET B N 1
ATOM 3241 C CA . MET B 1 146 ? -4.504 -12.102 -10.906 1 95.31 146 MET B CA 1
ATOM 3242 C C . MET B 1 146 ? -3.199 -12.016 -11.695 1 95.31 146 MET B C 1
ATOM 3244 O O . MET B 1 146 ? -2.314 -11.227 -11.359 1 95.31 146 MET B O 1
ATOM 3248 N N . GLY B 1 147 ? -3.137 -12.938 -12.609 1 94.06 147 GLY B N 1
ATOM 3249 C CA . GLY B 1 147 ? -2.104 -12.758 -13.617 1 94.06 147 GLY B CA 1
ATOM 3250 C C . GLY B 1 147 ? -2.605 -12.078 -14.875 1 94.06 147 GLY B C 1
ATOM 3251 O O . GLY B 1 147 ? -3.752 -12.273 -15.281 1 94.06 147 GLY B O 1
ATOM 3252 N N . THR B 1 148 ? -1.781 -11.297 -15.453 1 87.62 148 THR B N 1
ATOM 3253 C CA . THR B 1 148 ? -2.184 -10.633 -16.688 1 87.62 148 THR B CA 1
ATOM 3254 C C . THR B 1 148 ? -1.872 -11.508 -17.906 1 87.62 148 THR B C 1
ATOM 3256 O O . THR B 1 148 ? -2.314 -11.219 -19.016 1 87.62 148 THR B O 1
ATOM 3259 N N . SER B 1 149 ? -1.075 -12.547 -17.656 1 87.88 149 SER B N 1
ATOM 3260 C CA . SER B 1 149 ? -0.736 -13.531 -18.688 1 87.88 149 SER B CA 1
ATOM 3261 C C . SER B 1 149 ? -0.531 -14.914 -18.078 1 87.88 149 SER B C 1
ATOM 3263 O O . SER B 1 149 ? -0.328 -15.047 -16.875 1 87.88 149 SER B O 1
ATOM 3265 N N . SER B 1 150 ? -0.639 -15.898 -18.953 1 89.81 150 SER B N 1
ATOM 3266 C CA . SER B 1 150 ? -0.396 -17.266 -18.516 1 89.81 150 SER B CA 1
ATOM 3267 C C . SER B 1 150 ? 1.043 -17.688 -18.797 1 89.81 150 SER B C 1
ATOM 3269 O O . SER B 1 150 ? 1.422 -18.844 -18.531 1 89.81 150 SER B O 1
ATOM 3271 N N . THR B 1 151 ? 1.759 -16.75 -19.297 1 91.38 151 THR B N 1
ATOM 3272 C CA . THR B 1 151 ? 3.145 -17.047 -19.656 1 91.38 151 THR B CA 1
ATOM 3273 C C . THR B 1 151 ? 4.062 -16.828 -18.453 1 91.38 151 THR B C 1
ATOM 3275 O O . THR B 1 151 ? 4.008 -15.773 -17.797 1 91.38 151 THR B O 1
ATOM 3278 N N . LEU B 1 152 ? 4.934 -17.797 -18.281 1 93.5 152 LEU B N 1
ATOM 3279 C CA . LEU B 1 152 ? 5.859 -17.734 -17.156 1 93.5 152 LEU B CA 1
ATOM 3280 C C . LEU B 1 152 ? 6.793 -16.531 -17.281 1 93.5 152 LEU B C 1
ATOM 3282 O O . LEU B 1 152 ? 7.246 -16.219 -18.375 1 93.5 152 LEU B O 1
ATOM 3286 N N . ARG B 1 153 ? 7.027 -15.922 -16.141 1 92.62 153 ARG B N 1
ATOM 3287 C CA . ARG B 1 153 ? 8.062 -14.914 -15.961 1 92.62 153 ARG B CA 1
ATOM 3288 C C . ARG B 1 153 ? 7.785 -13.68 -16.812 1 92.62 153 ARG B C 1
ATOM 3290 O O . ARG B 1 153 ? 8.711 -12.977 -17.219 1 92.62 153 ARG B O 1
ATOM 3297 N N . LYS B 1 154 ? 6.609 -13.453 -17.172 1 91.19 154 LYS B N 1
ATOM 3298 C CA . LYS B 1 154 ? 6.25 -12.273 -17.953 1 91.19 154 LYS B CA 1
ATOM 3299 C C . LYS B 1 154 ? 5.887 -11.102 -17.031 1 91.19 154 LYS B C 1
ATOM 3301 O O . LYS B 1 154 ? 6.391 -9.992 -17.219 1 91.19 154 LYS B O 1
ATOM 3306 N N . HIS B 1 155 ? 5 -11.406 -16.062 1 92 155 HIS B N 1
ATOM 3307 C CA . HIS B 1 155 ? 4.539 -10.383 -15.125 1 92 155 HIS B CA 1
ATOM 3308 C C . HIS B 1 155 ? 4.344 -10.961 -13.727 1 92 155 HIS B C 1
ATOM 3310 O O . HIS B 1 155 ? 3.979 -12.125 -13.578 1 92 155 HIS B O 1
ATOM 3316 N N . ALA B 1 156 ? 4.59 -10.039 -12.828 1 95.94 156 ALA B N 1
ATOM 3317 C CA . ALA B 1 156 ? 4.277 -10.414 -11.453 1 95.94 156 ALA B CA 1
ATOM 3318 C C . ALA B 1 156 ? 2.771 -10.398 -11.211 1 95.94 156 ALA B C 1
ATOM 3320 O O . ALA B 1 156 ? 2.023 -9.758 -11.953 1 95.94 156 ALA B O 1
ATOM 3321 N N . VAL B 1 157 ? 2.43 -11.078 -10.266 1 97.25 157 VAL B N 1
ATOM 3322 C CA . VAL B 1 157 ? 1.022 -11.156 -9.883 1 97.25 157 VAL B CA 1
ATOM 3323 C C . VAL B 1 157 ? 0.506 -9.773 -9.523 1 97.25 157 VAL B C 1
ATOM 3325 O O . VAL B 1 157 ? 1.249 -8.945 -8.984 1 97.25 157 VAL B O 1
ATOM 3328 N N . LYS B 1 158 ? -0.728 -9.477 -9.859 1 96.56 158 LYS B N 1
ATOM 3329 C CA . LYS B 1 158 ? -1.455 -8.273 -9.484 1 96.56 158 LYS B CA 1
ATOM 3330 C C . LYS B 1 158 ? -2.658 -8.609 -8.602 1 96.56 158 LYS B C 1
ATOM 3332 O O . LYS B 1 158 ? -2.953 -9.781 -8.375 1 96.56 158 LYS B O 1
ATOM 3337 N N . LEU B 1 159 ? -3.24 -7.586 -8.109 1 97.5 159 LEU B N 1
ATOM 3338 C CA . LEU B 1 159 ? -4.418 -7.754 -7.258 1 97.5 159 LEU B CA 1
ATOM 3339 C C . LEU B 1 159 ? -5.629 -7.051 -7.867 1 97.5 159 LEU B C 1
ATOM 3341 O O . LEU B 1 159 ? -5.551 -5.879 -8.234 1 97.5 159 LEU B O 1
ATOM 3345 N N . PHE B 1 160 ? -6.68 -7.766 -7.988 1 96.44 160 PHE B N 1
ATOM 3346 C CA . PHE B 1 160 ? -7.918 -7.281 -8.586 1 96.44 160 PHE B CA 1
ATOM 3347 C C . PHE B 1 160 ? -8.945 -6.949 -7.508 1 96.44 160 PHE B C 1
ATOM 3349 O O . PHE B 1 160 ? -9.141 -7.73 -6.574 1 96.44 160 PHE B O 1
ATOM 3356 N N . CYS B 1 161 ? -9.586 -5.785 -7.633 1 96.19 161 CYS B N 1
ATOM 3357 C CA . CYS B 1 161 ? -10.648 -5.406 -6.711 1 96.19 161 CYS B CA 1
ATOM 3358 C C . CYS B 1 161 ? -12.023 -5.676 -7.316 1 96.19 161 CYS B C 1
ATOM 3360 O O . CYS B 1 161 ? -12.367 -5.105 -8.352 1 96.19 161 CYS B O 1
ATOM 3362 N N . PRO B 1 162 ? -12.82 -6.414 -6.688 1 94.88 162 PRO B N 1
ATOM 3363 C CA . PRO B 1 162 ? -14.148 -6.73 -7.223 1 94.88 162 PRO B CA 1
ATOM 3364 C C . PRO B 1 162 ? -15.117 -5.562 -7.109 1 94.88 162 PRO B C 1
ATOM 3366 O O . PRO B 1 162 ? -16.203 -5.602 -7.688 1 94.88 162 PRO B O 1
ATOM 3369 N N . LYS B 1 163 ? -14.727 -4.547 -6.383 1 94.38 163 LYS B N 1
ATOM 337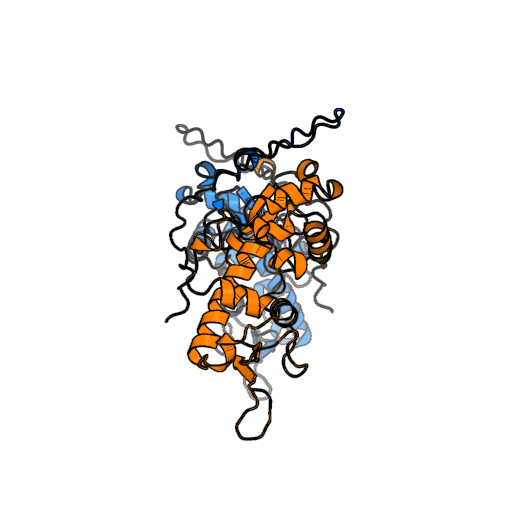0 C CA . LYS B 1 163 ? -15.617 -3.398 -6.211 1 94.38 163 LYS B CA 1
ATOM 3371 C C . LYS B 1 163 ? -15.352 -2.334 -7.273 1 94.38 163 LYS B C 1
ATOM 3373 O O . LYS B 1 163 ? -16.25 -1.963 -8.023 1 94.38 163 LYS B O 1
ATOM 3378 N N . CYS B 1 164 ? -14.133 -1.887 -7.324 1 92.06 164 CYS B N 1
ATOM 3379 C CA . CYS B 1 164 ? -13.836 -0.841 -8.297 1 92.06 164 CYS B CA 1
ATOM 3380 C C . CYS B 1 164 ? -13.422 -1.443 -9.633 1 92.06 164 CYS B C 1
ATOM 3382 O O . CYS B 1 164 ? -13.25 -0.721 -10.617 1 92.06 164 CYS B O 1
ATOM 3384 N N . CYS B 1 165 ? -13.148 -2.74 -9.703 1 91.31 165 CYS B N 1
ATOM 3385 C CA . CYS B 1 165 ? -12.82 -3.486 -10.914 1 91.31 165 CYS B CA 1
ATOM 3386 C C . CYS B 1 165 ? -11.523 -2.98 -11.531 1 91.31 165 CYS B C 1
ATOM 3388 O O . CYS B 1 165 ? -11.438 -2.803 -12.75 1 91.31 165 CYS B O 1
ATOM 3390 N N . ASP B 1 166 ? -10.641 -2.725 -10.719 1 92.44 166 ASP B N 1
ATOM 3391 C CA . ASP B 1 166 ? -9.312 -2.305 -11.156 1 92.44 166 ASP B CA 1
ATOM 3392 C C . ASP B 1 166 ? -8.234 -3.211 -10.578 1 92.44 166 ASP B C 1
ATOM 3394 O O . ASP B 1 166 ? -8.523 -4.102 -9.781 1 92.44 166 ASP B O 1
ATOM 3398 N N . ILE B 1 167 ? -6.973 -3 -11.094 1 94.44 167 ILE B N 1
ATOM 3399 C CA . ILE B 1 167 ? -5.879 -3.869 -10.68 1 94.44 167 ILE B CA 1
ATOM 3400 C C . ILE B 1 167 ? -4.816 -3.051 -9.953 1 94.44 167 ILE B C 1
ATOM 3402 O O . ILE B 1 167 ? -4.523 -1.917 -10.344 1 94.44 167 ILE B O 1
ATOM 3406 N N . TYR B 1 168 ? -4.25 -3.666 -8.953 1 96.44 168 TYR B N 1
ATOM 3407 C CA . TYR B 1 168 ? -3.291 -3.002 -8.078 1 96.44 168 TYR B CA 1
ATOM 3408 C C . TYR B 1 168 ? -2.006 -3.812 -7.961 1 96.44 168 TYR B C 1
ATOM 3410 O O . TYR B 1 168 ? -2 -5.02 -8.211 1 96.44 168 TYR B O 1
ATOM 3418 N N . LYS B 1 169 ? -1.002 -3.131 -7.57 1 95.38 169 LYS B N 1
ATOM 3419 C CA . LYS B 1 169 ? 0.286 -3.787 -7.367 1 95.38 169 LYS B CA 1
ATOM 3420 C C . LYS B 1 169 ? 0.256 -4.695 -6.145 1 95.38 169 LYS B C 1
ATOM 3422 O O . LYS B 1 169 ? -0.323 -4.34 -5.113 1 95.38 169 LYS B O 1
ATOM 3427 N N . ALA B 1 170 ? 0.86 -5.84 -6.34 1 95.44 170 ALA B N 1
ATOM 3428 C CA . ALA B 1 170 ? 1.041 -6.758 -5.219 1 95.44 170 ALA B CA 1
ATOM 3429 C C . ALA B 1 170 ? 2.326 -6.449 -4.457 1 95.44 170 ALA B C 1
ATOM 3431 O O . ALA B 1 170 ? 3.211 -5.762 -4.973 1 95.44 170 ALA B O 1
ATOM 3432 N N . PRO B 1 171 ? 2.326 -6.949 -3.256 1 91.5 171 PRO B N 1
ATOM 3433 C CA . PRO B 1 171 ? 3.58 -6.777 -2.518 1 91.5 171 PRO B CA 1
ATOM 3434 C C . PRO B 1 171 ? 4.789 -7.328 -3.271 1 91.5 171 PRO B C 1
ATOM 3436 O O . PRO B 1 171 ? 4.688 -8.359 -3.943 1 91.5 171 PRO B O 1
ATOM 3439 N N . LYS B 1 172 ? 5.871 -6.656 -3.055 1 87 172 LYS B N 1
ATOM 3440 C CA . LYS B 1 172 ? 7.078 -7.008 -3.797 1 87 172 LYS B CA 1
ATOM 3441 C C . LYS B 1 172 ? 7.789 -8.195 -3.156 1 87 172 LYS B C 1
ATOM 3443 O O . LYS B 1 172 ? 8.562 -8.898 -3.816 1 87 172 LYS B O 1
ATOM 3448 N N . THR B 1 173 ? 7.539 -8.391 -1.899 1 86.12 173 THR B N 1
ATOM 3449 C CA . THR B 1 173 ? 8.188 -9.484 -1.2 1 86.12 173 THR B CA 1
ATOM 3450 C C . THR B 1 173 ? 7.16 -10.406 -0.551 1 86.12 173 THR B C 1
ATOM 3452 O O . THR B 1 173 ? 6.512 -10.023 0.428 1 86.12 173 THR B O 1
ATOM 3455 N N . PRO B 1 174 ? 6.992 -11.562 -1.141 1 87.25 174 PRO B N 1
ATOM 3456 C CA . PRO B 1 174 ? 7.715 -12.148 -2.273 1 87.25 174 PRO B CA 1
ATOM 3457 C C . PRO B 1 174 ? 7.098 -11.781 -3.621 1 87.25 174 PRO B C 1
ATOM 3459 O O . PRO B 1 174 ? 5.895 -11.523 -3.703 1 87.25 174 PRO B O 1
ATOM 3462 N N . THR B 1 175 ? 7.945 -11.797 -4.562 1 92.19 175 THR B N 1
ATOM 3463 C CA . THR B 1 175 ? 7.426 -11.609 -5.914 1 92.19 175 THR B CA 1
ATOM 3464 C C . THR B 1 175 ? 6.859 -12.914 -6.465 1 92.19 175 THR B C 1
ATOM 3466 O O . THR B 1 175 ? 7.574 -13.906 -6.574 1 92.19 175 THR B O 1
ATOM 3469 N N . ILE B 1 176 ? 5.68 -12.953 -6.75 1 96.56 176 ILE B N 1
ATOM 3470 C CA . ILE B 1 176 ? 4.984 -14.133 -7.246 1 96.56 176 ILE B CA 1
ATOM 3471 C C . ILE B 1 176 ? 4.691 -13.977 -8.734 1 96.56 176 ILE B C 1
ATOM 3473 O O . ILE B 1 176 ? 4.297 -12.898 -9.188 1 96.56 176 ILE B O 1
ATOM 3477 N N . ASP B 1 177 ? 4.934 -15.016 -9.492 1 96.81 177 ASP B N 1
ATOM 3478 C CA . ASP B 1 177 ? 4.625 -15 -10.914 1 96.81 177 ASP B CA 1
ATOM 3479 C C . ASP B 1 177 ? 3.119 -14.969 -11.156 1 96.81 177 ASP B C 1
ATOM 3481 O O . ASP B 1 177 ? 2.381 -15.797 -10.625 1 96.81 177 ASP B O 1
ATOM 3485 N N . GLY B 1 178 ? 2.709 -14.016 -11.969 1 96.88 178 GLY B N 1
ATOM 3486 C CA . GLY B 1 178 ? 1.292 -13.898 -12.266 1 96.88 178 GLY B CA 1
ATOM 3487 C C . GLY B 1 178 ? 0.719 -15.117 -12.961 1 96.88 178 GLY B C 1
ATOM 3488 O O . GLY B 1 178 ? -0.473 -15.406 -12.836 1 96.88 178 GLY B O 1
ATOM 3489 N N . ALA B 1 179 ? 1.577 -15.867 -13.633 1 96.75 179 ALA B N 1
ATOM 3490 C CA . ALA B 1 179 ? 1.149 -17.047 -14.375 1 96.75 179 ALA B CA 1
ATOM 3491 C C . ALA B 1 179 ? 0.581 -18.109 -13.438 1 96.75 179 ALA B C 1
ATOM 3493 O O . ALA B 1 179 ? -0.13 -19.016 -13.883 1 96.75 179 ALA B O 1
ATOM 3494 N N . TYR B 1 180 ? 0.845 -18.016 -12.18 1 98.06 180 TYR B N 1
ATOM 3495 C CA . TYR B 1 180 ? 0.413 -19.031 -11.219 1 98.06 180 TYR B CA 1
ATOM 3496 C C . TYR B 1 180 ? -1.039 -18.797 -10.812 1 98.06 180 TYR B C 1
ATOM 3498 O O . TYR B 1 180 ? -1.636 -19.641 -10.133 1 98.06 180 TYR B O 1
ATOM 3506 N N . PHE B 1 181 ? -1.634 -17.719 -11.234 1 97.44 181 PHE B N 1
ATOM 3507 C CA . PHE B 1 181 ? -3.035 -17.422 -10.961 1 97.44 181 PHE B CA 1
ATOM 3508 C C . PHE B 1 181 ? -3.807 -17.219 -12.258 1 97.44 181 PHE B C 1
ATOM 3510 O O . PHE B 1 181 ? -4.996 -17.516 -12.336 1 97.44 181 PHE B O 1
ATOM 3517 N N . GLY B 1 182 ? -3.055 -16.719 -13.227 1 93.5 182 GLY B N 1
ATOM 3518 C CA . GLY B 1 182 ? -3.658 -16.547 -14.539 1 93.5 182 GLY B CA 1
ATOM 3519 C C . GLY B 1 182 ? -4.617 -15.375 -14.617 1 93.5 182 GLY B C 1
ATOM 3520 O O . GLY B 1 182 ? -4.949 -14.773 -13.594 1 93.5 182 GLY B O 1
ATOM 3521 N N . PRO B 1 183 ? -5.129 -15.07 -15.742 1 91.5 183 PRO B N 1
ATOM 3522 C CA . PRO B 1 183 ? -6.004 -13.914 -15.953 1 91.5 183 PRO B CA 1
ATOM 3523 C C . PRO B 1 183 ? -7.477 -14.234 -15.711 1 91.5 183 PRO B C 1
ATOM 3525 O O . PRO B 1 183 ? -8.281 -13.336 -15.469 1 91.5 183 PRO B O 1
ATOM 3528 N N . ALA B 1 184 ? -7.832 -15.453 -15.688 1 90.5 184 ALA B N 1
ATOM 3529 C CA . ALA B 1 184 ? -9.242 -15.828 -15.695 1 90.5 184 ALA B CA 1
ATOM 3530 C C . ALA B 1 184 ? -9.789 -15.953 -14.281 1 90.5 184 ALA B C 1
ATOM 3532 O O . ALA B 1 184 ? -10.992 -15.805 -14.055 1 90.5 184 ALA B O 1
ATOM 3533 N N . PHE B 1 185 ? -8.93 -16.141 -13.383 1 95.06 185 PHE B N 1
ATOM 3534 C CA . PHE B 1 185 ? -9.328 -16.578 -12.055 1 95.06 185 PHE B CA 1
ATOM 3535 C C . PHE B 1 185 ? -10.297 -15.586 -11.422 1 95.06 185 PHE B C 1
ATOM 3537 O O . PHE B 1 185 ? -11.391 -15.969 -11 1 95.06 185 PHE B O 1
ATOM 3544 N N . PRO B 1 186 ? -9.984 -14.297 -11.367 1 94.94 186 PRO B N 1
ATOM 3545 C CA . PRO B 1 186 ? -10.906 -13.383 -10.68 1 94.94 186 PRO B CA 1
ATOM 3546 C C . PRO B 1 186 ? -12.297 -13.375 -11.312 1 94.94 186 PRO B C 1
ATOM 3548 O O . PRO B 1 186 ? -13.305 -13.344 -10.594 1 94.94 186 PRO B O 1
ATOM 3551 N N . HIS B 1 187 ? -12.312 -13.477 -12.516 1 90.44 187 HIS B N 1
ATOM 3552 C CA . HIS B 1 187 ? -13.586 -13.445 -13.219 1 90.44 187 HIS B CA 1
ATOM 3553 C C . HIS B 1 187 ? -14.406 -14.703 -12.93 1 90.44 187 HIS B C 1
ATOM 3555 O O . HIS B 1 187 ? -15.594 -14.625 -12.633 1 90.44 187 HIS B O 1
ATOM 3561 N N . LEU B 1 188 ? -13.789 -15.797 -13.023 1 93.12 188 LEU B N 1
ATOM 3562 C CA . LEU B 1 188 ? -14.469 -17.062 -12.734 1 93.12 188 LEU B CA 1
ATOM 3563 C C . LEU B 1 188 ? -14.898 -17.125 -11.273 1 93.12 188 LEU B C 1
ATOM 3565 O O . LEU B 1 188 ? -15.984 -17.625 -10.969 1 93.12 188 LEU B O 1
ATOM 3569 N N . PHE B 1 189 ? -14.039 -16.609 -10.516 1 96.12 189 PHE B N 1
ATOM 3570 C CA . PHE B 1 189 ? -14.336 -16.547 -9.086 1 96.12 189 PHE B CA 1
ATOM 3571 C C . PHE B 1 189 ? -15.617 -15.766 -8.836 1 96.12 189 PHE B C 1
ATOM 3573 O O . PHE B 1 189 ? -16.516 -16.219 -8.117 1 96.12 189 PHE B O 1
ATOM 3580 N N . LEU B 1 190 ? -15.781 -14.609 -9.453 1 94.44 190 LEU B N 1
ATOM 3581 C CA . LEU B 1 190 ? -16.922 -13.727 -9.227 1 94.44 190 LEU B CA 1
ATOM 3582 C C . LEU B 1 190 ? -18.172 -14.258 -9.914 1 94.44 190 LEU B C 1
ATOM 3584 O O . LEU B 1 190 ? -19.281 -13.977 -9.484 1 94.44 190 LEU B O 1
ATOM 3588 N N . CYS B 1 191 ? -17.969 -14.984 -10.922 1 92.44 191 CYS B N 1
ATOM 3589 C CA . CYS B 1 191 ? -19.094 -15.648 -11.547 1 92.44 191 CYS B CA 1
ATOM 3590 C C . CYS B 1 191 ? -19.672 -16.734 -10.641 1 92.44 191 CYS B C 1
ATOM 3592 O O . CYS B 1 191 ? -20.891 -16.922 -10.562 1 92.44 191 CYS B O 1
ATOM 3594 N N . GLU B 1 192 ? -18.75 -17.453 -10.062 1 94.06 192 GLU B N 1
ATOM 3595 C CA . GLU B 1 192 ? -19.156 -18.531 -9.172 1 94.06 192 GLU B CA 1
ATOM 3596 C C . GLU B 1 192 ? -19.734 -17.984 -7.867 1 94.06 192 GLU B C 1
ATOM 3598 O O . GLU B 1 192 ? -20.734 -18.5 -7.363 1 94.06 192 GLU B O 1
ATOM 3603 N N . PHE B 1 193 ? -19.125 -16.969 -7.367 1 96.69 193 PHE B N 1
ATOM 3604 C CA . PHE B 1 193 ? -19.562 -16.344 -6.121 1 96.69 193 PHE B CA 1
ATOM 3605 C C . PHE B 1 193 ? -20 -14.906 -6.359 1 96.69 193 PHE B C 1
ATOM 3607 O O . PHE B 1 193 ? -19.328 -13.969 -5.953 1 96.69 193 PHE B O 1
ATOM 3614 N N . VAL B 1 194 ? -21.141 -14.664 -6.797 1 93.06 194 VAL B N 1
ATOM 3615 C CA . VAL B 1 194 ? -21.656 -13.422 -7.352 1 93.06 194 VAL B CA 1
ATOM 3616 C C . VAL B 1 194 ? -21.812 -12.383 -6.242 1 93.06 194 VAL B C 1
ATOM 3618 O O . VAL B 1 194 ? -21.703 -11.18 -6.488 1 93.06 194 VAL B O 1
ATOM 3621 N N . HIS B 1 195 ? -22 -12.812 -5.035 1 94.88 195 HIS B N 1
ATOM 3622 C CA . HIS B 1 195 ? -22.25 -11.875 -3.943 1 94.88 195 HIS B CA 1
ATOM 3623 C C . HIS B 1 195 ? -21 -11.07 -3.617 1 94.88 195 HIS B C 1
ATOM 3625 O O . HIS B 1 195 ? -21.078 -10.047 -2.934 1 94.88 195 HIS B O 1
ATOM 3631 N N . PHE B 1 196 ? -19.844 -11.555 -4.09 1 95.25 196 PHE B N 1
ATOM 3632 C CA . PHE B 1 196 ? -18.609 -10.82 -3.857 1 95.25 196 PHE B CA 1
ATOM 3633 C C . PHE B 1 196 ? -18.422 -9.742 -4.922 1 95.25 196 PHE B C 1
ATOM 3635 O O . PHE B 1 196 ? -17.547 -8.883 -4.785 1 95.25 196 PHE B O 1
ATOM 3642 N N . ASP B 1 197 ? -19.172 -9.797 -5.93 1 92.44 197 ASP B N 1
ATOM 3643 C CA . ASP B 1 197 ? -19.125 -8.75 -6.945 1 92.44 197 ASP B CA 1
ATOM 3644 C C . ASP B 1 197 ? -19.953 -7.535 -6.516 1 92.44 197 ASP B C 1
ATOM 3646 O O . ASP B 1 197 ? -21.172 -7.512 -6.68 1 92.44 197 ASP B O 1
ATOM 3650 N N . THR B 1 198 ? -19.297 -6.5 -6.062 1 91.94 198 THR B N 1
ATOM 3651 C CA . THR B 1 198 ? -19.969 -5.305 -5.562 1 91.94 198 THR B CA 1
ATOM 3652 C C . THR B 1 198 ? -19.672 -4.102 -6.453 1 91.94 198 THR B C 1
ATOM 3654 O O . THR B 1 198 ? -19.672 -2.961 -5.984 1 91.94 198 THR B O 1
ATOM 3657 N N . SER B 1 199 ? -19.344 -4.328 -7.609 1 89.69 199 SER B N 1
ATOM 3658 C CA . SER B 1 199 ? -18.953 -3.279 -8.547 1 89.69 199 SER B CA 1
ATOM 3659 C C . SER B 1 199 ? -20.078 -2.271 -8.742 1 89.69 199 SER B C 1
ATOM 3661 O O . SER B 1 199 ? -19.828 -1.104 -9.039 1 89.69 199 SER B O 1
ATOM 3663 N N . ASP B 1 200 ? -21.297 -2.691 -8.539 1 88.88 200 ASP B N 1
ATOM 3664 C CA . ASP B 1 200 ? -22.453 -1.816 -8.719 1 88.88 200 ASP B CA 1
ATOM 3665 C C . ASP B 1 200 ? -22.516 -0.754 -7.621 1 88.88 200 ASP B C 1
ATOM 3667 O O . ASP B 1 200 ? -23.141 0.291 -7.793 1 88.88 200 ASP B O 1
ATOM 3671 N N . GLU B 1 201 ? -21.859 -1.004 -6.582 1 88.75 201 GLU B N 1
ATOM 3672 C CA . GLU B 1 201 ? -21.891 -0.099 -5.438 1 88.75 201 GLU B CA 1
ATOM 3673 C C . GLU B 1 201 ? -20.766 0.929 -5.504 1 88.75 201 GLU B C 1
ATOM 3675 O O . GLU B 1 201 ? -20.75 1.896 -4.742 1 88.75 201 GLU B O 1
ATOM 3680 N N . PHE B 1 202 ? -19.906 0.699 -6.367 1 88.19 202 PHE B N 1
ATOM 3681 C CA . PHE B 1 202 ? -18.703 1.533 -6.383 1 88.19 202 PHE B CA 1
ATOM 3682 C C . PHE B 1 202 ? -19.016 2.914 -6.949 1 88.19 202 PHE B C 1
ATOM 3684 O O . PHE B 1 202 ? -19.672 3.033 -7.988 1 88.19 202 PHE B O 1
ATOM 3691 N N . LYS B 1 203 ? -18.578 4.008 -6.211 1 83.06 203 LYS B N 1
ATOM 3692 C CA . LYS B 1 203 ? -18.625 5.395 -6.66 1 83.06 203 LYS B CA 1
ATOM 3693 C C . LYS B 1 203 ? -17.25 6.031 -6.656 1 83.06 203 LYS B C 1
ATOM 3695 O O . LYS B 1 203 ? -16.625 6.164 -5.602 1 83.06 203 LYS B O 1
ATOM 3700 N N . PRO B 1 204 ? -16.781 6.305 -7.84 1 80.31 204 PRO B N 1
ATOM 3701 C CA . PRO B 1 204 ? -15.453 6.91 -7.887 1 80.31 204 PRO B CA 1
ATOM 3702 C C . PRO B 1 204 ? -15.391 8.266 -7.184 1 80.31 204 PRO B C 1
ATOM 3704 O O . PRO B 1 204 ? -16.438 8.883 -6.938 1 80.31 204 PRO B O 1
ATOM 3707 N N . PHE B 1 205 ? -14.258 8.594 -6.879 1 82.56 205 PHE B N 1
ATOM 3708 C CA . PHE B 1 205 ? -14.008 9.883 -6.246 1 82.56 205 PHE B CA 1
ATOM 3709 C C . PHE B 1 205 ? -14.359 11.031 -7.188 1 82.56 205 PHE B C 1
ATOM 3711 O O . PHE B 1 205 ? -14.008 11 -8.367 1 82.56 205 PHE B O 1
ATOM 3718 N N . ASP B 1 206 ? -15.266 11.828 -6.848 1 71.94 206 ASP B N 1
ATOM 3719 C CA . ASP B 1 206 ? -15.648 13 -7.625 1 71.94 206 ASP B CA 1
ATOM 3720 C C . ASP B 1 206 ? -14.984 14.266 -7.07 1 71.94 206 ASP B C 1
ATOM 3722 O O . ASP B 1 206 ? -15.32 14.719 -5.977 1 71.94 206 ASP B O 1
ATOM 3726 N N . GLN B 1 207 ? -13.859 14.555 -7.789 1 60.69 207 GLN B N 1
ATOM 3727 C CA . GLN B 1 207 ? -13.086 15.727 -7.391 1 60.69 207 GLN B CA 1
ATOM 3728 C C . GLN B 1 207 ? -13.953 16.984 -7.383 1 60.69 207 GLN B C 1
ATOM 3730 O O . GLN B 1 207 ? -13.664 17.938 -6.664 1 60.69 207 GLN B O 1
ATOM 3735 N N . LYS B 1 208 ? -14.953 17.109 -8.695 1 52.75 208 LYS B N 1
ATOM 3736 C CA . LYS B 1 208 ? -15.734 18.328 -8.805 1 52.75 208 LYS B CA 1
ATOM 3737 C C . LYS B 1 208 ? -16.234 18.797 -7.434 1 52.75 208 LYS B C 1
ATOM 3739 O O . LYS B 1 208 ? -16.453 19.984 -7.215 1 52.75 208 LYS B O 1
ATOM 3744 N N . VAL B 1 209 ? -16.5 17.797 -6.812 1 43.97 209 VAL B N 1
ATOM 3745 C CA . VAL B 1 209 ? -17.031 18.25 -5.539 1 43.97 209 VAL B CA 1
ATOM 3746 C C . VAL B 1 209 ? -16.016 19.156 -4.84 1 43.97 209 VAL B C 1
ATOM 3748 O O . VAL B 1 209 ? -16.391 20 -4.02 1 43.97 209 VAL B O 1
ATOM 3751 N N . PHE B 1 210 ? -14.742 18.797 -5.066 1 42.47 210 PHE B N 1
ATOM 3752 C CA . PHE B 1 210 ? -13.883 19.75 -4.375 1 42.47 210 PHE B CA 1
ATOM 3753 C C . PHE B 1 210 ? -13.844 21.078 -5.113 1 42.47 210 PHE B C 1
ATOM 3755 O O . PHE B 1 210 ? -13.102 21.984 -4.727 1 42.47 210 PHE B O 1
ATOM 3762 N N . GLY B 1 211 ? -14.859 21.391 -5.906 1 42.56 211 GLY B N 1
ATOM 3763 C CA . GLY B 1 211 ? -15.109 22.734 -6.43 1 42.56 211 GLY B CA 1
ATOM 3764 C C . GLY B 1 211 ? -14.234 23.078 -7.621 1 42.56 211 GLY B C 1
ATOM 3765 O O . GLY B 1 211 ? -14.359 24.156 -8.203 1 42.56 211 GLY B O 1
ATOM 3766 N N . PHE B 1 212 ? -13.023 22.609 -7.797 1 38.12 212 PHE B N 1
ATOM 3767 C CA . PHE B 1 212 ? -12.242 23.188 -8.883 1 38.12 212 PHE B CA 1
ATOM 3768 C C . PHE B 1 212 ? -12.562 22.5 -10.203 1 38.12 212 PHE B C 1
ATOM 3770 O O . PHE B 1 212 ? -12.305 21.297 -10.367 1 38.12 212 PHE B O 1
ATOM 3777 N N . ARG B 1 213 ? -13.695 22.625 -10.75 1 40.25 213 ARG B N 1
ATOM 3778 C CA . ARG B 1 213 ? -13.688 22.266 -12.164 1 40.25 213 ARG B CA 1
ATOM 3779 C C . ARG B 1 213 ? -12.523 22.922 -12.891 1 40.25 213 ARG B C 1
ATOM 3781 O O . ARG B 1 213 ? -12.492 24.156 -13.031 1 40.25 213 ARG B O 1
ATOM 3788 N N . VAL B 1 214 ? -11.297 22.359 -12.859 1 36.56 214 VAL B N 1
ATOM 3789 C CA . VAL B 1 214 ? -10.32 22.906 -13.789 1 36.56 214 VAL B CA 1
ATOM 3790 C C . VAL B 1 214 ? -10.883 22.875 -15.211 1 36.56 214 VAL B C 1
ATOM 3792 O O . VAL B 1 214 ? -11.117 21.797 -15.766 1 36.56 214 VAL B O 1
ATOM 3795 N N . HIS B 1 215 ? -11.742 23.734 -15.531 1 32.94 215 HIS B N 1
ATOM 3796 C CA . HIS B 1 215 ? -11.977 23.906 -16.953 1 32.94 215 HIS B CA 1
ATOM 3797 C C . HIS B 1 215 ? -10.656 23.984 -17.719 1 32.94 215 HIS B C 1
ATOM 3799 O O . HIS B 1 215 ? -9.93 24.969 -17.625 1 32.94 215 HIS B O 1
ATOM 3805 N N . MET B 1 216 ? -10.055 22.906 -17.984 1 33.03 216 MET B N 1
ATOM 3806 C CA . MET B 1 216 ? -9.008 22.875 -19 1 33.03 216 MET B CA 1
ATOM 3807 C C . MET B 1 216 ? -9.531 23.391 -20.344 1 33.03 216 MET B C 1
ATOM 3809 O O . MET B 1 216 ? -10.141 22.641 -21.094 1 33.03 216 MET B O 1
ATOM 3813 N N . THR B 1 217 ? -10.32 24.5 -20.484 1 30.64 217 THR B N 1
ATOM 3814 C CA . THR B 1 217 ? -10.305 24.984 -21.859 1 30.64 217 THR B CA 1
ATOM 3815 C C . THR B 1 217 ? -8.891 25.344 -22.297 1 30.64 217 THR B C 1
ATOM 3817 O O . THR B 1 217 ? -8.148 25.984 -21.547 1 30.64 217 THR B O 1
ATOM 3820 N N . PRO B 1 218 ? -8.266 24.797 -23.469 1 32.38 218 PRO B N 1
ATOM 3821 C CA . PRO B 1 218 ? -7.012 25.266 -24.062 1 32.38 218 PRO B CA 1
ATOM 3822 C C . PRO B 1 218 ? -6.746 26.75 -23.797 1 32.38 218 PRO B C 1
ATOM 3824 O O . PRO B 1 218 ? -5.602 27.125 -23.531 1 32.38 218 PRO B O 1
ATOM 3827 N N . GLN B 1 219 ? -7.477 27.75 -24.531 1 29.72 219 GLN B N 1
ATOM 3828 C CA . GLN B 1 219 ? -7.113 29.141 -24.812 1 29.72 219 GLN B CA 1
ATOM 3829 C C . GLN B 1 219 ? -7.113 29.984 -23.547 1 29.72 219 GLN B C 1
ATOM 3831 O O . GLN B 1 219 ? -6.348 30.938 -23.422 1 29.72 219 GLN B O 1
ATOM 3836 N N . SER B 1 220 ? -8.312 30.359 -22.828 1 29.2 220 SER B N 1
ATOM 3837 C CA . SER B 1 220 ? -8.445 31.594 -22.078 1 29.2 220 SER B CA 1
ATOM 3838 C C . SER B 1 220 ? -7.746 31.5 -20.734 1 29.2 220 SER B C 1
ATOM 3840 O O . SER B 1 220 ? -7.719 30.438 -20.109 1 29.2 220 SER B O 1
ATOM 3842 N N . LYS B 1 221 ? -6.918 32.531 -20.188 1 33.09 221 LYS B N 1
ATOM 3843 C CA . LYS B 1 221 ? -6.188 33.094 -19.062 1 33.09 221 LYS B CA 1
ATOM 3844 C C . LYS B 1 221 ? -7.02 33.062 -17.781 1 33.09 221 LYS B C 1
ATOM 3846 O O . LYS B 1 221 ? -6.777 33.812 -16.844 1 33.09 221 LYS B O 1
ATOM 3851 N N . TYR B 1 222 ? -8.203 32.375 -17.625 1 28.38 222 TYR B N 1
ATOM 3852 C CA . TYR B 1 222 ? -9.109 32.75 -16.531 1 28.38 222 TYR B CA 1
ATOM 3853 C C . TYR B 1 222 ? -8.625 32.188 -15.203 1 28.38 222 TYR B C 1
ATOM 3855 O O . TYR B 1 222 ? -8.055 31.094 -15.148 1 28.38 222 TYR B O 1
ATOM 3863 N N . ARG B 1 223 ? -8.391 33 -14.109 1 34.72 223 ARG B N 1
ATOM 3864 C CA . ARG B 1 223 ? -8.062 32.938 -12.688 1 34.72 223 ARG B CA 1
ATOM 3865 C C . ARG B 1 223 ? -8.984 31.953 -11.961 1 34.72 223 ARG B C 1
ATOM 3867 O O . ARG B 1 223 ? -10.211 32.094 -12.016 1 34.72 223 ARG B O 1
ATOM 3874 N N . PRO B 1 224 ? -8.562 30.734 -11.695 1 36.44 224 PRO B N 1
ATOM 3875 C CA . PRO B 1 224 ? -9.461 29.812 -11 1 36.44 224 PRO B CA 1
ATOM 3876 C C . PRO B 1 224 ? -10.164 30.469 -9.812 1 36.44 224 PRO B C 1
ATOM 3878 O O . PRO B 1 224 ? -9.555 31.25 -9.086 1 36.44 224 PRO B O 1
ATOM 3881 N N . HIS B 1 225 ? -11.344 30.875 -9.961 1 34.03 225 HIS B N 1
ATOM 3882 C CA . HIS B 1 225 ? -12.133 31.297 -8.812 1 34.03 225 HIS B CA 1
ATOM 3883 C C . HIS B 1 225 ? -12.32 30.156 -7.809 1 34.03 225 HIS B C 1
ATOM 3885 O O . HIS B 1 225 ? -12.75 29.062 -8.18 1 34.03 225 HIS B O 1
ATOM 3891 N N . ILE B 1 226 ? -11.484 29.969 -6.855 1 38.44 226 ILE B N 1
ATOM 3892 C CA . ILE B 1 226 ? -11.547 29.062 -5.723 1 38.44 226 ILE B CA 1
ATOM 3893 C C . ILE B 1 226 ? -12.867 29.25 -4.977 1 38.44 226 ILE B C 1
ATOM 3895 O O . ILE B 1 226 ? -13.07 30.281 -4.328 1 38.44 226 ILE B O 1
ATOM 3899 N N . SER B 1 227 ? -13.961 28.875 -5.484 1 37.72 227 SER B N 1
ATOM 3900 C CA . SER B 1 227 ? -15.141 28.938 -4.629 1 37.72 227 SER B CA 1
ATOM 3901 C C . SER B 1 227 ? -14.969 28.078 -3.385 1 37.72 227 SER B C 1
ATOM 3903 O O . SER B 1 227 ? -13.945 27.422 -3.217 1 37.72 227 SER B O 1
ATOM 3905 N N . ASN B 1 228 ? -16.203 27.578 -2.58 1 40.81 228 ASN B N 1
ATOM 3906 C CA . ASN B 1 228 ? -16.375 27.047 -1.239 1 40.81 228 ASN B CA 1
ATOM 3907 C C . ASN B 1 228 ? -15.875 25.609 -1.14 1 40.81 228 ASN B C 1
ATOM 3909 O O . ASN B 1 228 ? -16.391 24.703 -1.8 1 40.81 228 ASN B O 1
ATOM 3913 N N . ILE B 1 229 ? -14.695 25.453 -0.808 1 46.44 229 ILE B N 1
ATOM 3914 C CA . ILE B 1 229 ? -14.172 24.125 -0.464 1 46.44 229 ILE B CA 1
ATOM 3915 C C . ILE B 1 229 ? -15.117 23.438 0.524 1 46.44 229 ILE B C 1
ATOM 3917 O O . ILE B 1 229 ? -15.273 23.906 1.657 1 46.44 229 ILE B O 1
ATOM 3921 N N . GLN B 1 230 ? -16.172 22.719 0.024 1 47.03 230 GLN B N 1
ATOM 3922 C CA . GLN B 1 230 ? -17.062 21.984 0.913 1 47.03 230 GLN B CA 1
ATOM 3923 C C . GLN B 1 230 ? -16.344 20.781 1.531 1 47.03 230 GLN B C 1
ATOM 3925 O O . GLN B 1 230 ? -15.562 20.109 0.864 1 47.03 230 GLN B O 1
ATOM 3930 N N . ASP B 1 231 ? -16.375 20.656 2.879 1 51.56 231 ASP B N 1
ATOM 3931 C CA . ASP B 1 231 ? -15.969 19.484 3.641 1 51.56 231 ASP B CA 1
ATOM 3932 C C . ASP B 1 231 ? -16.531 18.203 3.025 1 51.56 231 ASP B C 1
ATOM 3934 O O . ASP B 1 231 ? -17.719 18.141 2.684 1 51.56 231 ASP B O 1
ATOM 3938 N N . PHE B 1 232 ? -15.734 17.328 2.525 1 49.44 232 PHE B N 1
ATOM 3939 C CA . PHE B 1 232 ? -16.156 16.031 2.004 1 49.44 232 PHE B CA 1
ATOM 3940 C C . PHE B 1 232 ? -16.453 15.062 3.143 1 49.44 232 PHE B C 1
ATOM 3942 O O . PHE B 1 232 ? -15.578 14.742 3.941 1 49.44 232 PHE B O 1
ATOM 3949 N N . ASP B 1 233 ? -17.719 14.945 3.508 1 50.66 233 ASP B N 1
ATOM 3950 C CA . ASP B 1 233 ? -18.062 13.867 4.43 1 50.66 233 ASP B CA 1
ATOM 3951 C C . ASP B 1 233 ? -17.891 12.5 3.766 1 50.66 233 ASP B C 1
ATOM 3953 O O . ASP B 1 233 ? -18.578 12.188 2.787 1 50.66 233 ASP B O 1
ATOM 3957 N N . LEU B 1 234 ? -16.688 11.938 3.777 1 51.03 234 LEU B N 1
ATOM 3958 C CA . LEU B 1 234 ? -16.547 10.555 3.354 1 51.03 234 LEU B CA 1
ATOM 3959 C C . LEU B 1 234 ? -17.609 9.672 3.992 1 51.03 234 LEU B C 1
ATOM 3961 O O . LEU B 1 234 ? -18.016 9.914 5.129 1 51.03 234 LEU B O 1
ATOM 3965 N N . PRO B 1 235 ? -18.312 8.922 3.225 1 42.56 235 PRO B N 1
ATOM 3966 C CA . PRO B 1 235 ? -19.219 8.008 3.916 1 42.56 235 PRO B CA 1
ATOM 3967 C C . PRO B 1 235 ? -18.562 7.324 5.117 1 42.56 235 PRO B C 1
ATOM 3969 O O . PRO B 1 235 ? -17.344 7.129 5.133 1 42.56 235 PRO B O 1
ATOM 3972 N N . GLN B 1 236 ? -19.188 7.273 6.312 1 43.16 236 GLN B N 1
ATOM 3973 C CA . GLN B 1 236 ? -18.75 6.734 7.598 1 43.16 236 GLN B CA 1
ATOM 3974 C C . GLN B 1 236 ? -17.969 5.441 7.41 1 43.16 236 GLN B C 1
ATOM 3976 O O . GLN B 1 236 ? -18.516 4.434 6.957 1 43.16 236 GLN B O 1
ATOM 3981 N N . ILE B 1 237 ? -16.891 5.449 6.98 1 41.62 237 ILE B N 1
ATOM 3982 C CA . ILE B 1 237 ? -16.062 4.246 7.086 1 41.62 237 ILE B CA 1
ATOM 3983 C C . ILE B 1 237 ? -16.016 3.777 8.539 1 41.62 237 ILE B C 1
ATOM 3985 O O . ILE B 1 237 ? -15.695 4.555 9.438 1 41.62 237 ILE B O 1
ATOM 3989 N N . GLU B 1 238 ? -16.734 2.752 8.961 1 36.12 238 GLU B N 1
ATOM 3990 C CA . GLU B 1 238 ? -16.781 2.207 10.312 1 36.12 238 GLU B CA 1
ATOM 3991 C C . GLU B 1 238 ? -15.406 2.227 10.961 1 36.12 238 GLU B C 1
ATOM 3993 O O . GLU B 1 238 ? -15.289 2.361 12.18 1 36.12 238 GLU B O 1
ATOM 3998 N N . ASP B 1 239 ? -14.508 1.617 10.344 1 37.56 239 ASP B N 1
ATOM 3999 C CA . ASP B 1 239 ? -13.398 1.253 11.219 1 37.56 239 ASP B CA 1
ATOM 4000 C C . ASP B 1 239 ? -12.531 2.469 11.539 1 37.56 239 ASP B C 1
ATOM 4002 O O . ASP B 1 239 ? -11.398 2.57 11.062 1 37.56 239 ASP B O 1
ATOM 4006 N N . GLU B 1 240 ? -13.078 3.617 11.461 1 37.69 240 GLU B N 1
ATOM 4007 C CA . GLU B 1 240 ? -12.242 4.789 11.688 1 37.69 240 GLU B CA 1
ATOM 4008 C C . GLU B 1 240 ? -11.523 4.711 13.031 1 37.69 240 GLU B C 1
ATOM 4010 O O . GLU B 1 240 ? -12.164 4.664 14.078 1 37.69 240 GLU B O 1
ATOM 4015 N N . SER B 1 241 ? -10.469 4.125 13.117 1 37.44 241 SER B N 1
ATOM 4016 C CA . SER B 1 241 ? -9.672 4.367 14.312 1 37.44 241 SER B CA 1
ATOM 4017 C C . SER B 1 241 ? -9.656 5.848 14.68 1 37.44 241 SER B C 1
ATOM 4019 O O . SER B 1 241 ? -9.273 6.691 13.875 1 37.44 241 SER B O 1
ATOM 4021 N N . GLN B 1 242 ? -10.656 6.309 15.438 1 34.81 242 GLN B N 1
ATOM 4022 C CA . GLN B 1 242 ? -10.578 7.578 16.156 1 34.81 242 GLN B CA 1
ATOM 4023 C C . GLN B 1 242 ? -9.133 7.965 16.438 1 34.81 242 GLN B C 1
ATOM 4025 O O . GLN B 1 242 ? -8.359 7.164 16.969 1 34.81 242 GLN B O 1
ATOM 4030 N N . VAL B 1 243 ? -8.555 8.781 15.672 1 41.38 243 VAL B N 1
ATOM 4031 C CA . VAL B 1 243 ? -7.344 9.398 16.188 1 41.38 243 VAL B CA 1
ATOM 4032 C C . VAL B 1 243 ? -7.508 9.695 17.688 1 41.38 243 VAL B C 1
ATOM 4034 O O . VAL B 1 243 ? -8.383 10.469 18.078 1 41.38 243 VAL B O 1
ATOM 4037 N N . GLN B 1 244 ? -7.336 8.641 18.625 1 34.47 244 GLN B N 1
ATOM 4038 C CA . GLN B 1 244 ? -7.449 8.844 20.062 1 34.47 244 GLN B CA 1
ATOM 4039 C C . GLN B 1 244 ? -6.82 10.172 20.484 1 34.47 244 GLN B C 1
ATOM 4041 O O . GLN B 1 244 ? -5.688 10.477 20.109 1 34.47 244 GLN B O 1
ATOM 4046 N N . PRO B 1 245 ? -7.531 11.117 21 1 33.94 245 PRO B N 1
ATOM 4047 C CA . PRO B 1 245 ? -6.934 12.273 21.672 1 33.94 245 PRO B CA 1
ATOM 4048 C C . PRO B 1 245 ? -5.699 11.906 22.5 1 33.94 245 PRO B C 1
ATOM 4050 O O . PRO B 1 245 ? -5.594 10.781 23 1 33.94 245 PRO B O 1
ATOM 4053 N N . PRO B 1 246 ? -4.5 12.477 22.219 1 29.03 246 PRO B N 1
ATOM 4054 C CA . PRO B 1 246 ? -3.553 12.133 23.281 1 29.03 246 PRO B CA 1
ATOM 4055 C C . PRO B 1 246 ? -4.203 12.102 24.672 1 29.03 246 PRO B C 1
ATOM 4057 O O . PRO B 1 246 ? -5.148 12.852 24.922 1 29.03 246 PRO B O 1
ATOM 4060 N N . GLN B 1 247 ? -4.344 10.875 25.266 1 25.62 247 GLN B N 1
ATOM 4061 C CA . GLN B 1 247 ? -4.723 10.836 26.688 1 25.62 247 GLN B CA 1
ATOM 4062 C C . GLN B 1 247 ? -4.211 12.062 27.422 1 25.62 247 GLN B C 1
ATOM 4064 O O . GLN B 1 247 ? -3.039 12.43 27.297 1 25.62 247 GLN B O 1
ATOM 4069 N N . ASP B 1 248 ? -5.094 12.852 28.062 1 24.95 248 ASP B N 1
ATOM 4070 C CA . ASP B 1 248 ? -4.742 13.742 29.172 1 24.95 248 ASP B CA 1
ATOM 4071 C C . ASP B 1 248 ? -3.826 13.039 30.172 1 24.95 248 ASP B C 1
ATOM 4073 O O . ASP B 1 248 ? -4.066 11.883 30.531 1 24.95 248 ASP B O 1
#

Radius of gyration: 29.75 Å; Cα contacts (8 Å, |Δi|>4): 799; chains: 2; bounding box: 58×84×66 Å

Sequence (496 aa):
MTNKDGAPRIIEYDGFRLFGGPCVKCPPSADPWIFQFCNLPQNRWYVAIDIDWVTDWFNQYGIRELFENFDEAIELISDQHSEKWKDFTEDKIKQIHVQATRIYGLLHARWITQPKGLYSMKKKYESGVFGQCPRVLCNGTNLLPMGTSSTLRKHAVKLFCPKCCDIYKAPKTPTIDGAYFGPAFPHLFLCEFVHFDTSDEFKPFDQKVFGFRVHMTPQSKYRPHISNIQDFDLPQIEDESQVQPPQDMTNKDGAPRIIEYDGFRLFGGPCVKCPPSADPWIFQFCNLPQNRWYVAIDIDWVTDWFNQYGIRELFENFDEAIELISDQHSEKWKDFTEDKIKQIHVQATRIYGLLHARWITQPKGLYSMKKKYESGVFGQCPRVLCNGTNLLPMGTSSTLRKHAVKLFCPKCCDIYKAPKTPTIDGAYFGPAFPHLFLCEFVHFDTSDEFKPFDQKVFGFRVHMTPQSKYRPHISNIQDFDLPQIEDESQVQPPQD

Nearest PDB structures (foldseek):
  3eed-assembly1_A  TM=9.524E-01  e=2.496E-16  Homo sapiens
  1rqf-assembly1_A  TM=9.314E-01  e=5.672E-16  Xenopus laevis
  4md9-assembly1_A  TM=9.392E-01  e=2.763E-15  Homo sapiens
  4nh1-assembly1_D  TM=9.298E-01  e=1.537E-15  Homo sapiens
  1jwh-assembly1_C  TM=8.639E-01  e=2.119E-13  Homo sapiens